Protein AF-A0A6A6VUH4-F1 (afdb_monomer_lite)

Sequence (450 aa):
MGTPIFALGPRGRYFYSKVCDETRPRVAEEEVRYFNLLPADIEEVLDSGTVTQVHWICFGPNHASFFFSYDSSVTGRCEFIFGDLPAFLRETLLPTFPDEEKKHLRLVLGPVHESWVMWNSANPLLLYGKDIPENLSSVLARWYDGICWTRGPPAFIALGTDNAYLAANDGEAVWNIPKSFSLLKDTWVSLWAELGDFSAETILAAYMSPCLKDKFVIISRTKGGTEVGKSFMGISQGIKEAEKLLASYDHQEADPGNSHPGEGLSGHYYYIKRRHMKREPRELDLHVGETIEVLQMSSNLWYLGRTLTGKTGYFPARCLGHSTSNATHAPPAVRAVAFSAWENNLKAILQEGGIKDFPYLPSHASICGLAACYAERRESDGLHVCRHDVEAFLRTSGCYDYAWLKTQRNLFHPDFFGRRCDADERIRAALRRKAEKLFVIFGQLMETCS

InterPro domains:
  IPR001452 SH3 domain [PF00018] (278-317)
  IPR001452 SH3 domain [PS50002] (265-325)
  IPR001452 SH3 domain [SM00326] (268-324)
  IPR036028 SH3-like domain superfamily [SSF50044] (265-328)

Structure (mmCIF, N/CA/C/O backbone):
data_AF-A0A6A6VUH4-F1
#
_entry.id   AF-A0A6A6VUH4-F1
#
loop_
_atom_site.group_PDB
_atom_site.id
_atom_site.type_symbol
_atom_site.label_atom_id
_atom_site.label_alt_id
_atom_site.label_comp_id
_atom_site.label_asym_id
_atom_site.label_entity_id
_atom_site.label_seq_id
_atom_site.pdbx_PDB_ins_code
_atom_site.Cartn_x
_atom_site.Cartn_y
_atom_site.Cartn_z
_atom_site.occupancy
_atom_site.B_iso_or_equiv
_atom_site.auth_seq_id
_atom_site.auth_comp_id
_atom_site.auth_asym_id
_atom_site.auth_atom_id
_atom_site.pdbx_PDB_model_num
ATOM 1 N N . MET A 1 1 ? 25.742 -24.995 0.350 1.00 30.86 1 MET A N 1
ATOM 2 C CA . MET A 1 1 ? 24.407 -25.036 0.987 1.00 30.86 1 MET A CA 1
ATOM 3 C C . MET A 1 1 ? 23.710 -23.727 0.660 1.00 30.86 1 MET A C 1
ATOM 5 O O . MET A 1 1 ? 24.221 -22.688 1.058 1.00 30.86 1 MET A O 1
ATOM 9 N N . GLY A 1 2 ? 22.650 -23.752 -0.148 1.00 38.62 2 GLY A N 1
ATOM 10 C CA . GLY A 1 2 ? 21.912 -22.536 -0.505 1.00 38.62 2 GLY A CA 1
ATOM 11 C C . GLY A 1 2 ? 21.112 -22.011 0.687 1.00 38.62 2 GLY A C 1
ATOM 12 O O . GLY A 1 2 ? 20.503 -22.801 1.406 1.00 38.62 2 GLY A O 1
ATOM 13 N N . THR A 1 3 ? 21.119 -20.695 0.910 1.00 40.78 3 THR A N 1
ATOM 14 C CA . THR A 1 3 ? 20.205 -20.051 1.862 1.00 40.78 3 THR A CA 1
ATOM 15 C C . THR A 1 3 ? 18.779 -20.290 1.374 1.00 40.78 3 THR A C 1
ATOM 17 O O . THR A 1 3 ? 18.497 -20.000 0.210 1.00 40.78 3 THR A O 1
ATOM 20 N N . PRO A 1 4 ? 17.879 -20.839 2.198 1.00 44.28 4 PRO A N 1
ATOM 21 C CA . PRO A 1 4 ? 16.528 -21.098 1.745 1.00 44.28 4 PRO A CA 1
ATOM 22 C C . PRO A 1 4 ? 15.790 -19.767 1.548 1.00 44.28 4 PRO A C 1
ATOM 24 O O . PRO A 1 4 ? 15.915 -18.845 2.357 1.00 44.28 4 PRO A O 1
ATOM 27 N N . ILE A 1 5 ? 15.054 -19.650 0.443 1.00 50.84 5 ILE A N 1
ATOM 28 C CA . ILE A 1 5 ? 14.456 -18.382 0.014 1.00 50.84 5 ILE A CA 1
ATOM 29 C C . ILE A 1 5 ? 12.969 -18.406 0.318 1.00 50.84 5 ILE A C 1
ATOM 31 O O . ILE A 1 5 ? 12.249 -19.314 -0.106 1.00 50.84 5 ILE A O 1
ATOM 35 N N . PHE A 1 6 ? 12.523 -17.377 1.034 1.00 58.56 6 PHE A N 1
ATOM 36 C CA . PHE A 1 6 ? 11.141 -17.218 1.446 1.00 58.56 6 PHE A CA 1
ATOM 37 C C . PHE A 1 6 ? 10.684 -15.779 1.279 1.00 58.56 6 PHE A C 1
ATOM 39 O O . PHE A 1 6 ? 11.405 -14.849 1.637 1.00 58.56 6 PHE A O 1
ATOM 46 N N . ALA A 1 7 ? 9.453 -15.597 0.812 1.00 51.81 7 ALA A N 1
ATOM 47 C CA . ALA A 1 7 ? 8.796 -14.299 0.858 1.00 51.81 7 ALA A CA 1
ATOM 48 C C . ALA A 1 7 ? 7.305 -14.464 1.152 1.00 51.81 7 ALA A C 1
ATOM 50 O O . ALA A 1 7 ? 6.684 -15.438 0.719 1.00 51.81 7 ALA A O 1
ATOM 51 N N . LEU A 1 8 ? 6.734 -13.515 1.899 1.00 43.28 8 LEU A N 1
ATOM 52 C CA . LEU A 1 8 ? 5.303 -13.483 2.187 1.00 43.28 8 LEU A CA 1
ATOM 53 C C . LEU A 1 8 ? 4.640 -12.352 1.400 1.00 43.28 8 LEU A C 1
ATOM 55 O O . LEU A 1 8 ? 4.938 -11.178 1.572 1.00 43.28 8 LEU A O 1
ATOM 59 N N . GLY A 1 9 ? 3.751 -12.722 0.490 1.00 39.25 9 GLY A N 1
ATOM 60 C CA . GLY A 1 9 ? 3.035 -11.790 -0.362 1.00 39.25 9 GLY A CA 1
ATOM 61 C C . GLY A 1 9 ? 1.922 -11.038 0.380 1.00 39.25 9 GLY A C 1
ATOM 62 O O . GLY A 1 9 ? 1.469 -11.453 1.460 1.00 39.25 9 GLY A O 1
ATOM 63 N N . PRO A 1 10 ? 1.412 -9.945 -0.210 1.00 34.91 10 PRO A N 1
ATOM 64 C CA . PRO A 1 10 ? 0.235 -9.253 0.299 1.00 34.91 10 PRO A CA 1
ATOM 65 C C . PRO A 1 10 ? -0.939 -10.227 0.462 1.00 34.91 10 PRO A C 1
ATOM 67 O O . PRO A 1 10 ? -1.140 -11.120 -0.359 1.00 34.91 10 PRO A O 1
ATOM 70 N N . ARG A 1 11 ? -1.725 -10.041 1.533 1.00 38.19 11 ARG A N 1
ATOM 71 C CA . ARG A 1 11 ? -2.812 -10.946 1.978 1.00 38.19 11 ARG A CA 1
ATOM 72 C C . ARG A 1 11 ? -2.359 -12.265 2.631 1.00 38.19 11 ARG A C 1
ATOM 74 O O . ARG A 1 11 ? -3.186 -13.151 2.800 1.00 38.19 11 ARG A O 1
ATOM 81 N N . GLY A 1 12 ? -1.097 -12.377 3.060 1.00 36.19 12 GLY A N 1
ATOM 82 C CA . GLY A 1 12 ? -0.618 -13.527 3.843 1.00 36.19 12 GLY A CA 1
ATOM 83 C C . GLY A 1 12 ? -0.333 -14.766 2.994 1.00 36.19 12 GLY A C 1
ATOM 84 O O . GLY A 1 12 ? -0.629 -15.875 3.416 1.00 36.19 12 GLY A O 1
ATOM 85 N N . ARG A 1 13 ? 0.191 -14.563 1.782 1.00 43.44 13 ARG A N 1
ATOM 86 C CA . ARG A 1 13 ? 0.562 -15.624 0.827 1.00 43.44 13 ARG A CA 1
ATOM 87 C C . ARG A 1 13 ? 2.033 -15.978 1.002 1.00 43.44 13 ARG A C 1
ATOM 89 O O . ARG A 1 13 ? 2.780 -15.110 1.430 1.00 43.44 13 ARG A O 1
ATOM 96 N N . TYR A 1 14 ? 2.472 -17.184 0.656 1.00 48.84 14 TYR A N 1
ATOM 97 C CA . TYR A 1 14 ? 3.844 -17.637 0.925 1.00 48.84 14 TYR A CA 1
ATOM 98 C C . TYR A 1 14 ? 4.518 -18.159 -0.344 1.00 48.84 14 TYR A C 1
ATOM 100 O O . TYR A 1 14 ? 3.872 -18.792 -1.172 1.00 48.84 14 TYR A O 1
ATOM 108 N N . PHE A 1 15 ? 5.821 -17.927 -0.467 1.00 47.03 15 PHE A N 1
ATOM 109 C CA . PHE A 1 15 ? 6.697 -18.612 -1.411 1.00 47.03 15 PHE A CA 1
ATOM 110 C C . PHE A 1 15 ? 7.841 -19.252 -0.627 1.00 47.03 15 PHE A C 1
ATOM 112 O O . PHE A 1 15 ? 8.442 -18.586 0.217 1.00 47.03 15 PHE A O 1
ATOM 119 N N . TYR A 1 16 ? 8.129 -20.523 -0.903 1.00 48.22 16 TYR A N 1
ATOM 120 C CA . TYR A 1 16 ? 9.285 -21.244 -0.379 1.00 48.22 16 TYR A CA 1
ATOM 121 C C . TYR A 1 16 ? 9.994 -21.944 -1.530 1.00 48.22 16 TYR A C 1
ATOM 123 O O . TYR A 1 16 ? 9.371 -22.725 -2.246 1.00 48.22 16 TYR A O 1
ATOM 131 N N . SER A 1 17 ? 11.298 -21.713 -1.666 1.00 41.78 17 SER A N 1
ATOM 132 C CA . SER A 1 17 ? 12.156 -22.551 -2.496 1.00 41.78 17 SER A CA 1
ATOM 133 C C . SER A 1 17 ? 13.227 -23.222 -1.639 1.00 41.78 17 SER A C 1
ATOM 135 O O . SER A 1 17 ? 14.002 -22.555 -0.943 1.00 41.78 17 SER A O 1
ATOM 137 N N . LYS A 1 18 ? 13.262 -24.559 -1.690 1.00 38.00 18 LYS A N 1
ATOM 138 C CA . LYS A 1 18 ? 14.343 -25.377 -1.137 1.00 38.00 18 LYS A CA 1
ATOM 139 C C . LYS A 1 18 ? 15.347 -25.657 -2.250 1.00 38.00 18 LYS A C 1
ATOM 141 O O . LYS A 1 18 ? 15.025 -26.353 -3.208 1.00 38.00 18 LYS A O 1
ATOM 146 N N . VAL A 1 19 ? 16.571 -25.160 -2.106 1.00 34.12 19 VAL A N 1
ATOM 147 C CA . VAL A 1 19 ? 17.690 -25.596 -2.949 1.00 34.12 19 VAL A CA 1
ATOM 148 C C . VAL A 1 19 ? 18.156 -26.952 -2.415 1.00 34.12 19 VAL A C 1
ATOM 150 O O . VAL A 1 19 ? 18.780 -27.013 -1.357 1.00 34.12 19 VAL A O 1
ATOM 153 N N . CYS A 1 20 ? 17.832 -28.042 -3.112 1.00 28.19 20 CYS A N 1
ATOM 154 C CA . CYS A 1 20 ? 18.455 -29.346 -2.884 1.00 28.19 20 CYS A CA 1
ATOM 155 C C . CYS A 1 20 ? 19.234 -29.767 -4.130 1.00 28.19 20 CYS A C 1
ATOM 157 O O . CYS A 1 20 ? 18.710 -29.704 -5.240 1.00 28.19 20 CYS A O 1
ATOM 159 N N . ASP A 1 21 ? 20.480 -30.175 -3.890 1.00 28.30 21 ASP A N 1
ATOM 160 C CA . ASP A 1 21 ? 21.421 -30.728 -4.860 1.00 28.30 21 ASP A CA 1
ATOM 161 C C . ASP A 1 21 ? 20.783 -31.786 -5.769 1.00 28.30 21 ASP A C 1
ATOM 163 O O . ASP A 1 21 ? 20.046 -32.664 -5.318 1.00 28.30 21 ASP A O 1
ATOM 167 N N . GLU A 1 22 ? 21.114 -31.653 -7.053 1.00 30.66 22 GLU A N 1
ATOM 168 C CA . GLU A 1 22 ? 21.155 -32.661 -8.112 1.00 30.66 22 GLU A CA 1
ATOM 169 C C . GLU A 1 22 ? 20.253 -33.895 -7.931 1.00 30.66 22 GLU A C 1
ATOM 171 O O . GLU A 1 22 ? 20.703 -34.963 -7.530 1.00 30.66 22 GLU A O 1
ATOM 176 N N . THR A 1 23 ? 18.965 -33.769 -8.271 1.00 28.06 23 THR A N 1
ATOM 177 C CA . THR A 1 23 ? 18.174 -34.738 -9.073 1.00 28.06 23 THR A CA 1
ATOM 178 C C . THR A 1 23 ? 16.694 -34.332 -9.073 1.00 28.06 23 THR A C 1
ATOM 180 O O . THR A 1 23 ? 15.874 -34.866 -8.334 1.00 28.06 23 THR A O 1
ATOM 183 N N . ARG A 1 24 ? 16.345 -33.413 -9.987 1.00 28.06 24 ARG A N 1
ATOM 184 C CA . ARG A 1 24 ? 15.000 -32.839 -10.222 1.00 28.06 24 ARG A CA 1
ATOM 185 C C . ARG A 1 24 ? 14.463 -31.954 -9.078 1.00 28.06 24 ARG A C 1
ATOM 187 O O . ARG A 1 24 ? 14.574 -32.318 -7.911 1.00 28.06 24 ARG A O 1
ATOM 194 N N . PRO A 1 25 ? 13.797 -30.827 -9.393 1.00 30.28 25 PRO A N 1
ATOM 195 C CA . PRO A 1 25 ? 13.057 -30.062 -8.398 1.00 30.28 25 PRO A CA 1
ATOM 196 C C . PRO A 1 25 ? 11.867 -30.900 -7.912 1.00 30.28 25 PRO A C 1
ATOM 198 O O . PRO A 1 25 ? 10.812 -30.936 -8.536 1.00 30.28 25 PRO A O 1
ATOM 201 N N . ARG A 1 26 ? 12.032 -31.618 -6.798 1.00 28.45 26 ARG A N 1
ATOM 202 C CA . ARG A 1 26 ? 10.900 -32.086 -5.996 1.00 28.45 26 ARG A CA 1
ATOM 203 C C . ARG A 1 26 ? 10.581 -30.994 -4.991 1.00 28.45 26 ARG A C 1
ATOM 205 O O . ARG A 1 26 ? 11.125 -30.965 -3.889 1.00 28.45 26 ARG A O 1
ATOM 212 N N . VAL A 1 27 ? 9.697 -30.086 -5.396 1.00 34.22 27 VAL A N 1
ATOM 213 C CA . VAL A 1 27 ? 8.861 -29.355 -4.442 1.00 34.22 27 VAL A CA 1
ATOM 214 C C . VAL A 1 27 ? 8.232 -30.426 -3.548 1.00 34.22 27 VAL A C 1
ATOM 216 O O . VAL A 1 27 ? 7.666 -31.386 -4.063 1.00 34.22 27 VAL A O 1
ATOM 219 N N . ALA A 1 28 ? 8.415 -30.349 -2.231 1.00 30.27 28 ALA A N 1
ATOM 220 C CA . ALA A 1 28 ? 7.747 -31.270 -1.319 1.00 30.27 28 ALA A CA 1
ATOM 221 C C . ALA A 1 28 ? 6.229 -31.042 -1.455 1.00 30.27 28 ALA A C 1
ATOM 223 O O . ALA A 1 28 ? 5.701 -30.055 -0.950 1.00 30.27 28 ALA A O 1
ATOM 224 N N . GLU A 1 29 ? 5.561 -31.915 -2.210 1.00 30.36 29 GLU A N 1
ATOM 225 C CA . GLU A 1 29 ? 4.170 -31.777 -2.668 1.00 30.36 29 GLU A CA 1
ATOM 226 C C . GLU A 1 29 ? 3.118 -31.790 -1.542 1.00 30.36 29 GLU A C 1
ATOM 228 O O . GLU A 1 29 ? 1.955 -31.477 -1.803 1.00 30.36 29 GLU A O 1
ATOM 233 N N . GLU A 1 30 ? 3.480 -32.122 -0.298 1.00 25.19 30 GLU A N 1
ATOM 234 C CA . GLU A 1 30 ? 2.480 -32.479 0.721 1.00 25.19 30 GLU A CA 1
ATOM 235 C C . GLU A 1 30 ? 2.212 -31.451 1.835 1.00 25.19 30 GLU A C 1
ATOM 237 O O . GLU A 1 30 ? 1.168 -31.561 2.467 1.00 25.19 30 GLU A O 1
ATOM 242 N N . GLU A 1 31 ? 3.017 -30.398 2.048 1.00 28.84 31 GLU A N 1
ATOM 243 C CA . GLU A 1 31 ? 2.782 -29.486 3.200 1.00 28.84 31 GLU A CA 1
ATOM 244 C C . GLU A 1 31 ? 2.654 -27.984 2.890 1.00 28.84 31 GLU A C 1
ATOM 246 O O . GLU A 1 31 ? 2.414 -27.188 3.798 1.00 28.84 31 GLU A O 1
ATOM 251 N N . VAL A 1 32 ? 2.709 -27.557 1.622 1.00 32.38 32 VAL A N 1
ATOM 252 C CA . VAL A 1 32 ? 2.510 -26.136 1.251 1.00 32.38 32 VAL A C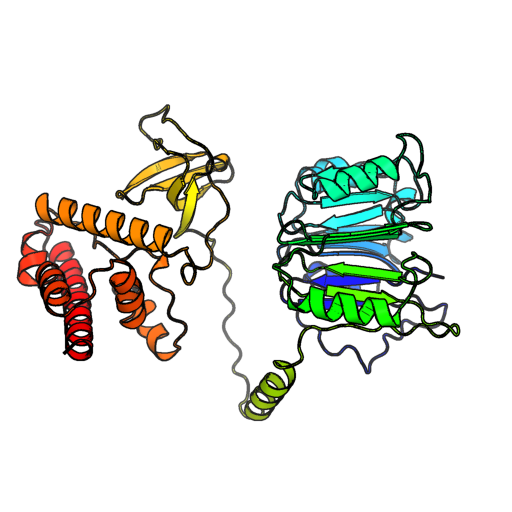A 1
ATOM 253 C C . VAL A 1 32 ? 1.399 -25.983 0.211 1.00 32.38 32 VAL A C 1
ATOM 255 O O . VAL A 1 32 ? 1.572 -25.393 -0.850 1.00 32.38 32 VAL A O 1
ATOM 258 N N . ARG A 1 33 ? 0.204 -26.498 0.519 1.00 26.42 33 ARG A N 1
ATOM 259 C CA . ARG A 1 33 ? -1.027 -26.143 -0.209 1.00 26.42 33 ARG A CA 1
ATOM 260 C C . ARG A 1 33 ? -1.715 -24.945 0.444 1.00 26.42 33 ARG A C 1
ATOM 262 O O . ARG A 1 33 ? -2.790 -25.076 1.005 1.00 26.42 33 ARG A O 1
ATOM 269 N N . TYR A 1 34 ? -1.091 -23.773 0.351 1.00 30.69 34 TYR A N 1
ATOM 270 C CA . TYR A 1 34 ? -1.770 -22.480 0.524 1.00 30.69 34 TYR A CA 1
ATOM 271 C C . TYR A 1 34 ? -1.166 -21.442 -0.434 1.00 30.69 34 TYR A C 1
ATOM 273 O O . TYR A 1 34 ? -0.718 -20.367 -0.034 1.00 30.69 34 TYR A O 1
ATOM 281 N N . PHE A 1 35 ? -1.141 -21.772 -1.727 1.00 37.62 35 PHE A N 1
ATOM 282 C CA . PHE A 1 35 ? -0.974 -20.776 -2.780 1.00 37.62 35 PHE A CA 1
ATOM 283 C C . PHE A 1 35 ? -2.343 -20.222 -3.134 1.00 37.62 35 PHE A C 1
ATOM 285 O O . PHE A 1 35 ? -3.282 -20.982 -3.331 1.00 37.62 35 PHE A O 1
ATOM 292 N N . ASN A 1 36 ? -2.448 -18.903 -3.236 1.00 39.09 36 ASN A N 1
ATOM 293 C CA . ASN A 1 36 ? -3.365 -18.321 -4.203 1.00 39.09 36 ASN A CA 1
ATOM 294 C C . ASN A 1 36 ? -2.839 -16.954 -4.621 1.00 39.09 36 ASN A C 1
ATOM 296 O O . ASN A 1 36 ? -3.001 -16.000 -3.872 1.00 39.09 36 ASN A O 1
ATOM 300 N N . LEU A 1 37 ? -2.267 -16.911 -5.831 1.00 53.19 37 LEU A N 1
ATOM 301 C CA . LEU A 1 37 ? -1.781 -15.796 -6.653 1.00 53.19 37 LEU A CA 1
ATOM 302 C C . LEU A 1 37 ? -0.448 -15.168 -6.203 1.00 53.19 37 LEU A C 1
ATOM 304 O O . LEU A 1 37 ? -0.425 -14.152 -5.488 1.00 53.19 37 LEU A O 1
ATOM 308 N N . LEU A 1 38 ? 0.659 -15.745 -6.676 1.00 64.06 38 LEU A N 1
ATOM 309 C CA . LEU A 1 38 ? 1.896 -14.993 -6.909 1.00 64.06 38 LEU A CA 1
ATOM 310 C C . LEU A 1 38 ? 1.607 -13.909 -7.977 1.00 64.06 38 LEU A C 1
ATOM 312 O O . LEU A 1 38 ? 0.552 -13.926 -8.617 1.00 64.06 38 LEU A O 1
ATOM 316 N N . PRO A 1 39 ? 2.453 -12.880 -8.132 1.00 76.62 39 PRO A N 1
ATOM 317 C CA . PRO A 1 39 ? 2.366 -12.014 -9.303 1.00 76.62 39 PRO A CA 1
ATOM 318 C C . PRO A 1 39 ? 2.449 -12.865 -10.575 1.00 76.62 39 PRO A C 1
ATOM 320 O O . PRO A 1 39 ? 3.302 -13.749 -10.645 1.00 76.62 39 PRO A O 1
ATOM 323 N N . ALA A 1 40 ? 1.577 -12.597 -11.553 1.00 78.62 40 ALA A N 1
ATOM 324 C CA . ALA A 1 40 ? 1.464 -13.401 -12.774 1.00 78.62 40 ALA A CA 1
ATOM 325 C C . ALA A 1 40 ? 2.812 -13.549 -13.497 1.00 78.62 40 ALA A C 1
ATOM 327 O O . ALA A 1 40 ? 3.135 -14.633 -13.960 1.00 78.62 40 ALA A O 1
ATOM 328 N N . ASP A 1 41 ? 3.637 -12.500 -13.485 1.00 84.00 41 ASP A N 1
ATOM 329 C CA . ASP A 1 41 ? 4.971 -12.520 -14.091 1.00 84.00 41 ASP A CA 1
ATOM 330 C C . ASP A 1 41 ? 5.910 -13.540 -13.416 1.00 84.00 41 ASP A C 1
ATOM 332 O O . ASP A 1 41 ? 6.736 -14.168 -14.074 1.00 84.00 41 ASP A O 1
ATOM 336 N N . ILE A 1 42 ? 5.794 -13.725 -12.093 1.00 83.06 42 ILE A N 1
ATOM 337 C CA . ILE A 1 42 ? 6.567 -14.743 -11.367 1.00 83.06 42 ILE A CA 1
ATOM 338 C C . ILE A 1 42 ? 6.016 -16.137 -11.675 1.00 83.06 42 ILE A C 1
ATOM 340 O O . ILE A 1 42 ? 6.805 -17.058 -11.867 1.00 83.06 42 ILE A O 1
ATOM 344 N N . GLU A 1 43 ? 4.689 -16.297 -11.723 1.00 78.00 43 GLU A N 1
ATOM 345 C CA . GLU A 1 43 ? 4.050 -17.574 -12.084 1.00 78.00 43 GLU A CA 1
ATOM 346 C C . GLU A 1 43 ? 4.481 -18.011 -13.483 1.00 78.00 43 GLU A C 1
ATOM 348 O O . GLU A 1 43 ? 4.995 -19.112 -13.636 1.00 78.00 43 GLU A O 1
ATOM 353 N N . GLU A 1 44 ? 4.405 -17.118 -14.469 1.00 81.06 44 GLU A N 1
ATOM 354 C CA . GLU A 1 44 ? 4.812 -17.387 -15.849 1.00 81.06 44 GLU A CA 1
ATOM 355 C C . GLU A 1 44 ? 6.282 -17.821 -15.944 1.00 81.06 44 GLU A C 1
ATOM 357 O O . GLU A 1 44 ? 6.608 -18.806 -16.611 1.00 81.06 44 GLU A O 1
ATOM 362 N N . VAL A 1 45 ? 7.184 -17.131 -15.237 1.00 81.31 45 VAL A N 1
ATOM 363 C CA . VAL A 1 45 ? 8.609 -17.483 -15.233 1.00 81.31 45 VAL A CA 1
ATOM 364 C C . VAL A 1 45 ? 8.858 -18.832 -14.561 1.00 81.31 45 VAL A C 1
ATOM 366 O O . VAL A 1 45 ? 9.635 -19.632 -15.085 1.00 81.31 45 VAL A O 1
ATOM 369 N N . LEU A 1 46 ? 8.198 -19.131 -13.443 1.00 77.19 46 LEU A N 1
ATOM 370 C CA . LEU A 1 46 ? 8.332 -20.431 -12.783 1.00 77.19 46 LEU A CA 1
ATOM 371 C C . LEU A 1 46 ? 7.745 -21.566 -13.638 1.00 77.19 46 LEU A C 1
ATOM 373 O O . LEU A 1 46 ? 8.396 -22.599 -13.807 1.00 77.19 46 LEU A O 1
ATOM 377 N N . ASP A 1 47 ? 6.573 -21.350 -14.236 1.00 75.88 47 ASP A N 1
ATOM 378 C CA . ASP A 1 47 ? 5.860 -22.325 -15.067 1.00 75.88 47 ASP A CA 1
ATOM 379 C C . ASP A 1 47 ? 6.570 -22.592 -16.399 1.00 75.88 47 ASP A C 1
ATOM 381 O O . ASP A 1 47 ? 6.454 -23.682 -16.962 1.00 75.88 47 ASP A O 1
ATOM 385 N N . SER A 1 48 ? 7.375 -21.639 -16.883 1.00 80.06 48 SER A N 1
ATOM 386 C CA . SER A 1 48 ? 8.207 -21.829 -18.077 1.00 80.06 48 SER A CA 1
ATOM 387 C C . SER A 1 48 ? 9.227 -22.970 -17.934 1.00 80.06 48 SER A C 1
ATOM 389 O O . SER A 1 48 ? 9.756 -23.455 -18.935 1.00 80.06 48 SER A O 1
ATOM 391 N N . GLY A 1 49 ? 9.553 -23.377 -16.699 1.00 77.88 49 GLY A N 1
ATOM 392 C CA . GLY A 1 49 ? 10.578 -24.381 -16.411 1.00 77.88 49 GLY A CA 1
ATOM 393 C C . GLY A 1 49 ? 12.005 -23.922 -16.730 1.00 77.88 49 GLY A C 1
ATOM 394 O O . GLY A 1 49 ? 12.926 -24.738 -16.730 1.00 77.88 49 GLY A O 1
ATOM 395 N N . THR A 1 50 ? 12.206 -22.631 -17.011 1.00 81.56 50 THR A N 1
ATOM 396 C CA . THR A 1 50 ? 13.518 -22.080 -17.380 1.00 81.56 50 THR A CA 1
ATOM 397 C C . THR A 1 50 ? 14.380 -21.725 -16.170 1.00 81.56 50 THR A C 1
ATOM 399 O O . THR A 1 50 ? 15.601 -21.644 -16.307 1.00 81.56 50 THR A O 1
ATOM 402 N N . VAL A 1 51 ? 13.779 -21.565 -14.988 1.00 82.00 51 VAL A N 1
ATOM 403 C CA . VAL A 1 51 ? 14.466 -21.213 -13.740 1.00 82.00 51 VAL A CA 1
ATOM 404 C C . VAL A 1 51 ? 15.299 -22.387 -13.226 1.00 82.00 51 VAL A C 1
ATOM 406 O O . VAL A 1 51 ? 14.755 -23.422 -12.846 1.00 82.00 51 VAL A O 1
ATOM 409 N N . THR A 1 52 ? 16.619 -22.220 -13.154 1.00 80.31 52 THR A N 1
ATOM 410 C CA . THR A 1 52 ? 17.526 -23.240 -12.595 1.00 80.31 52 THR A CA 1
ATOM 411 C C . THR A 1 52 ? 17.802 -23.019 -11.116 1.00 80.31 52 THR A C 1
ATOM 413 O O . THR A 1 52 ? 17.897 -23.980 -10.354 1.00 80.31 52 THR A O 1
ATOM 416 N N . GLN A 1 53 ? 17.906 -21.759 -10.692 1.00 79.44 53 GLN A N 1
ATOM 417 C CA . GLN A 1 53 ? 18.168 -21.392 -9.307 1.00 79.44 53 GLN A CA 1
ATOM 418 C C . GLN A 1 53 ? 17.499 -20.062 -8.976 1.00 79.44 53 GLN A C 1
ATOM 420 O O . GLN A 1 53 ? 17.640 -19.096 -9.710 1.00 79.44 53 GLN A O 1
ATOM 425 N N . VAL A 1 54 ? 16.808 -19.980 -7.841 1.00 81.56 54 VAL A N 1
ATOM 426 C CA . VAL A 1 54 ? 16.340 -18.697 -7.296 1.00 81.56 54 VAL A CA 1
ATOM 427 C C . VAL A 1 54 ? 17.427 -18.146 -6.376 1.00 81.56 54 VAL A C 1
ATOM 429 O O . VAL A 1 54 ? 17.979 -18.895 -5.570 1.00 81.56 54 VAL A O 1
ATOM 432 N N . HIS A 1 55 ? 17.726 -16.851 -6.479 1.00 80.88 55 HIS A N 1
ATOM 433 C CA . HIS A 1 55 ? 18.698 -16.159 -5.620 1.00 80.88 55 HIS A CA 1
ATOM 434 C C . HIS A 1 55 ? 18.036 -15.253 -4.594 1.00 80.88 55 HIS A C 1
ATOM 436 O O . HIS A 1 55 ? 18.504 -15.163 -3.458 1.00 80.88 55 HIS A O 1
ATOM 442 N N . TRP A 1 56 ? 16.948 -14.581 -4.979 1.00 85.69 56 TRP A N 1
ATOM 443 C CA . TRP A 1 56 ? 16.205 -13.723 -4.066 1.00 85.69 56 TRP A CA 1
ATOM 444 C C . TRP A 1 56 ? 14.772 -13.478 -4.528 1.00 85.69 56 TRP A C 1
ATOM 446 O O . TRP A 1 56 ? 14.504 -13.376 -5.723 1.00 85.69 56 TRP A O 1
ATOM 456 N N . ILE A 1 57 ? 13.862 -13.318 -3.571 1.00 85.56 57 ILE A N 1
ATOM 457 C CA . ILE A 1 57 ? 12.497 -12.859 -3.823 1.00 85.56 57 ILE A CA 1
ATOM 458 C C . ILE A 1 57 ? 12.048 -11.946 -2.690 1.00 85.56 57 ILE A C 1
ATOM 460 O O . ILE A 1 57 ? 12.302 -12.222 -1.518 1.00 85.56 57 ILE A O 1
ATOM 464 N N . CYS A 1 58 ? 11.371 -10.856 -3.025 1.00 86.12 58 CYS A N 1
ATOM 465 C CA . CYS A 1 58 ? 10.685 -10.039 -2.039 1.00 86.12 58 CYS A CA 1
ATOM 466 C C . CYS A 1 58 ? 9.397 -9.453 -2.609 1.00 86.12 58 CYS A C 1
ATOM 468 O O . CYS A 1 58 ? 9.267 -9.214 -3.810 1.00 86.12 58 CYS A O 1
ATOM 470 N N . PHE A 1 59 ? 8.450 -9.212 -1.709 1.00 82.88 59 PHE A N 1
ATOM 471 C CA . PHE A 1 59 ? 7.191 -8.548 -2.008 1.00 82.88 59 PHE A CA 1
ATOM 472 C C . PHE A 1 59 ? 7.118 -7.243 -1.230 1.00 82.88 59 PHE A C 1
ATOM 474 O O . PHE A 1 59 ? 7.545 -7.181 -0.074 1.00 82.88 59 PHE A O 1
ATOM 481 N N . GLY A 1 60 ? 6.594 -6.222 -1.889 1.00 81.81 60 GLY A N 1
ATOM 482 C CA . GLY A 1 60 ? 6.331 -4.906 -1.345 1.00 81.81 60 GLY A CA 1
ATOM 483 C C . GLY A 1 60 ? 4.884 -4.744 -0.885 1.00 81.81 60 GLY A C 1
ATOM 484 O O . GLY A 1 60 ? 4.153 -5.720 -0.692 1.00 81.81 60 GLY A O 1
ATOM 485 N N . PRO A 1 61 ? 4.444 -3.494 -0.686 1.00 73.44 61 PRO A N 1
ATOM 486 C CA . PRO A 1 61 ? 3.186 -3.193 -0.012 1.00 73.44 61 PRO A CA 1
ATOM 487 C C . PRO A 1 61 ? 1.940 -3.433 -0.877 1.00 73.44 61 PRO A C 1
ATOM 489 O O . PRO A 1 61 ? 0.814 -3.333 -0.386 1.00 73.44 61 PRO A O 1
ATOM 492 N N . ASN A 1 62 ? 2.112 -3.731 -2.163 1.00 75.19 62 ASN A N 1
ATOM 493 C CA . ASN A 1 62 ? 1.036 -4.059 -3.086 1.00 75.19 62 ASN A CA 1
ATOM 494 C C . ASN A 1 62 ? 1.412 -5.315 -3.893 1.00 75.19 62 ASN A C 1
ATOM 496 O O . ASN A 1 62 ? 2.580 -5.682 -3.962 1.00 75.19 62 ASN A O 1
ATOM 500 N N . HIS A 1 63 ? 0.422 -6.005 -4.468 1.00 68.50 63 HIS A N 1
ATOM 501 C CA . HIS A 1 63 ? 0.651 -7.286 -5.163 1.00 68.50 63 HIS A CA 1
ATOM 502 C C . HIS A 1 63 ? 1.491 -7.142 -6.434 1.00 68.50 63 HIS A C 1
ATOM 504 O O . HIS A 1 63 ? 2.205 -8.070 -6.789 1.00 68.50 63 HIS A O 1
ATOM 510 N N . ALA A 1 64 ? 1.471 -5.964 -7.057 1.00 80.31 64 ALA A N 1
ATOM 511 C CA . ALA A 1 64 ? 2.331 -5.656 -8.188 1.00 80.31 64 ALA A CA 1
ATOM 512 C C . ALA A 1 64 ? 3.771 -5.331 -7.762 1.00 80.31 64 ALA A C 1
ATOM 514 O O . ALA A 1 64 ? 4.656 -5.352 -8.600 1.00 80.31 64 ALA A O 1
ATOM 515 N N . SER A 1 65 ? 4.043 -5.030 -6.494 1.00 85.75 65 SER A N 1
ATOM 516 C CA . SER A 1 65 ? 5.359 -4.616 -6.018 1.00 85.75 65 SER A CA 1
ATOM 517 C C . SER A 1 65 ? 6.142 -5.843 -5.589 1.00 85.75 65 SER A C 1
ATOM 519 O O . SER A 1 65 ? 5.880 -6.441 -4.545 1.00 85.75 65 SER A O 1
ATOM 521 N N . PHE A 1 66 ? 7.090 -6.253 -6.419 1.00 88.50 66 PHE A N 1
ATOM 522 C CA . PHE A 1 66 ? 7.929 -7.409 -6.152 1.00 88.50 66 PHE A CA 1
ATOM 523 C C . PHE A 1 66 ? 9.268 -7.280 -6.862 1.00 88.50 66 PHE A C 1
ATOM 525 O O . PHE A 1 66 ? 9.408 -6.536 -7.834 1.00 88.50 66 PHE A O 1
ATOM 532 N N . PHE A 1 67 ? 10.230 -8.057 -6.387 1.00 92.06 67 PHE A N 1
ATOM 533 C CA . PHE A 1 67 ? 11.502 -8.289 -7.051 1.00 92.06 67 PHE A CA 1
ATOM 534 C C . PHE A 1 67 ? 11.840 -9.771 -6.954 1.00 92.06 67 PHE A C 1
ATOM 536 O O . PHE A 1 67 ? 11.717 -10.370 -5.884 1.00 92.06 67 PHE A O 1
ATOM 543 N N . PHE A 1 68 ? 12.263 -10.349 -8.070 1.00 90.06 68 PHE A N 1
ATOM 544 C CA . PHE A 1 68 ? 12.620 -11.752 -8.195 1.00 90.06 68 PHE A CA 1
ATOM 545 C C . PHE A 1 68 ? 13.912 -11.870 -8.998 1.00 90.06 68 PHE A C 1
ATOM 547 O O . PHE A 1 68 ? 14.017 -11.346 -10.105 1.00 90.06 68 PHE A O 1
ATOM 554 N N . SER A 1 69 ? 14.897 -12.545 -8.412 1.00 89.69 69 SER A N 1
ATOM 555 C CA . SER A 1 69 ? 16.221 -12.779 -8.981 1.00 89.69 69 SER A CA 1
ATOM 556 C C . SER A 1 69 ? 16.482 -14.273 -9.072 1.00 89.69 69 SER A C 1
ATOM 558 O O . SER A 1 69 ? 16.306 -14.996 -8.083 1.00 89.69 69 SER A O 1
ATOM 560 N N . TYR A 1 70 ? 16.891 -14.731 -10.251 1.00 87.38 70 TYR A N 1
ATOM 561 C CA . TYR A 1 70 ? 17.041 -16.148 -10.559 1.00 87.38 70 TYR A CA 1
ATOM 562 C C . TYR A 1 70 ? 18.034 -16.385 -11.702 1.00 87.38 70 TYR A C 1
ATOM 564 O O . TYR A 1 70 ? 18.267 -15.491 -12.506 1.00 87.38 70 TYR A O 1
ATOM 572 N N . ASP A 1 71 ? 18.605 -17.582 -11.792 1.00 85.81 71 ASP A N 1
ATOM 573 C CA . ASP A 1 71 ? 19.356 -18.044 -12.957 1.00 85.81 71 ASP A CA 1
ATOM 574 C C . ASP A 1 71 ? 18.412 -18.681 -13.980 1.00 85.81 71 ASP A C 1
ATOM 576 O O . ASP A 1 71 ? 17.570 -19.521 -13.643 1.00 85.81 71 ASP A O 1
ATOM 580 N N . SER A 1 72 ? 18.583 -18.292 -15.240 1.00 88.94 72 SER A N 1
ATOM 581 C CA . SER A 1 72 ? 17.825 -18.808 -16.377 1.00 88.94 72 SER A CA 1
ATOM 582 C C . SER A 1 72 ? 18.658 -19.825 -17.156 1.00 88.94 72 SER A C 1
ATOM 584 O O . SER A 1 72 ? 19.777 -19.542 -17.584 1.00 88.94 72 SER A O 1
ATOM 586 N N . SER A 1 73 ? 18.102 -21.013 -17.391 1.00 85.94 73 SER A N 1
ATOM 587 C CA . SER A 1 73 ? 18.691 -22.030 -18.279 1.00 85.94 73 SER A CA 1
ATOM 588 C C . SER A 1 73 ? 18.769 -21.571 -19.735 1.00 85.94 73 SER A C 1
ATOM 590 O O . SER A 1 73 ? 19.602 -22.075 -20.484 1.00 85.94 73 SER A O 1
ATOM 592 N N . VAL A 1 74 ? 17.923 -20.618 -20.138 1.00 91.44 74 VAL A N 1
ATOM 593 C CA . VAL A 1 74 ? 17.864 -20.112 -21.514 1.00 91.44 74 VAL A CA 1
ATOM 594 C C . VAL A 1 74 ? 19.019 -19.157 -21.787 1.00 91.44 74 VAL A C 1
ATOM 596 O O . VAL A 1 74 ? 19.682 -19.270 -22.816 1.00 91.44 74 VAL A O 1
ATOM 599 N N . THR A 1 75 ? 19.278 -18.221 -20.874 1.00 90.25 75 THR A N 1
ATOM 600 C CA . THR A 1 75 ? 20.346 -17.223 -21.049 1.00 90.25 75 THR A CA 1
ATOM 601 C C . THR A 1 75 ? 21.667 -17.644 -20.414 1.00 90.25 75 THR A C 1
ATOM 603 O O . THR A 1 75 ? 22.713 -17.089 -20.754 1.00 90.25 75 THR A O 1
ATOM 606 N N . GLY A 1 76 ? 21.640 -18.622 -19.504 1.00 89.12 76 GLY A N 1
ATOM 607 C CA . GLY A 1 76 ? 22.798 -19.061 -18.728 1.00 89.12 76 GLY A CA 1
ATOM 608 C C . GLY A 1 76 ? 23.299 -18.004 -17.741 1.00 89.12 76 GLY A C 1
ATOM 609 O O . GLY A 1 76 ? 24.462 -18.052 -17.341 1.00 89.12 76 GLY A O 1
ATOM 610 N N . ARG A 1 77 ? 22.468 -17.012 -17.395 1.00 90.44 77 ARG A N 1
ATOM 611 C CA . ARG A 1 77 ? 22.824 -15.880 -16.528 1.00 90.44 77 ARG A CA 1
ATOM 612 C C . ARG A 1 77 ? 21.744 -15.621 -15.481 1.00 90.44 77 ARG A C 1
ATOM 614 O O . ARG A 1 77 ? 20.620 -16.106 -15.600 1.00 90.44 77 ARG A O 1
ATOM 621 N N . CYS A 1 78 ? 22.103 -14.813 -14.484 1.00 90.06 78 CYS A N 1
ATOM 622 C CA . CYS A 1 78 ? 21.163 -14.290 -13.504 1.00 90.06 78 CYS A CA 1
ATOM 623 C C . CYS A 1 78 ? 20.312 -13.173 -14.125 1.00 90.06 78 CYS A C 1
ATOM 625 O O . CYS A 1 78 ? 20.835 -12.182 -14.642 1.00 90.06 78 CYS A O 1
ATOM 627 N N . GLU A 1 79 ? 19.000 -13.323 -14.024 1.00 90.81 79 GLU A N 1
ATOM 628 C CA . GLU A 1 79 ? 17.983 -12.401 -14.505 1.00 90.81 79 GLU A CA 1
ATOM 629 C C . GLU A 1 79 ? 17.162 -11.823 -13.356 1.00 90.81 79 GLU A C 1
ATOM 631 O O . GLU A 1 79 ? 17.087 -12.388 -12.261 1.00 90.81 79 GLU A O 1
ATOM 636 N N . PHE A 1 80 ? 16.532 -10.681 -13.637 1.00 91.81 80 PHE A N 1
ATOM 637 C CA . PHE A 1 80 ? 15.572 -10.046 -12.750 1.00 91.81 80 PHE A CA 1
ATOM 638 C C . PHE A 1 80 ? 14.233 -9.910 -13.450 1.00 91.81 80 PHE A C 1
ATOM 640 O O . PHE A 1 80 ? 14.168 -9.420 -14.577 1.00 91.81 80 PHE A O 1
ATOM 647 N N . ILE A 1 81 ? 13.172 -10.224 -12.723 1.00 92.38 81 ILE A N 1
ATOM 648 C CA . ILE A 1 81 ? 11.848 -9.680 -13.002 1.00 92.38 81 ILE A CA 1
ATOM 649 C C . ILE A 1 81 ? 11.390 -8.914 -11.774 1.00 92.38 81 ILE A C 1
ATOM 651 O O . ILE A 1 81 ? 11.721 -9.231 -10.627 1.00 92.38 81 ILE A O 1
ATOM 655 N N . PHE A 1 82 ? 10.639 -7.864 -12.019 1.00 93.94 82 PHE A N 1
ATOM 656 C CA . PHE A 1 82 ? 10.106 -7.022 -10.976 1.00 93.94 82 PHE A CA 1
ATOM 657 C C . PHE A 1 82 ? 8.863 -6.335 -11.506 1.00 93.94 82 PHE A C 1
ATOM 659 O O . PHE A 1 82 ? 8.762 -6.057 -12.701 1.00 93.94 82 PHE A O 1
ATOM 666 N N . GLY A 1 83 ? 7.936 -6.040 -10.608 1.00 90.75 83 GLY A N 1
ATOM 667 C CA . GLY A 1 83 ? 6.772 -5.241 -10.948 1.00 90.75 83 GLY A CA 1
ATOM 668 C C . GLY A 1 83 ? 6.969 -3.786 -10.535 1.00 90.75 83 GLY A C 1
ATOM 669 O O . GLY A 1 83 ? 7.940 -3.127 -10.911 1.00 90.75 83 GLY A O 1
ATOM 670 N N . ASP A 1 84 ? 6.038 -3.276 -9.740 1.00 90.50 84 ASP A N 1
ATOM 671 C CA . ASP A 1 84 ? 6.005 -1.908 -9.239 1.00 90.50 84 ASP A CA 1
ATOM 672 C C . ASP A 1 84 ? 7.090 -1.657 -8.174 1.00 90.50 84 ASP A C 1
ATOM 674 O O . ASP A 1 84 ? 6.858 -1.760 -6.965 1.00 90.50 84 ASP A O 1
ATOM 678 N N . LEU A 1 85 ? 8.301 -1.346 -8.640 1.00 91.38 85 LEU A N 1
ATOM 679 C CA . LEU A 1 85 ? 9.411 -0.868 -7.817 1.00 91.38 85 LEU A CA 1
ATOM 680 C C . LEU A 1 85 ? 9.514 0.665 -7.842 1.00 91.38 85 LEU A C 1
ATOM 682 O O . LEU A 1 85 ? 9.216 1.290 -8.864 1.00 91.38 85 LEU A O 1
ATOM 686 N N . PRO A 1 86 ? 10.044 1.282 -6.770 1.00 90.56 86 PRO A N 1
ATOM 687 C CA . PRO A 1 86 ? 10.521 2.662 -6.781 1.00 90.56 86 PRO A CA 1
ATOM 688 C C . PRO A 1 86 ? 11.311 3.012 -8.041 1.00 90.56 86 PRO A C 1
ATOM 690 O O . PRO A 1 86 ? 12.230 2.286 -8.429 1.00 90.56 86 PRO A O 1
ATOM 693 N N . ALA A 1 87 ? 11.000 4.165 -8.644 1.00 88.06 87 ALA A N 1
ATOM 694 C CA . ALA A 1 87 ? 11.619 4.599 -9.899 1.00 88.06 87 ALA A CA 1
ATOM 695 C C . ALA A 1 87 ? 13.152 4.623 -9.808 1.00 88.06 87 ALA A C 1
ATOM 697 O O . ALA A 1 87 ? 13.830 4.169 -10.723 1.00 88.06 87 ALA A O 1
ATOM 698 N N . PHE A 1 88 ? 13.702 5.045 -8.665 1.00 87.00 88 PHE A N 1
ATOM 699 C CA . PHE A 1 88 ? 15.146 5.019 -8.426 1.00 87.00 88 PHE A CA 1
ATOM 700 C C . PHE A 1 88 ? 15.738 3.601 -8.494 1.00 87.00 88 PHE A C 1
ATOM 702 O O . PHE A 1 88 ? 16.774 3.404 -9.123 1.00 87.00 88 PHE A O 1
ATOM 709 N N . LEU A 1 89 ? 15.077 2.598 -7.901 1.00 89.62 89 LEU A N 1
ATOM 710 C CA . LEU A 1 89 ? 15.528 1.207 -7.989 1.00 89.62 89 LEU A CA 1
ATOM 711 C C . LEU A 1 89 ? 15.508 0.717 -9.437 1.00 89.62 89 LEU A C 1
ATOM 713 O O . LEU A 1 89 ? 16.501 0.185 -9.922 1.00 89.62 89 LEU A O 1
ATOM 717 N N . ARG A 1 90 ? 14.388 0.935 -10.127 1.00 90.56 90 ARG A N 1
ATOM 718 C CA . ARG A 1 90 ? 14.138 0.422 -11.476 1.00 90.56 90 ARG A CA 1
ATOM 719 C C . ARG A 1 90 ? 14.994 1.083 -12.553 1.00 90.56 90 ARG A C 1
ATOM 721 O O . ARG A 1 90 ? 15.523 0.400 -13.420 1.00 90.56 90 ARG A O 1
ATOM 728 N N . GLU A 1 91 ? 15.074 2.408 -12.537 1.00 88.75 91 GLU A N 1
ATOM 729 C CA . GLU A 1 91 ? 15.642 3.198 -13.634 1.00 88.75 91 GLU A CA 1
ATOM 730 C C . GLU A 1 91 ? 17.101 3.568 -13.392 1.00 88.75 91 GLU A C 1
ATOM 732 O O . GLU A 1 91 ? 17.843 3.787 -14.343 1.00 88.75 91 GLU A O 1
ATOM 737 N N . THR A 1 92 ? 17.514 3.667 -12.127 1.00 83.25 92 THR A N 1
ATOM 738 C CA . THR A 1 92 ? 18.866 4.112 -11.772 1.00 83.25 92 THR A CA 1
ATOM 739 C C . THR A 1 92 ? 19.702 2.968 -11.237 1.00 83.25 92 THR A C 1
ATOM 741 O O . THR A 1 92 ? 20.809 2.751 -11.710 1.00 83.25 92 THR A O 1
ATOM 744 N N . LEU A 1 93 ? 19.195 2.237 -10.248 1.00 84.94 93 LEU A N 1
ATOM 745 C CA . LEU A 1 93 ? 20.033 1.338 -9.473 1.00 84.94 93 LEU A CA 1
ATOM 746 C C . LEU A 1 93 ? 20.209 -0.013 -10.179 1.00 84.94 93 LEU A C 1
ATOM 748 O O . LEU A 1 93 ? 21.312 -0.325 -10.612 1.00 84.94 93 LEU A O 1
ATOM 752 N N . LEU A 1 94 ? 19.136 -0.779 -10.387 1.00 87.56 94 LEU A N 1
ATOM 753 C CA . LEU A 1 94 ? 19.191 -2.119 -10.991 1.00 87.56 94 LEU A CA 1
ATOM 754 C C . LEU A 1 94 ? 19.909 -2.190 -12.359 1.00 87.56 94 LEU A C 1
ATOM 756 O O . LEU A 1 94 ? 20.674 -3.138 -12.550 1.00 87.56 94 LEU A O 1
ATOM 760 N N . PRO A 1 95 ? 19.755 -1.223 -13.289 1.00 87.31 95 PRO A N 1
ATOM 761 C CA . PRO A 1 95 ? 20.450 -1.259 -14.580 1.00 87.31 95 PRO A CA 1
ATOM 762 C C . PRO A 1 95 ? 21.974 -1.107 -14.489 1.00 87.31 95 PRO A C 1
ATOM 764 O O . PRO A 1 95 ? 22.672 -1.438 -15.443 1.00 87.31 95 PRO A O 1
ATOM 767 N N . THR A 1 96 ? 22.498 -0.589 -13.372 1.00 85.00 96 THR A N 1
ATOM 768 C CA . THR A 1 96 ? 23.940 -0.325 -13.204 1.00 85.00 96 THR A CA 1
ATOM 769 C C . THR A 1 96 ? 24.734 -1.537 -12.722 1.00 85.00 96 THR A C 1
ATOM 771 O O . THR A 1 96 ? 25.963 -1.499 -12.753 1.00 85.00 96 THR A O 1
ATOM 774 N N . PHE A 1 97 ? 24.068 -2.621 -12.311 1.00 83.00 97 PHE A N 1
ATOM 775 C CA . PHE A 1 97 ? 24.751 -3.787 -11.752 1.00 83.00 97 PHE A CA 1
ATOM 776 C C . PHE A 1 97 ? 25.327 -4.713 -12.824 1.00 83.00 97 PHE A C 1
ATOM 778 O O . PHE A 1 97 ? 24.581 -5.162 -13.702 1.00 83.00 97 PHE A O 1
ATOM 785 N N . PRO A 1 98 ? 26.617 -5.084 -12.713 1.00 85.56 98 PRO A N 1
ATOM 786 C CA . PRO A 1 98 ? 27.209 -6.126 -13.542 1.00 85.56 98 PRO A CA 1
ATOM 787 C C . PRO A 1 98 ? 26.486 -7.464 -13.360 1.00 85.56 98 PRO A C 1
ATOM 789 O O . PRO A 1 98 ? 26.090 -7.807 -12.246 1.00 85.56 98 PRO A O 1
ATOM 792 N N . ASP A 1 99 ? 26.381 -8.254 -14.434 1.00 83.50 99 ASP A N 1
ATOM 793 C CA . ASP A 1 99 ? 25.720 -9.572 -14.423 1.00 83.50 99 ASP A CA 1
ATOM 794 C C . ASP A 1 99 ? 26.249 -10.498 -13.310 1.00 83.50 99 ASP A C 1
ATOM 796 O O . ASP A 1 99 ? 25.480 -11.221 -12.682 1.00 83.50 99 ASP A O 1
ATOM 800 N N . GLU A 1 100 ? 27.549 -10.438 -13.018 1.00 83.88 100 GLU A N 1
ATOM 801 C CA . GLU A 1 100 ? 28.202 -11.262 -11.992 1.00 83.88 100 GLU A CA 1
ATOM 802 C C . GLU A 1 100 ? 27.747 -10.926 -10.563 1.00 83.88 100 GLU A C 1
ATOM 804 O O . GLU A 1 100 ? 27.721 -11.803 -9.696 1.00 83.88 100 GLU A O 1
ATOM 809 N N . GLU A 1 101 ? 27.344 -9.675 -10.319 1.00 85.00 101 GLU A N 1
ATOM 810 C CA . GLU A 1 101 ? 26.875 -9.211 -9.012 1.00 85.00 101 GLU A CA 1
ATOM 811 C C . GLU A 1 101 ? 25.379 -9.456 -8.798 1.00 85.00 101 GLU A C 1
ATOM 813 O O . GLU A 1 101 ? 24.924 -9.516 -7.653 1.00 85.00 101 GLU A O 1
ATOM 818 N N . LYS A 1 102 ? 24.608 -9.645 -9.876 1.00 86.25 102 LYS A N 1
ATOM 819 C CA . LYS A 1 102 ? 23.142 -9.732 -9.827 1.00 86.25 102 LYS A CA 1
ATOM 820 C C . LYS A 1 102 ? 22.620 -10.823 -8.889 1.00 86.25 102 LYS A C 1
ATOM 822 O O . LYS A 1 102 ? 21.690 -10.582 -8.118 1.00 86.25 102 LYS A O 1
ATOM 827 N N . LYS A 1 103 ? 23.271 -11.989 -8.876 1.00 86.31 103 LYS A N 1
ATOM 828 C CA . LYS A 1 103 ? 22.930 -13.126 -7.997 1.00 86.31 103 LYS A CA 1
ATOM 829 C C . LYS A 1 103 ? 23.154 -12.847 -6.505 1.00 86.31 103 LYS A C 1
ATOM 831 O O . LYS A 1 103 ? 22.578 -13.503 -5.633 1.00 86.31 103 LYS A O 1
ATOM 836 N N . HIS A 1 104 ? 23.985 -11.859 -6.190 1.00 86.69 104 HIS A N 1
ATOM 837 C CA . HIS A 1 104 ? 24.309 -11.464 -4.822 1.00 86.69 104 HIS A CA 1
ATOM 838 C C . HIS A 1 104 ? 23.476 -10.278 -4.330 1.00 86.69 104 HIS A C 1
ATOM 840 O O . HIS A 1 104 ? 23.541 -9.941 -3.149 1.00 86.69 104 HIS A O 1
ATOM 846 N N . LEU A 1 105 ? 22.655 -9.669 -5.191 1.00 88.81 105 LEU A N 1
ATOM 847 C CA . LEU A 1 105 ? 21.760 -8.600 -4.768 1.00 88.81 105 LEU A CA 1
ATOM 848 C C . LEU A 1 105 ? 20.637 -9.134 -3.889 1.00 88.81 105 LEU A C 1
ATOM 850 O O . LEU A 1 105 ? 20.044 -10.189 -4.129 1.00 88.81 105 LEU A O 1
ATOM 854 N N . ARG A 1 106 ? 20.358 -8.371 -2.842 1.00 89.00 106 ARG A N 1
ATOM 855 C CA . ARG A 1 106 ? 19.301 -8.599 -1.871 1.00 89.00 106 ARG A CA 1
ATOM 856 C C . ARG A 1 106 ? 18.511 -7.311 -1.764 1.00 89.00 106 ARG A C 1
ATOM 858 O O . ARG A 1 106 ? 19.093 -6.243 -1.608 1.00 89.00 106 ARG A O 1
ATOM 865 N N . LEU A 1 107 ? 17.193 -7.411 -1.874 1.00 91.75 107 LEU A N 1
ATOM 866 C CA . LEU A 1 107 ? 16.285 -6.270 -1.821 1.00 91.75 107 LEU A CA 1
ATOM 867 C C . LEU A 1 107 ? 15.128 -6.589 -0.888 1.00 91.75 107 LEU A C 1
ATOM 869 O O . LEU A 1 107 ? 14.512 -7.644 -0.991 1.00 91.75 107 LEU A O 1
ATOM 873 N N . VAL A 1 108 ? 14.786 -5.663 -0.010 1.00 91.94 108 VAL A N 1
ATOM 874 C CA . VAL A 1 108 ? 13.608 -5.759 0.845 1.00 91.94 108 VAL A CA 1
ATOM 875 C C . VAL A 1 108 ? 12.767 -4.525 0.605 1.00 91.94 108 VAL A C 1
ATOM 877 O O . VAL A 1 108 ? 13.259 -3.402 0.703 1.00 91.94 108 VAL A O 1
ATOM 880 N N . LEU A 1 109 ? 11.500 -4.755 0.283 1.00 89.31 109 LEU A N 1
ATOM 881 C CA . LEU A 1 109 ? 10.504 -3.714 0.092 1.00 89.31 109 LEU A CA 1
ATOM 882 C C . LEU A 1 109 ? 9.720 -3.550 1.393 1.00 89.31 109 LEU A C 1
ATOM 884 O O . LEU A 1 109 ? 9.289 -4.524 2.009 1.00 89.31 109 LEU A O 1
ATOM 888 N N . GLY A 1 110 ? 9.601 -2.309 1.836 1.00 85.38 110 GLY A N 1
ATOM 889 C CA . GLY A 1 110 ? 8.955 -1.931 3.078 1.00 85.38 110 GLY A CA 1
ATOM 890 C C . GLY A 1 110 ? 7.446 -1.708 2.936 1.00 85.38 110 GLY A C 1
ATOM 891 O O . GLY A 1 110 ? 6.857 -1.921 1.878 1.00 85.38 110 GLY A O 1
ATOM 892 N N . PRO A 1 111 ? 6.791 -1.249 4.015 1.00 77.38 111 PRO A N 1
ATOM 893 C CA . PRO A 1 111 ? 5.341 -1.027 4.062 1.00 77.38 111 PRO A CA 1
ATOM 894 C C . PRO A 1 111 ? 4.846 0.157 3.216 1.00 77.38 111 PRO A C 1
ATOM 896 O O . PRO A 1 111 ? 3.646 0.320 3.002 1.00 77.38 111 PRO A O 1
ATOM 899 N N . VAL A 1 112 ? 5.758 1.003 2.744 1.00 80.94 112 VAL A N 1
ATOM 900 C CA . VAL A 1 112 ? 5.487 2.141 1.861 1.00 80.94 112 VAL A CA 1
ATOM 901 C C . VAL A 1 112 ? 6.279 1.912 0.583 1.00 80.94 112 VAL A C 1
ATOM 903 O O . VAL A 1 112 ? 7.388 1.401 0.659 1.00 80.94 112 VAL A O 1
ATOM 906 N N . HIS A 1 113 ? 5.735 2.295 -0.576 1.00 76.88 113 HIS A N 1
ATOM 907 C CA . HIS A 1 113 ? 6.377 2.043 -1.875 1.00 76.88 113 HIS A CA 1
ATOM 908 C C . HIS A 1 113 ? 7.832 2.532 -1.914 1.00 76.88 113 HIS A C 1
ATOM 910 O O . HIS A 1 113 ? 8.718 1.771 -2.268 1.00 76.88 113 HIS A O 1
ATOM 916 N N . GLU A 1 114 ? 8.098 3.741 -1.414 1.00 86.25 114 GLU A N 1
ATOM 917 C CA . GLU A 1 114 ? 9.444 4.334 -1.346 1.00 86.25 114 GLU A CA 1
ATOM 918 C C . GLU A 1 114 ? 10.336 3.794 -0.210 1.00 86.25 114 GLU A C 1
ATOM 920 O O . GLU A 1 114 ? 11.496 4.192 -0.117 1.00 86.25 114 GLU A O 1
ATOM 925 N N . SER A 1 115 ? 9.819 2.901 0.642 1.00 88.56 115 SER A N 1
ATOM 926 C CA . SER A 1 115 ? 10.570 2.271 1.730 1.00 88.56 115 SER A CA 1
ATOM 927 C C . SER A 1 115 ? 11.231 0.998 1.231 1.00 88.56 115 SER A C 1
ATOM 929 O O . SER A 1 115 ? 10.549 0.061 0.821 1.00 88.56 115 SER A O 1
ATOM 931 N N . TRP A 1 116 ? 12.557 0.948 1.254 1.00 92.50 116 TRP A N 1
ATOM 932 C CA . TRP A 1 116 ? 13.301 -0.226 0.807 1.00 92.50 116 TRP A CA 1
ATOM 933 C C . TRP A 1 116 ? 14.730 -0.229 1.347 1.00 92.50 116 TRP A C 1
ATOM 935 O O . TRP A 1 116 ? 15.296 0.817 1.667 1.00 92.50 116 TRP A O 1
ATOM 945 N N . VAL A 1 117 ? 15.318 -1.422 1.423 1.00 92.06 117 VAL A N 1
ATOM 946 C CA . VAL A 1 117 ? 16.747 -1.641 1.695 1.00 92.06 117 VAL A CA 1
ATOM 947 C C . VAL A 1 117 ? 17.285 -2.597 0.650 1.00 92.06 117 VAL A C 1
ATOM 949 O O . VAL A 1 117 ? 16.701 -3.655 0.428 1.00 92.06 117 VAL A O 1
ATOM 952 N N . MET A 1 118 ? 18.411 -2.253 0.043 1.00 90.31 118 MET A N 1
ATOM 953 C CA . MET A 1 118 ? 19.121 -3.106 -0.893 1.00 90.31 118 MET A CA 1
ATOM 954 C C . MET A 1 118 ? 20.577 -3.249 -0.473 1.00 90.31 118 MET A C 1
ATOM 956 O O . MET A 1 118 ? 21.227 -2.259 -0.138 1.00 90.31 118 MET A O 1
ATOM 960 N N . TRP A 1 119 ? 21.094 -4.470 -0.511 1.00 88.00 119 TRP A N 1
ATOM 961 C CA . TRP A 1 119 ? 22.495 -4.748 -0.229 1.00 88.00 119 TRP A CA 1
ATOM 962 C C . TRP A 1 119 ? 23.034 -5.843 -1.143 1.00 88.00 119 TRP A C 1
ATOM 964 O O . TRP A 1 119 ? 22.270 -6.595 -1.752 1.00 88.00 119 TRP A O 1
ATOM 974 N N . ASN A 1 120 ? 24.356 -5.929 -1.250 1.00 86.50 120 ASN A N 1
ATOM 975 C CA . ASN A 1 120 ? 25.023 -7.032 -1.931 1.00 86.50 120 ASN A CA 1
ATOM 976 C C . ASN A 1 120 ? 25.604 -7.994 -0.882 1.00 86.50 120 ASN A C 1
ATOM 978 O O . ASN A 1 120 ? 26.328 -7.588 0.025 1.00 86.50 120 ASN A O 1
ATOM 982 N N . SER A 1 121 ? 25.267 -9.280 -0.985 1.00 82.12 121 SER A N 1
ATOM 983 C CA . SER A 1 121 ? 25.718 -10.307 -0.041 1.00 82.12 121 SER A CA 1
ATOM 984 C C . SER A 1 121 ? 27.180 -10.728 -0.238 1.00 82.12 121 SER A C 1
ATOM 986 O O . SER A 1 121 ? 27.705 -11.471 0.582 1.00 82.12 121 SER A O 1
ATOM 988 N N . ALA A 1 122 ? 27.819 -10.326 -1.337 1.00 80.00 122 ALA A N 1
ATOM 989 C CA . ALA A 1 122 ? 29.209 -10.650 -1.663 1.00 80.00 122 ALA A CA 1
ATOM 990 C C . ALA A 1 122 ? 30.097 -9.402 -1.792 1.00 80.00 122 ALA A C 1
ATOM 992 O O . ALA A 1 122 ? 31.291 -9.474 -1.511 1.00 80.00 122 ALA A O 1
ATOM 993 N N . ASN A 1 123 ? 29.526 -8.260 -2.190 1.00 74.88 123 ASN A N 1
ATOM 994 C CA . ASN A 1 123 ? 30.239 -6.992 -2.292 1.00 74.88 123 ASN A CA 1
ATOM 995 C C . ASN A 1 123 ? 29.973 -6.129 -1.045 1.00 74.88 123 ASN A C 1
ATOM 997 O O . ASN A 1 123 ? 28.840 -5.685 -0.836 1.00 74.88 123 ASN A O 1
ATOM 1001 N N . PRO A 1 124 ? 30.996 -5.860 -0.218 1.00 64.56 124 PRO A N 1
ATOM 1002 C CA . PRO A 1 124 ? 30.811 -5.125 1.018 1.00 64.56 124 PRO A CA 1
ATOM 1003 C C . PRO A 1 124 ? 30.413 -3.660 0.826 1.00 64.56 124 PRO A C 1
ATOM 1005 O O . PRO A 1 124 ? 29.818 -3.092 1.729 1.00 64.56 124 PRO A O 1
ATOM 1008 N N . LEU A 1 125 ? 30.700 -3.057 -0.330 1.00 60.66 125 LEU A N 1
ATOM 1009 C CA . LEU A 1 125 ? 30.553 -1.615 -0.550 1.00 60.66 125 LEU A CA 1
ATOM 1010 C C . LEU A 1 125 ? 29.124 -1.168 -0.878 1.00 60.66 125 LEU A C 1
ATOM 1012 O O . LEU A 1 125 ? 28.890 0.012 -1.147 1.00 60.66 125 LEU A O 1
ATOM 1016 N N . LEU A 1 126 ? 28.168 -2.099 -0.900 1.00 62.97 126 LEU A N 1
ATOM 1017 C CA . LEU A 1 126 ? 26.844 -1.841 -1.436 1.00 62.97 126 LEU A CA 1
ATOM 1018 C C . LEU A 1 126 ? 25.750 -1.975 -0.381 1.00 62.97 126 LEU A C 1
ATOM 1020 O O . LEU A 1 126 ? 25.243 -3.068 -0.122 1.00 62.97 126 LEU A O 1
ATOM 1024 N N . LEU A 1 127 ? 25.354 -0.830 0.169 1.00 73.31 127 LEU A N 1
ATOM 1025 C CA . LEU A 1 127 ? 24.156 -0.671 0.980 1.00 73.31 127 LEU A CA 1
ATOM 1026 C C . LEU A 1 127 ? 23.422 0.602 0.553 1.00 73.31 127 LEU A C 1
ATOM 1028 O O . LEU A 1 127 ? 23.939 1.710 0.679 1.00 73.31 127 LEU A O 1
ATOM 1032 N N . TYR A 1 128 ? 22.185 0.434 0.105 1.00 76.00 128 TYR A N 1
ATOM 1033 C CA . TYR A 1 128 ? 21.275 1.526 -0.200 1.00 76.00 128 TYR A CA 1
ATOM 1034 C C . TYR A 1 128 ? 19.989 1.342 0.596 1.00 76.00 128 TYR A C 1
ATOM 1036 O O . TYR A 1 128 ? 19.489 0.229 0.742 1.00 76.00 128 TYR A O 1
ATOM 1044 N N . GLY A 1 129 ? 19.427 2.432 1.099 1.00 81.69 129 GLY A N 1
ATOM 1045 C CA . GLY A 1 129 ? 18.144 2.386 1.780 1.00 81.69 129 GLY A CA 1
ATOM 1046 C C . GLY A 1 129 ? 17.443 3.729 1.733 1.00 81.69 129 GLY A C 1
ATOM 1047 O O . GLY A 1 129 ? 18.086 4.780 1.750 1.00 81.69 129 GLY A O 1
ATOM 1048 N N . LYS A 1 130 ? 16.117 3.689 1.671 1.00 85.56 130 LYS A N 1
ATOM 1049 C CA . LYS A 1 130 ? 15.262 4.873 1.702 1.00 85.56 130 LYS A CA 1
ATOM 1050 C C . LYS A 1 130 ? 14.062 4.604 2.591 1.00 85.56 130 LYS A C 1
ATOM 1052 O O . LYS A 1 130 ? 13.518 3.506 2.565 1.00 85.56 130 LYS A O 1
ATOM 1057 N N . ASP A 1 131 ? 13.683 5.605 3.384 1.00 86.06 131 ASP A N 1
ATOM 1058 C CA . ASP A 1 131 ? 12.520 5.563 4.276 1.00 86.06 131 ASP A CA 1
ATOM 1059 C C . ASP A 1 131 ? 12.476 4.291 5.148 1.00 86.06 131 ASP A C 1
ATOM 1061 O O . ASP A 1 131 ? 11.451 3.616 5.263 1.00 86.06 131 ASP A O 1
ATOM 1065 N N . ILE A 1 132 ? 13.620 3.950 5.751 1.00 90.00 132 ILE A N 1
ATOM 1066 C CA . ILE A 1 132 ? 13.788 2.802 6.655 1.00 90.00 132 ILE A CA 1
ATOM 1067 C C . ILE A 1 132 ? 13.678 3.253 8.119 1.00 90.00 132 ILE A C 1
ATOM 1069 O O . ILE A 1 132 ? 13.956 4.419 8.410 1.00 90.00 132 ILE A O 1
ATOM 1073 N N . PRO A 1 133 ? 13.310 2.365 9.064 1.00 89.44 133 PRO A N 1
ATOM 1074 C CA . PRO A 1 133 ? 13.247 2.722 10.481 1.00 89.44 133 PRO A CA 1
ATOM 1075 C C . PRO A 1 133 ? 14.566 3.328 10.989 1.00 89.44 133 PRO A C 1
ATOM 1077 O O . PRO A 1 133 ? 15.638 2.780 10.742 1.00 89.44 133 PRO A O 1
ATOM 1080 N N . GLU A 1 134 ? 14.499 4.432 11.739 1.00 80.88 134 GLU A N 1
ATOM 1081 C CA . GLU A 1 134 ? 15.680 5.191 12.200 1.00 80.88 134 GLU A CA 1
ATOM 1082 C C . GLU A 1 134 ? 16.675 4.325 12.997 1.00 80.88 134 GLU A C 1
ATOM 1084 O O . GLU A 1 134 ? 17.888 4.363 12.768 1.00 80.88 134 GLU A O 1
ATOM 1089 N N . ASN A 1 135 ? 16.153 3.455 13.865 1.00 87.50 135 ASN A N 1
ATOM 1090 C CA . ASN A 1 135 ? 16.972 2.514 14.628 1.00 87.50 135 ASN A CA 1
ATOM 1091 C C . ASN A 1 135 ? 17.636 1.461 13.728 1.00 87.50 135 ASN A C 1
ATOM 1093 O O . ASN A 1 135 ? 18.773 1.077 13.987 1.00 87.50 135 ASN A O 1
ATOM 1097 N N . LEU A 1 136 ? 16.971 1.025 12.651 1.00 89.62 136 LEU A N 1
ATOM 1098 C CA . LEU A 1 136 ? 17.576 0.114 11.678 1.00 89.62 136 LEU A CA 1
ATOM 1099 C C . LEU A 1 136 ? 18.692 0.813 10.895 1.00 89.62 136 LEU A C 1
ATOM 1101 O O . LEU A 1 136 ? 19.748 0.223 10.711 1.00 89.62 136 LEU A O 1
ATOM 1105 N N . SER A 1 137 ? 18.503 2.073 10.497 1.00 87.00 137 SER A N 1
ATOM 1106 C CA . SER A 1 137 ? 19.560 2.866 9.851 1.00 87.00 137 SER A CA 1
ATOM 1107 C C . SER A 1 137 ? 20.817 2.940 10.724 1.00 87.00 137 SER A C 1
ATOM 1109 O O . SER A 1 137 ? 21.922 2.665 10.263 1.00 87.00 137 SER A O 1
ATOM 1111 N N . SER A 1 138 ? 20.633 3.198 12.022 1.00 85.94 138 SER A N 1
ATOM 1112 C CA . SER A 1 138 ? 21.729 3.252 12.999 1.00 85.94 138 SER A CA 1
ATOM 1113 C C . SER A 1 138 ? 22.424 1.898 13.180 1.00 85.94 138 SER A C 1
ATOM 1115 O O . SER A 1 138 ? 23.645 1.834 13.310 1.00 85.94 138 SER A O 1
ATOM 1117 N N . VAL A 1 139 ? 21.662 0.800 13.164 1.00 89.00 139 VAL A N 1
ATOM 1118 C CA . VAL A 1 139 ? 22.217 -0.562 13.192 1.00 89.00 139 VAL A CA 1
ATOM 1119 C C . VAL A 1 139 ? 23.050 -0.824 11.944 1.00 89.00 139 VAL A C 1
ATOM 1121 O O . VAL A 1 139 ? 24.189 -1.262 12.067 1.00 89.00 139 VAL A O 1
ATOM 1124 N N . LEU A 1 140 ? 22.508 -0.552 10.757 1.00 86.62 140 LEU A N 1
ATOM 1125 C CA . LEU A 1 140 ? 23.199 -0.817 9.499 1.00 86.62 140 LEU A CA 1
ATOM 1126 C C . LEU A 1 140 ? 24.474 0.027 9.373 1.00 86.62 140 LEU A C 1
ATOM 1128 O O . LEU A 1 140 ? 25.501 -0.500 8.965 1.00 86.62 140 LEU A O 1
ATOM 1132 N N . ALA A 1 141 ? 24.444 1.285 9.820 1.00 83.75 141 ALA A N 1
ATOM 1133 C CA . ALA A 1 141 ? 25.621 2.153 9.895 1.00 83.75 141 ALA A CA 1
ATOM 1134 C C . ALA A 1 141 ? 26.677 1.676 10.909 1.00 83.75 141 ALA A C 1
ATOM 1136 O O . ALA A 1 141 ? 27.842 2.035 10.805 1.00 83.75 141 ALA A O 1
ATOM 1137 N N . ARG A 1 142 ? 26.296 0.871 11.907 1.00 85.94 142 ARG A N 1
ATOM 1138 C CA . ARG A 1 142 ? 27.248 0.215 12.818 1.00 85.94 142 ARG A CA 1
ATOM 1139 C C . ARG A 1 142 ? 27.797 -1.084 12.226 1.00 85.94 142 ARG A C 1
ATOM 1141 O O . ARG A 1 142 ? 28.935 -1.457 12.505 1.00 85.94 142 ARG A O 1
ATOM 1148 N N . TRP A 1 143 ? 26.992 -1.794 11.441 1.00 86.06 143 TRP A N 1
ATOM 1149 C CA . TRP A 1 143 ? 27.426 -3.001 10.737 1.00 86.06 143 TRP A CA 1
ATOM 1150 C C . TRP A 1 143 ? 28.334 -2.688 9.553 1.00 86.06 143 TRP A C 1
ATOM 1152 O O . TRP A 1 143 ? 29.176 -3.517 9.225 1.00 86.06 143 TRP A O 1
ATOM 1162 N N . TYR A 1 144 ? 28.194 -1.507 8.956 1.00 82.50 144 TYR A N 1
ATOM 1163 C CA . TYR A 1 144 ? 28.976 -1.050 7.818 1.00 82.50 144 TYR A CA 1
ATOM 1164 C C . TYR A 1 144 ? 29.813 0.177 8.183 1.00 82.50 144 TYR A C 1
ATOM 1166 O O . TYR A 1 144 ? 29.263 1.244 8.438 1.00 82.50 144 TYR A O 1
ATOM 1174 N N . ASP A 1 145 ? 31.139 0.051 8.172 1.00 71.38 145 ASP A N 1
ATOM 1175 C CA . ASP A 1 145 ? 32.053 1.140 8.555 1.00 71.38 145 ASP A CA 1
ATOM 1176 C C . ASP A 1 145 ? 32.352 2.142 7.419 1.00 71.38 145 ASP A C 1
ATOM 1178 O O . ASP A 1 145 ? 33.164 3.055 7.581 1.00 71.38 145 ASP A O 1
ATOM 1182 N N . GLY A 1 146 ? 31.688 1.988 6.268 1.00 68.94 146 GLY A N 1
ATOM 1183 C CA . GLY A 1 146 ? 31.938 2.773 5.058 1.00 68.94 146 GLY A CA 1
ATOM 1184 C C . GLY A 1 146 ? 32.862 2.090 4.047 1.00 68.94 146 GLY A C 1
ATOM 1185 O O . GLY A 1 146 ? 32.947 2.562 2.914 1.00 68.94 146 GLY A O 1
ATOM 1186 N N . ILE A 1 147 ? 33.524 0.994 4.432 1.00 69.44 147 ILE A N 1
ATOM 1187 C CA . ILE A 1 147 ? 34.458 0.230 3.594 1.00 69.44 147 ILE A CA 1
ATOM 1188 C C . ILE A 1 147 ? 34.081 -1.253 3.587 1.00 69.44 147 ILE A C 1
ATOM 1190 O O . ILE A 1 147 ? 34.095 -1.896 2.535 1.00 69.44 147 ILE A O 1
ATOM 1194 N N . CYS A 1 148 ? 33.746 -1.819 4.746 1.00 74.44 148 CYS A N 1
ATOM 1195 C CA . CYS A 1 148 ? 33.350 -3.208 4.857 1.00 74.44 148 CYS A CA 1
ATOM 1196 C C . CYS A 1 148 ? 32.318 -3.483 5.949 1.00 74.44 148 CYS A C 1
ATOM 1198 O O . CYS A 1 148 ? 31.977 -2.647 6.789 1.00 74.44 148 CYS A O 1
ATOM 1200 N N . TRP A 1 149 ? 31.782 -4.700 5.900 1.00 82.19 149 TRP A N 1
ATOM 1201 C CA . TRP A 1 149 ? 30.909 -5.207 6.942 1.00 82.19 149 TRP A CA 1
ATOM 1202 C C . TRP A 1 149 ? 31.735 -5.697 8.129 1.00 82.19 149 TRP A C 1
ATOM 1204 O O . TRP A 1 149 ? 32.547 -6.610 7.989 1.00 82.19 149 TRP A O 1
ATOM 1214 N N . THR A 1 150 ? 31.482 -5.150 9.315 1.00 79.06 150 THR A N 1
ATOM 1215 C CA . THR A 1 150 ? 32.221 -5.488 10.542 1.00 79.06 150 THR A CA 1
ATOM 1216 C C . THR A 1 150 ? 31.998 -6.932 10.995 1.00 79.06 150 THR A C 1
ATOM 1218 O O . THR A 1 150 ? 32.882 -7.533 11.604 1.00 79.06 150 THR A O 1
ATOM 1221 N N . ARG A 1 151 ? 30.818 -7.499 10.704 1.00 77.44 151 ARG A N 1
ATOM 1222 C CA . ARG A 1 151 ? 30.415 -8.880 11.040 1.00 77.44 151 ARG A CA 1
ATOM 1223 C C . ARG A 1 151 ? 29.679 -9.567 9.883 1.00 77.44 151 ARG A C 1
ATOM 1225 O O . ARG A 1 151 ? 28.710 -10.287 10.100 1.00 77.44 151 ARG A O 1
ATOM 1232 N N . GLY A 1 152 ? 30.129 -9.299 8.658 1.00 79.06 152 GLY A N 1
ATOM 1233 C CA . GLY A 1 152 ? 29.483 -9.787 7.438 1.00 79.06 152 GLY A CA 1
ATOM 1234 C C . GLY A 1 152 ? 28.225 -8.992 7.050 1.00 79.06 152 GLY A C 1
ATOM 1235 O O . GLY A 1 152 ? 27.669 -8.253 7.875 1.00 79.06 152 GLY A O 1
ATOM 1236 N N . PRO A 1 153 ? 27.803 -9.079 5.775 1.00 85.38 153 PRO A N 1
ATOM 1237 C CA . PRO A 1 153 ? 26.586 -8.428 5.307 1.00 85.38 153 PRO A CA 1
ATOM 1238 C C . PRO A 1 153 ? 25.363 -8.940 6.071 1.00 85.38 153 PRO A C 1
ATOM 1240 O O . PRO A 1 153 ? 25.396 -10.038 6.631 1.00 85.38 153 PRO A O 1
ATOM 1243 N N . PRO A 1 154 ? 24.249 -8.189 6.060 1.00 87.75 154 PRO A N 1
ATOM 1244 C CA . PRO A 1 154 ? 22.990 -8.703 6.566 1.00 87.75 154 PRO A CA 1
ATOM 1245 C C . PRO A 1 154 ? 22.658 -10.048 5.902 1.00 87.75 154 PRO A C 1
ATOM 1247 O O . PRO A 1 154 ? 22.570 -10.146 4.675 1.00 87.75 154 PRO A O 1
ATOM 1250 N N . ALA A 1 155 ? 22.465 -11.083 6.715 1.00 81.31 155 ALA A N 1
ATOM 1251 C CA . ALA A 1 155 ? 21.964 -12.376 6.267 1.00 81.31 155 ALA A CA 1
ATOM 1252 C C . ALA A 1 155 ? 20.501 -12.237 5.824 1.00 81.31 155 ALA A C 1
ATOM 1254 O O . ALA A 1 155 ? 20.095 -12.751 4.782 1.00 81.31 155 ALA A O 1
ATOM 1255 N N . PHE A 1 156 ? 19.723 -11.468 6.589 1.00 83.62 156 PHE A N 1
ATOM 1256 C CA . PHE A 1 156 ? 18.378 -11.052 6.221 1.00 83.62 156 PHE A CA 1
ATOM 1257 C C . PHE A 1 156 ? 18.014 -9.714 6.869 1.00 83.62 156 PHE A C 1
ATOM 1259 O O . PHE A 1 156 ? 18.520 -9.334 7.929 1.00 83.62 156 PHE A O 1
ATOM 1266 N N . ILE A 1 157 ? 17.072 -9.027 6.228 1.00 89.50 157 ILE A N 1
ATOM 1267 C CA . ILE A 1 157 ? 16.364 -7.866 6.759 1.00 89.50 157 ILE A CA 1
ATOM 1268 C C . ILE A 1 157 ? 14.882 -8.097 6.468 1.00 89.50 157 ILE A C 1
ATOM 1270 O O . ILE A 1 157 ? 14.514 -8.508 5.372 1.00 89.50 157 ILE A O 1
ATOM 1274 N N . ALA A 1 158 ? 14.026 -7.825 7.442 1.00 88.44 158 ALA A N 1
ATOM 1275 C CA . ALA A 1 158 ? 12.584 -7.833 7.289 1.00 88.44 158 ALA A CA 1
ATOM 1276 C C . ALA A 1 158 ? 12.030 -6.490 7.759 1.00 88.44 158 ALA A C 1
ATOM 1278 O O . ALA A 1 158 ? 12.333 -6.039 8.865 1.00 88.44 158 ALA A O 1
ATOM 1279 N N . LEU A 1 159 ? 11.216 -5.859 6.914 1.00 89.12 159 LEU A N 1
ATOM 1280 C CA . LEU A 1 159 ? 10.562 -4.586 7.198 1.00 89.12 159 LEU A CA 1
ATOM 1281 C C . LEU A 1 159 ? 9.064 -4.821 7.385 1.00 89.12 159 LEU A C 1
ATOM 1283 O O . LEU A 1 159 ? 8.417 -5.434 6.542 1.00 89.12 159 LEU A O 1
ATOM 1287 N N . GLY A 1 160 ? 8.512 -4.322 8.487 1.00 83.56 160 GLY A N 1
ATOM 1288 C CA . GLY A 1 160 ? 7.084 -4.357 8.780 1.00 83.56 160 GLY A CA 1
ATOM 1289 C C . GLY A 1 160 ? 6.499 -2.957 8.959 1.00 83.56 160 GLY A C 1
ATOM 1290 O O . GLY A 1 160 ? 7.201 -1.945 8.967 1.00 83.56 160 GLY A O 1
ATOM 1291 N N . THR A 1 161 ? 5.180 -2.888 9.124 1.00 80.44 161 THR A N 1
ATOM 1292 C CA . THR A 1 161 ? 4.469 -1.635 9.433 1.00 80.44 161 THR A CA 1
ATOM 1293 C C . THR A 1 161 ? 4.857 -1.064 10.806 1.00 80.44 161 THR A C 1
ATOM 1295 O O . THR A 1 161 ? 5.437 -1.761 11.631 1.00 80.44 161 THR A O 1
ATOM 1298 N N . ASP A 1 162 ? 4.480 0.185 11.099 1.00 84.75 162 ASP A N 1
ATOM 1299 C CA . ASP A 1 162 ? 4.713 0.859 12.394 1.00 84.75 162 ASP A CA 1
ATOM 1300 C C . ASP A 1 162 ? 6.192 0.896 12.848 1.00 84.75 162 ASP A C 1
ATOM 1302 O O . ASP A 1 162 ? 6.480 0.824 14.041 1.00 84.75 162 ASP A O 1
ATOM 1306 N N . ASN A 1 163 ? 7.141 1.015 11.912 1.00 85.19 163 ASN A N 1
ATOM 1307 C CA . ASN A 1 163 ? 8.589 0.940 12.171 1.00 85.19 163 ASN A CA 1
ATOM 1308 C C . ASN A 1 163 ? 9.063 -0.413 12.723 1.00 85.19 163 ASN A C 1
ATOM 1310 O O . ASN A 1 163 ? 10.128 -0.484 13.348 1.00 85.19 163 ASN A O 1
ATOM 1314 N N . ALA A 1 164 ? 8.290 -1.480 12.515 1.00 87.88 164 ALA A N 1
ATOM 1315 C CA . ALA A 1 164 ? 8.723 -2.813 12.880 1.00 87.88 164 ALA A CA 1
ATOM 1316 C C . ALA A 1 164 ? 9.838 -3.293 11.947 1.00 87.88 164 ALA A C 1
ATOM 1318 O O . ALA A 1 164 ? 9.767 -3.098 10.733 1.00 87.88 164 ALA A O 1
ATOM 1319 N N . TYR A 1 165 ? 10.860 -3.930 12.506 1.00 90.69 165 TYR A N 1
ATOM 1320 C CA . TYR A 1 165 ? 11.890 -4.578 11.706 1.00 90.69 165 TYR A CA 1
ATOM 1321 C C . TYR A 1 165 ? 12.553 -5.725 12.453 1.00 90.69 165 TYR A C 1
ATOM 1323 O O . TYR A 1 165 ? 12.563 -5.779 13.686 1.00 90.69 165 TYR A O 1
ATOM 1331 N N . LEU A 1 166 ? 13.174 -6.594 11.668 1.00 88.06 166 LEU A N 1
ATOM 1332 C CA . LEU A 1 166 ? 14.101 -7.618 12.112 1.00 88.06 166 LEU A CA 1
ATOM 1333 C C . LEU A 1 166 ? 15.306 -7.602 11.174 1.00 88.06 166 LEU A C 1
ATOM 1335 O O . LEU A 1 166 ? 15.134 -7.530 9.961 1.00 88.06 166 LEU A O 1
ATOM 1339 N N . ALA A 1 167 ? 16.514 -7.675 11.708 1.00 88.69 167 ALA A N 1
ATOM 1340 C CA . ALA A 1 167 ? 17.717 -7.797 10.898 1.00 88.69 167 ALA A CA 1
ATOM 1341 C C . ALA A 1 167 ? 18.732 -8.687 11.607 1.00 88.69 167 ALA A C 1
ATOM 1343 O O . ALA A 1 167 ? 18.835 -8.649 12.832 1.00 88.69 167 ALA A O 1
ATOM 1344 N N . ALA A 1 168 ? 19.505 -9.449 10.842 1.00 85.25 168 ALA A N 1
ATOM 1345 C CA . ALA A 1 168 ? 20.585 -10.273 11.369 1.00 85.25 168 ALA A CA 1
ATOM 1346 C C . ALA A 1 168 ? 21.785 -10.286 10.429 1.00 85.25 168 ALA A C 1
ATOM 1348 O O . ALA A 1 168 ? 21.618 -10.234 9.211 1.00 85.25 168 ALA A O 1
ATOM 1349 N N . ASN A 1 169 ? 22.973 -10.428 11.003 1.00 84.19 169 ASN A N 1
ATOM 1350 C CA . ASN A 1 169 ? 24.199 -10.850 10.335 1.00 84.19 169 ASN A CA 1
ATOM 1351 C C . ASN A 1 169 ? 24.877 -11.963 11.155 1.00 84.19 169 ASN A C 1
ATOM 1353 O O . ASN A 1 169 ? 24.317 -12.449 12.143 1.00 84.19 169 ASN A O 1
ATOM 1357 N N . ASP A 1 170 ? 26.088 -12.353 10.762 1.00 76.88 170 ASP A N 1
ATOM 1358 C CA . ASP A 1 170 ? 26.792 -13.505 11.334 1.00 76.88 170 ASP A CA 1
ATOM 1359 C C . ASP A 1 170 ? 27.126 -13.368 12.825 1.00 76.88 170 ASP A C 1
ATOM 1361 O O . ASP A 1 170 ? 27.393 -14.368 13.485 1.00 76.88 170 ASP A O 1
ATOM 1365 N N . GLY A 1 171 ? 27.090 -12.162 13.399 1.00 75.81 171 GLY A N 1
ATOM 1366 C CA . GLY A 1 171 ? 27.469 -11.968 14.800 1.00 75.81 171 GLY A CA 1
ATOM 1367 C C . GLY A 1 171 ? 26.527 -11.116 15.633 1.00 75.81 171 GLY A C 1
ATOM 1368 O O . GLY A 1 171 ? 26.814 -10.896 16.809 1.00 75.81 171 GLY A O 1
ATOM 1369 N N . GLU A 1 172 ? 25.453 -10.594 15.060 1.00 81.62 172 GLU A N 1
ATOM 1370 C CA . GLU A 1 172 ? 24.443 -9.840 15.780 1.00 81.62 172 GLU A CA 1
ATOM 1371 C C . GLU A 1 172 ? 23.117 -9.939 15.054 1.00 81.62 172 GLU A C 1
ATOM 1373 O O . GLU A 1 172 ? 23.038 -9.911 13.826 1.00 81.62 172 GLU A O 1
ATOM 1378 N N . ALA A 1 173 ? 22.049 -9.966 15.833 1.00 82.62 173 ALA A N 1
ATOM 1379 C CA . ALA A 1 173 ? 20.746 -9.788 15.268 1.00 82.62 173 ALA A CA 1
ATOM 1380 C C . ALA A 1 173 ? 19.910 -8.862 16.168 1.00 82.62 173 ALA A C 1
ATOM 1382 O O . ALA A 1 173 ? 20.004 -8.871 17.396 1.00 82.62 173 ALA A O 1
ATOM 1383 N N . VAL A 1 174 ? 19.145 -7.980 15.527 1.00 85.81 174 VAL A N 1
ATOM 1384 C CA . VAL A 1 174 ? 18.429 -6.863 16.145 1.00 85.81 174 VAL A CA 1
ATOM 1385 C C . VAL A 1 174 ? 16.986 -6.807 15.666 1.00 85.81 174 VAL A C 1
ATOM 1387 O O . VAL A 1 174 ? 16.650 -7.240 14.562 1.00 85.81 174 VAL A O 1
ATOM 1390 N N . TRP A 1 175 ? 16.120 -6.219 16.482 1.00 87.75 175 TRP A N 1
ATOM 1391 C CA . TRP A 1 175 ? 14.717 -6.063 16.133 1.00 87.75 175 TRP A CA 1
ATOM 1392 C C . TRP A 1 175 ? 14.082 -4.868 16.815 1.00 87.75 175 TRP A C 1
ATOM 1394 O O . TRP A 1 175 ? 14.505 -4.421 17.880 1.00 87.75 175 TRP A O 1
ATOM 1404 N N . ASN A 1 176 ? 12.993 -4.410 16.216 1.00 88.62 176 ASN A N 1
ATOM 1405 C CA . ASN A 1 176 ? 12.019 -3.553 16.858 1.00 88.62 176 ASN A CA 1
ATOM 1406 C C . ASN A 1 176 ? 10.638 -4.118 16.548 1.00 88.62 176 ASN A C 1
ATOM 1408 O O . ASN A 1 176 ? 10.202 -4.062 15.403 1.00 88.62 176 ASN A O 1
ATOM 1412 N N . ILE A 1 177 ? 9.955 -4.656 17.558 1.00 85.31 177 ILE A N 1
ATOM 1413 C CA . ILE A 1 177 ? 8.569 -5.119 17.439 1.00 85.31 177 ILE A CA 1
ATOM 1414 C C . ILE A 1 177 ? 7.687 -4.159 18.255 1.00 85.31 177 ILE A C 1
ATOM 1416 O O . ILE A 1 177 ? 7.690 -4.222 19.489 1.00 85.31 177 ILE A O 1
ATOM 1420 N N . PRO A 1 178 ? 6.963 -3.230 17.600 1.00 81.44 178 PRO A N 1
ATOM 1421 C CA . PRO A 1 178 ? 6.123 -2.248 18.275 1.00 81.44 178 PRO A CA 1
ATOM 1422 C C . PRO A 1 178 ? 5.013 -2.899 19.104 1.00 81.44 178 PRO A C 1
ATOM 1424 O O . PRO A 1 178 ? 4.549 -3.996 18.810 1.00 81.44 178 PRO A O 1
ATOM 1427 N N . LYS A 1 179 ? 4.495 -2.182 20.111 1.00 77.19 179 LYS A N 1
ATOM 1428 C CA . LYS A 1 179 ? 3.374 -2.670 20.944 1.00 77.19 179 LYS A CA 1
ATOM 1429 C C . LYS A 1 179 ? 2.101 -2.980 20.145 1.00 77.19 179 LYS A C 1
ATOM 1431 O O . LYS A 1 179 ? 1.274 -3.742 20.628 1.00 77.19 179 LYS A O 1
ATOM 1436 N N . SER A 1 180 ? 1.940 -2.383 18.965 1.00 74.19 180 SER A N 1
ATOM 1437 C CA . SER A 1 180 ? 0.824 -2.650 18.053 1.00 74.19 180 SER A CA 1
ATOM 1438 C C . SER A 1 180 ? 0.858 -4.050 17.436 1.00 74.19 180 SER A C 1
ATOM 1440 O O . SER A 1 180 ? -0.153 -4.473 16.891 1.00 74.19 180 SER A O 1
ATOM 1442 N N . PHE A 1 181 ? 1.984 -4.759 17.541 1.00 73.25 181 PHE A N 1
ATOM 1443 C CA . PHE A 1 181 ? 2.155 -6.145 17.124 1.00 73.25 181 PHE A CA 1
ATOM 1444 C C . PHE A 1 181 ? 1.926 -7.081 18.318 1.00 73.25 181 PHE A C 1
ATOM 1446 O O . PHE A 1 181 ? 2.851 -7.750 18.777 1.00 73.25 181 PHE A O 1
ATOM 1453 N N . SER A 1 182 ? 0.734 -7.052 18.924 1.00 70.81 182 SER A N 1
ATOM 1454 C CA . SER A 1 182 ? 0.486 -7.768 20.185 1.00 70.81 182 SER A CA 1
ATOM 1455 C C . SER A 1 182 ? 0.625 -9.281 20.025 1.00 70.81 182 SER A C 1
ATOM 1457 O O . SER A 1 182 ? 1.238 -9.931 20.866 1.00 70.81 182 SER A O 1
ATOM 1459 N N . LEU A 1 183 ? 0.126 -9.831 18.913 1.00 65.56 183 LEU A N 1
ATOM 1460 C CA . LEU A 1 183 ? 0.180 -11.269 18.654 1.00 65.56 183 LEU A CA 1
ATOM 1461 C C . LEU A 1 183 ? 1.604 -11.728 18.355 1.00 65.56 183 LEU A C 1
ATOM 1463 O O . LEU A 1 183 ? 2.058 -12.738 18.901 1.00 65.56 183 LEU A O 1
ATOM 1467 N N . LEU A 1 184 ? 2.317 -10.980 17.508 1.00 66.44 184 LEU A N 1
ATOM 1468 C CA . LEU A 1 184 ? 3.722 -11.248 17.263 1.00 66.44 184 LEU A CA 1
ATOM 1469 C C . LEU A 1 184 ? 4.489 -11.108 18.570 1.00 66.44 184 LEU A C 1
ATOM 1471 O O . LEU A 1 184 ? 5.203 -12.033 18.878 1.00 66.44 184 LEU A O 1
ATOM 1475 N N . LYS A 1 185 ? 4.300 -10.069 19.388 1.00 68.88 185 LYS A N 1
ATOM 1476 C CA . LYS A 1 185 ? 5.029 -9.880 20.653 1.00 68.88 185 LYS A CA 1
ATOM 1477 C C . LYS A 1 185 ? 4.872 -11.048 21.637 1.00 68.88 185 LYS A C 1
ATOM 1479 O O . LYS A 1 185 ? 5.871 -11.476 22.212 1.00 68.88 185 LYS A O 1
ATOM 1484 N N . ASP A 1 186 ? 3.665 -11.577 21.810 1.00 66.44 186 ASP A N 1
ATOM 1485 C CA . ASP A 1 186 ? 3.426 -12.712 22.714 1.00 66.44 186 ASP A CA 1
ATOM 1486 C C . ASP A 1 186 ? 4.040 -14.011 22.159 1.00 66.44 186 ASP A C 1
ATOM 1488 O O . ASP A 1 186 ? 4.677 -14.787 22.882 1.00 66.44 186 ASP A O 1
ATOM 1492 N N . THR A 1 187 ? 3.935 -14.202 20.840 1.00 65.19 187 THR A N 1
ATOM 1493 C CA . THR A 1 187 ? 4.590 -15.309 20.124 1.00 65.19 187 THR A CA 1
ATOM 1494 C C . THR A 1 187 ? 6.113 -15.157 20.136 1.00 65.19 187 THR A C 1
ATOM 1496 O O . THR A 1 187 ? 6.827 -16.141 20.262 1.00 65.19 187 THR A O 1
ATOM 1499 N N . TRP A 1 188 ? 6.609 -13.922 20.059 1.00 69.12 188 TRP A N 1
ATOM 1500 C CA . TRP A 1 188 ? 8.014 -13.526 20.026 1.00 69.12 188 TRP A CA 1
ATOM 1501 C C . TRP A 1 188 ? 8.667 -13.985 21.316 1.00 69.12 188 TRP A C 1
ATOM 1503 O O . TRP A 1 188 ? 9.563 -14.813 21.279 1.00 69.12 188 TRP A O 1
ATOM 1513 N N . VAL A 1 189 ? 8.158 -13.538 22.468 1.00 64.25 189 VAL A N 1
ATOM 1514 C CA . VAL A 1 189 ? 8.685 -13.919 23.791 1.00 64.25 189 VAL A CA 1
ATOM 1515 C C . VAL A 1 189 ? 8.762 -15.440 23.957 1.00 64.25 189 VAL A C 1
ATOM 1517 O O . VAL A 1 189 ? 9.770 -15.950 24.444 1.00 64.25 189 VAL A O 1
ATOM 1520 N N . SER A 1 190 ? 7.736 -16.161 23.503 1.00 63.12 190 SER A N 1
ATOM 1521 C CA . SER A 1 190 ? 7.689 -17.627 23.574 1.00 63.12 190 SER A CA 1
ATOM 1522 C C . SER A 1 190 ? 8.700 -18.288 22.626 1.00 63.12 190 SER A C 1
ATOM 1524 O O . SER A 1 190 ? 9.411 -19.207 23.024 1.00 63.12 190 SER A O 1
ATOM 1526 N N . LEU A 1 191 ? 8.828 -17.774 21.400 1.00 63.31 191 LEU A N 1
ATOM 1527 C CA . LEU A 1 191 ? 9.813 -18.214 20.412 1.00 63.31 191 LEU A CA 1
ATOM 1528 C C . LEU A 1 191 ? 11.248 -18.063 20.938 1.00 63.31 191 LEU A C 1
ATOM 1530 O O . LEU A 1 191 ? 12.075 -18.948 20.733 1.00 63.31 191 LEU A O 1
ATOM 1534 N N . TRP A 1 192 ? 11.539 -16.974 21.653 1.00 63.31 192 TRP A N 1
ATOM 1535 C CA . TRP A 1 192 ? 12.867 -16.720 22.227 1.00 63.31 192 TRP A CA 1
ATOM 1536 C C . TRP A 1 192 ? 13.203 -17.630 23.390 1.00 63.31 192 TRP A C 1
ATOM 1538 O O . TRP A 1 192 ? 14.348 -18.061 23.511 1.00 63.31 192 TRP A O 1
ATOM 1548 N N . ALA A 1 193 ? 12.209 -17.951 24.219 1.00 60.66 193 ALA A N 1
ATOM 1549 C CA . ALA A 1 193 ? 12.389 -18.933 25.278 1.00 60.66 193 ALA A CA 1
ATOM 1550 C C . ALA A 1 193 ? 12.784 -20.309 24.708 1.00 60.66 193 ALA A C 1
ATOM 1552 O O . ALA A 1 193 ? 13.543 -21.034 25.347 1.00 60.66 193 ALA A O 1
ATOM 1553 N N . GLU A 1 194 ? 12.314 -20.652 23.501 1.00 59.47 194 GLU A N 1
ATOM 1554 C CA . GLU A 1 194 ? 12.648 -21.911 22.824 1.00 59.47 194 GLU A CA 1
ATOM 1555 C C . GLU A 1 194 ? 13.967 -21.874 22.034 1.00 59.47 194 GLU A C 1
ATOM 1557 O O . GLU A 1 194 ? 14.734 -22.836 22.094 1.00 59.47 194 GLU A O 1
ATOM 1562 N N . LEU A 1 195 ? 14.227 -20.812 21.261 1.00 56.72 195 LEU A N 1
ATOM 1563 C CA . LEU A 1 195 ? 15.371 -20.753 20.337 1.00 56.72 195 LEU A CA 1
ATOM 1564 C C . LEU A 1 195 ? 16.708 -20.413 21.020 1.00 56.72 195 LEU A C 1
ATOM 1566 O O . LEU A 1 195 ? 17.759 -20.773 20.488 1.00 56.72 195 LEU A O 1
ATOM 1570 N N . GLY A 1 196 ? 16.697 -19.780 22.196 1.00 63.09 196 GLY A N 1
ATOM 1571 C CA . GLY A 1 196 ? 17.923 -19.365 22.887 1.00 63.09 196 GLY A CA 1
ATOM 1572 C C . GLY A 1 196 ? 18.612 -18.174 22.208 1.00 63.09 196 GLY A C 1
ATOM 1573 O O . GLY A 1 196 ? 17.953 -17.183 21.894 1.00 63.09 196 GLY A O 1
ATOM 1574 N N . ASP A 1 197 ? 19.937 -18.248 22.011 1.00 59.41 197 ASP A N 1
ATOM 1575 C CA . ASP A 1 197 ? 20.734 -17.137 21.470 1.00 59.41 197 ASP A CA 1
ATOM 1576 C C . ASP A 1 197 ? 20.397 -16.822 20.001 1.00 59.41 197 ASP A C 1
ATOM 1578 O O . ASP A 1 197 ? 20.401 -17.681 19.110 1.00 59.41 197 ASP A O 1
ATOM 1582 N N . PHE A 1 198 ? 20.127 -15.538 19.760 1.00 64.69 198 PHE A N 1
ATOM 1583 C CA . PHE A 1 198 ? 19.771 -14.970 18.465 1.00 64.69 198 PHE A CA 1
ATOM 1584 C C . PHE A 1 198 ? 21.039 -14.677 17.650 1.00 64.69 198 PHE A C 1
ATOM 1586 O O . PHE A 1 198 ? 21.636 -13.607 17.765 1.00 64.69 198 PHE A O 1
ATOM 1593 N N . SER A 1 199 ? 21.454 -15.637 16.825 1.00 60.75 199 SER A N 1
ATOM 1594 C CA . SER A 1 199 ? 22.509 -15.463 15.820 1.00 60.75 199 SER A CA 1
ATOM 1595 C C . SER A 1 199 ? 22.008 -15.894 14.438 1.00 60.75 199 SER A C 1
ATOM 1597 O O . SER A 1 199 ? 21.037 -16.653 14.329 1.00 60.75 199 SER A O 1
ATOM 1599 N N . ALA A 1 200 ? 22.673 -15.451 13.367 1.00 58.31 200 ALA A N 1
ATOM 1600 C CA . ALA A 1 200 ? 22.416 -15.985 12.024 1.00 58.31 200 ALA A CA 1
ATOM 1601 C C . ALA A 1 200 ? 22.703 -17.497 11.917 1.00 58.31 200 ALA A C 1
ATOM 1603 O O . ALA A 1 200 ? 22.231 -18.153 10.991 1.00 58.31 200 ALA A O 1
ATOM 1604 N N . GLU A 1 201 ? 23.414 -18.089 12.883 1.00 62.28 201 GLU A N 1
ATOM 1605 C CA . GLU A 1 201 ? 23.554 -19.545 12.964 1.00 62.28 201 GLU A CA 1
ATOM 1606 C C . GLU A 1 201 ? 22.236 -20.222 13.366 1.00 62.28 201 GLU A C 1
ATOM 1608 O O . GLU A 1 201 ? 21.952 -21.338 12.923 1.00 62.28 201 GLU A O 1
ATOM 1613 N N . THR A 1 202 ? 21.414 -19.542 14.172 1.00 63.62 202 THR A N 1
ATOM 1614 C CA . THR A 1 202 ? 20.114 -20.038 14.634 1.00 63.62 202 THR A CA 1
ATOM 1615 C C . THR A 1 202 ? 18.996 -19.698 13.650 1.00 63.62 202 THR A C 1
ATOM 1617 O O . THR A 1 202 ? 18.083 -20.504 13.498 1.00 63.62 202 THR A O 1
ATOM 1620 N N . ILE A 1 203 ? 19.034 -18.551 12.958 1.00 65.88 203 ILE A N 1
ATOM 1621 C CA . ILE A 1 203 ? 17.960 -18.115 12.043 1.00 65.88 203 ILE A CA 1
ATOM 1622 C C . ILE A 1 203 ? 18.464 -17.974 10.613 1.00 65.88 203 ILE A C 1
ATOM 1624 O O . ILE A 1 203 ? 19.307 -17.142 10.304 1.00 65.88 203 ILE A O 1
ATOM 1628 N N . LEU A 1 204 ? 17.864 -18.776 9.739 1.00 62.56 204 LEU A N 1
ATOM 1629 C CA . LEU A 1 204 ? 18.158 -18.875 8.315 1.00 62.56 204 LEU A CA 1
ATOM 1630 C C . LEU A 1 204 ? 17.516 -17.753 7.505 1.00 62.56 204 LEU A C 1
ATOM 1632 O O . LEU A 1 204 ? 18.112 -17.251 6.558 1.00 62.56 204 LEU A O 1
ATOM 1636 N N . ALA A 1 205 ? 16.278 -17.401 7.846 1.00 66.94 205 ALA A N 1
ATOM 1637 C CA . ALA A 1 205 ? 15.516 -16.384 7.144 1.00 66.94 205 ALA A CA 1
ATOM 1638 C C . ALA A 1 205 ? 14.390 -15.862 8.030 1.00 66.94 205 ALA A C 1
ATOM 1640 O O . ALA A 1 205 ? 13.837 -16.579 8.869 1.00 66.94 205 ALA A O 1
ATOM 1641 N N . ALA A 1 206 ? 14.012 -14.615 7.792 1.00 71.00 206 ALA A N 1
ATOM 1642 C CA . ALA A 1 206 ? 12.830 -14.040 8.389 1.00 71.00 206 ALA A CA 1
ATOM 1643 C C . ALA A 1 206 ? 12.193 -13.028 7.450 1.00 71.00 206 ALA A C 1
ATOM 1645 O O . ALA A 1 206 ? 12.874 -12.332 6.699 1.00 71.00 206 ALA A O 1
ATOM 1646 N N . TYR A 1 207 ? 10.874 -12.937 7.524 1.00 74.25 207 TYR A N 1
ATOM 1647 C CA . TYR A 1 207 ? 10.090 -12.018 6.726 1.00 74.25 207 TYR A CA 1
ATOM 1648 C C . TYR A 1 207 ? 8.926 -11.473 7.552 1.00 74.25 207 TYR A C 1
ATOM 1650 O O . TYR A 1 207 ? 8.286 -12.200 8.311 1.00 74.25 207 TYR A O 1
ATOM 1658 N N . MET A 1 208 ? 8.623 -10.191 7.375 1.00 74.50 208 MET A N 1
ATOM 1659 C CA . MET A 1 208 ? 7.475 -9.511 7.969 1.00 74.50 208 MET A CA 1
ATOM 1660 C C . MET A 1 208 ? 6.598 -8.986 6.846 1.00 74.50 208 MET A C 1
ATOM 1662 O O . MET A 1 208 ? 7.112 -8.470 5.860 1.00 74.50 208 MET A O 1
ATOM 1666 N N . SER A 1 209 ? 5.280 -9.107 6.984 1.00 69.12 209 SER A N 1
ATOM 1667 C CA . SER A 1 209 ? 4.382 -8.557 5.977 1.00 69.12 209 SER A CA 1
ATOM 1668 C C . SER A 1 209 ? 4.503 -7.028 5.935 1.00 69.12 209 SER A C 1
ATOM 1670 O O . SER A 1 209 ? 4.276 -6.378 6.961 1.00 69.12 209 SER A O 1
ATOM 1672 N N . PRO A 1 210 ? 4.768 -6.431 4.759 1.00 65.31 210 PRO A N 1
ATOM 1673 C CA . PRO A 1 210 ? 4.776 -4.980 4.603 1.00 65.31 210 PRO A CA 1
ATOM 1674 C C . PRO A 1 210 ? 3.361 -4.391 4.721 1.00 65.31 210 PRO A C 1
ATOM 1676 O O . PRO A 1 210 ? 3.201 -3.203 4.973 1.00 65.31 210 PRO A O 1
ATOM 1679 N N . CYS A 1 211 ? 2.312 -5.207 4.574 1.00 60.72 211 CYS A N 1
ATOM 1680 C CA . CYS A 1 211 ? 0.922 -4.741 4.569 1.00 60.72 211 CYS A CA 1
ATOM 1681 C C . CYS A 1 211 ? 0.142 -5.140 5.824 1.00 60.72 211 CYS A C 1
ATOM 1683 O O . CYS A 1 211 ? -0.827 -4.472 6.183 1.00 60.72 211 CYS A O 1
ATOM 1685 N N . LEU A 1 212 ? 0.487 -6.276 6.437 1.00 59.75 212 LEU A N 1
ATOM 1686 C CA . LEU A 1 212 ? -0.321 -6.901 7.480 1.00 59.75 212 LEU A CA 1
ATOM 1687 C C . LEU A 1 212 ? 0.421 -6.908 8.814 1.00 59.75 212 LEU A C 1
ATOM 1689 O O . LEU A 1 212 ? 1.444 -7.572 8.978 1.00 59.75 212 LEU A O 1
ATOM 1693 N N . LYS A 1 213 ? -0.157 -6.225 9.802 1.00 66.62 213 LYS A N 1
ATOM 1694 C CA . LYS A 1 213 ? 0.293 -6.333 11.193 1.00 66.62 213 LYS A CA 1
ATOM 1695 C C . LYS A 1 213 ? 0.199 -7.786 11.656 1.00 66.62 213 LYS A C 1
ATOM 1697 O O . LYS A 1 213 ? -0.696 -8.519 11.236 1.00 66.62 213 LYS A O 1
ATOM 1702 N N . ASP A 1 214 ? 1.147 -8.195 12.494 1.00 65.12 214 ASP A N 1
ATOM 1703 C CA . ASP A 1 214 ? 1.210 -9.535 13.094 1.00 65.12 214 ASP A CA 1
ATOM 1704 C C . ASP A 1 214 ? 1.311 -10.719 12.110 1.00 65.12 214 ASP A C 1
ATOM 1706 O O . ASP A 1 214 ? 1.080 -11.870 12.487 1.00 65.12 214 ASP A O 1
ATOM 1710 N N . LYS A 1 215 ? 1.690 -10.476 10.848 1.00 68.62 215 LYS A N 1
ATOM 1711 C CA . LYS A 1 215 ? 2.000 -11.538 9.880 1.00 68.62 215 LYS A CA 1
ATOM 1712 C C . LYS A 1 215 ? 3.492 -11.568 9.592 1.00 68.62 215 LYS A C 1
ATOM 1714 O O . LYS A 1 215 ? 4.053 -10.604 9.076 1.00 68.62 215 LYS A O 1
ATOM 1719 N N . PHE A 1 216 ? 4.123 -12.684 9.928 1.00 66.56 216 PHE A N 1
ATOM 1720 C CA . PHE A 1 216 ? 5.558 -12.888 9.796 1.00 66.56 216 PHE A CA 1
ATOM 1721 C C . PHE A 1 216 ? 5.869 -14.372 9.588 1.00 66.56 216 PHE A C 1
ATOM 1723 O O . PHE A 1 216 ? 5.023 -15.234 9.821 1.00 66.56 216 PHE A O 1
ATOM 1730 N N . VAL A 1 217 ? 7.086 -14.648 9.133 1.00 67.25 217 VAL A N 1
ATOM 1731 C CA . VAL A 1 217 ? 7.659 -15.988 9.006 1.00 67.25 217 VAL A CA 1
ATOM 1732 C C . VAL A 1 217 ? 9.085 -15.918 9.528 1.00 67.25 217 VAL A C 1
ATOM 1734 O O . VAL A 1 217 ? 9.816 -14.993 9.184 1.00 67.25 217 VAL A O 1
ATOM 1737 N N . ILE A 1 218 ? 9.477 -16.881 10.358 1.00 65.75 218 ILE A N 1
ATOM 1738 C CA . ILE A 1 218 ? 10.855 -17.065 10.824 1.00 65.75 218 ILE A CA 1
ATOM 1739 C C . ILE A 1 218 ? 11.243 -18.503 10.573 1.00 65.75 218 ILE A C 1
ATOM 1741 O O . ILE A 1 218 ? 10.423 -19.405 10.700 1.00 65.75 218 ILE A O 1
ATOM 1745 N N . ILE A 1 219 ? 12.498 -18.702 10.202 1.00 64.12 219 ILE A N 1
ATOM 1746 C CA . ILE A 1 219 ? 13.009 -19.993 9.781 1.00 64.12 219 ILE A CA 1
ATOM 1747 C C . ILE A 1 219 ? 14.333 -20.177 10.467 1.00 64.12 219 ILE A C 1
ATOM 1749 O O . ILE A 1 219 ? 15.243 -19.371 10.295 1.00 64.12 219 ILE A O 1
ATOM 1753 N N . SER A 1 220 ? 14.416 -21.220 11.276 1.00 60.38 220 SER A N 1
ATOM 1754 C CA . SER A 1 220 ? 15.520 -21.438 12.196 1.00 60.38 220 SER A CA 1
ATOM 1755 C C . SER A 1 220 ? 16.122 -22.826 12.039 1.00 60.38 220 SER A C 1
ATOM 1757 O O . SER A 1 220 ? 15.415 -23.780 11.715 1.00 60.38 220 SER A O 1
ATOM 1759 N N . ARG A 1 221 ? 17.416 -22.961 12.335 1.00 58.59 221 ARG A N 1
ATOM 1760 C CA . ARG A 1 221 ? 18.069 -24.259 12.524 1.00 58.59 221 ARG A CA 1
ATOM 1761 C C . ARG A 1 221 ? 17.738 -24.791 13.918 1.00 58.59 221 ARG A C 1
ATOM 1763 O O . ARG A 1 221 ? 17.849 -24.061 14.899 1.00 58.59 221 ARG A O 1
ATOM 1770 N N . THR A 1 222 ? 17.363 -26.064 14.037 1.00 52.00 222 THR A N 1
ATOM 1771 C CA . THR A 1 222 ? 17.236 -26.720 15.351 1.00 52.00 222 THR A CA 1
ATOM 1772 C C . THR A 1 222 ? 18.561 -27.346 15.799 1.00 52.00 222 THR A C 1
ATOM 1774 O O . THR A 1 222 ? 19.322 -27.873 14.982 1.00 52.00 222 THR A O 1
ATOM 1777 N N . LYS A 1 223 ? 18.836 -27.325 17.115 1.00 45.50 223 LYS A N 1
ATOM 1778 C CA . LYS A 1 223 ? 19.955 -28.065 17.731 1.00 45.50 223 LYS A CA 1
ATOM 1779 C C . LYS A 1 223 ? 19.807 -29.559 17.410 1.00 45.50 223 LYS A C 1
ATOM 1781 O O . LYS A 1 223 ? 18.852 -30.182 17.855 1.00 45.50 223 LYS A O 1
ATOM 1786 N N . GLY A 1 224 ? 20.741 -30.116 16.635 1.00 48.06 224 GLY A N 1
ATOM 1787 C CA . GLY A 1 224 ? 20.711 -31.517 16.182 1.00 48.06 224 GLY A CA 1
ATOM 1788 C C . GLY A 1 224 ? 20.862 -31.719 14.669 1.00 48.06 224 GLY A C 1
ATOM 1789 O O . GLY A 1 224 ? 20.852 -32.855 14.212 1.00 48.06 224 GLY A O 1
ATOM 1790 N N . GLY A 1 225 ? 21.015 -30.646 13.882 1.00 40.31 225 GLY A N 1
ATOM 1791 C CA . GLY A 1 225 ? 21.390 -30.731 12.460 1.00 40.31 225 GLY A CA 1
ATOM 1792 C C . GLY A 1 225 ? 20.249 -31.067 11.495 1.00 40.31 225 GLY A C 1
ATOM 1793 O O . GLY A 1 225 ? 20.466 -31.095 10.289 1.00 40.31 225 GLY A O 1
ATOM 1794 N N . THR A 1 226 ? 19.029 -31.279 11.993 1.00 39.84 226 THR A N 1
ATOM 1795 C CA . THR A 1 226 ? 17.829 -31.343 11.146 1.00 39.84 226 THR A CA 1
ATOM 1796 C C . THR A 1 226 ? 17.262 -29.929 11.025 1.00 39.84 226 THR A C 1
ATOM 1798 O O . THR A 1 226 ? 17.014 -29.289 12.043 1.00 39.84 226 THR A O 1
ATOM 1801 N N . GLU A 1 227 ? 17.115 -29.398 9.812 1.00 43.81 227 GLU A N 1
ATOM 1802 C CA . GLU A 1 227 ? 16.437 -28.118 9.581 1.00 43.81 227 GLU A CA 1
ATOM 1803 C C . GLU A 1 227 ? 14.923 -28.329 9.677 1.00 43.81 227 GLU A C 1
ATOM 1805 O O . GLU A 1 227 ? 14.353 -29.101 8.907 1.00 43.81 227 GLU A O 1
ATOM 1810 N N . VAL A 1 228 ? 14.264 -27.644 10.613 1.00 40.47 228 VAL A N 1
ATOM 1811 C CA . VAL A 1 228 ? 12.800 -27.602 10.698 1.00 40.47 228 VAL A CA 1
ATOM 1812 C C . VAL A 1 228 ? 12.372 -26.158 10.480 1.00 40.47 228 VAL A C 1
ATOM 1814 O O . VAL A 1 228 ? 12.566 -25.304 11.345 1.00 40.47 228 VAL A O 1
ATOM 1817 N N . GLY A 1 229 ? 11.786 -25.866 9.318 1.00 39.69 229 GLY A N 1
ATOM 1818 C CA . GLY A 1 229 ? 11.142 -24.580 9.070 1.00 39.69 229 GLY A CA 1
ATOM 1819 C C . GLY A 1 229 ? 9.884 -24.457 9.925 1.00 39.69 229 GLY A C 1
ATOM 1820 O O . GLY A 1 229 ? 8.810 -24.874 9.507 1.00 39.69 229 GLY A O 1
ATOM 1821 N N . LYS A 1 230 ? 9.997 -23.910 11.140 1.00 40.72 230 LYS A N 1
ATOM 1822 C CA . LYS A 1 230 ? 8.825 -23.620 11.975 1.00 40.72 230 LYS A CA 1
ATOM 1823 C C . LYS A 1 230 ? 8.135 -22.345 11.471 1.00 40.72 230 LYS A C 1
ATOM 1825 O O . LYS A 1 230 ? 8.544 -21.242 11.808 1.00 40.72 230 LYS A O 1
ATOM 1830 N N . SER A 1 231 ? 7.065 -22.483 10.689 1.00 40.12 231 SER A N 1
ATOM 1831 C CA . SER A 1 231 ? 6.195 -21.352 10.337 1.00 40.12 231 SER A CA 1
ATOM 1832 C C . SER A 1 231 ? 5.312 -20.978 11.531 1.00 40.12 231 SER A C 1
ATOM 1834 O O . SER A 1 231 ? 4.390 -21.712 11.888 1.00 40.12 231 SER A O 1
ATOM 1836 N N . PHE A 1 232 ? 5.576 -19.835 12.163 1.00 42.16 232 PHE A N 1
ATOM 1837 C CA . PHE A 1 232 ? 4.696 -19.289 13.197 1.00 42.16 232 PHE A CA 1
ATOM 1838 C C . PHE A 1 232 ? 3.620 -18.432 12.542 1.00 42.16 232 PHE A C 1
ATOM 1840 O O . PHE A 1 232 ? 3.759 -17.225 12.360 1.00 42.16 232 PHE A O 1
ATOM 1847 N N . MET A 1 233 ? 2.522 -19.078 12.166 1.00 38.78 233 MET A N 1
ATOM 1848 C CA . MET A 1 233 ? 1.341 -18.378 11.700 1.00 38.78 233 MET A CA 1
ATOM 1849 C C . MET A 1 233 ? 0.537 -17.908 12.916 1.00 38.78 233 MET A C 1
ATOM 1851 O O . MET A 1 233 ? -0.040 -18.712 13.643 1.00 38.78 233 MET A O 1
ATOM 1855 N N . GLY A 1 234 ? 0.451 -16.594 13.127 1.00 34.12 234 GLY A N 1
ATOM 1856 C CA . GLY A 1 234 ? -0.515 -15.987 14.043 1.00 34.12 234 GLY A CA 1
ATOM 1857 C C . GLY A 1 234 ? -1.958 -16.146 13.535 1.00 34.12 234 GLY A C 1
ATOM 1858 O O . GLY A 1 234 ? -2.589 -15.166 13.131 1.00 34.12 234 GLY A O 1
ATOM 1859 N N . ILE A 1 235 ? -2.452 -17.385 13.456 1.00 36.19 235 ILE A N 1
ATOM 1860 C CA . ILE A 1 235 ? -3.845 -17.762 13.186 1.00 36.19 235 ILE A CA 1
ATOM 1861 C C . ILE A 1 235 ? -4.179 -18.972 14.067 1.00 36.19 235 ILE A C 1
ATOM 1863 O O . ILE A 1 235 ? -4.175 -20.107 13.608 1.00 36.19 235 ILE A O 1
ATOM 1867 N N . SER A 1 236 ? -4.496 -18.752 15.341 1.00 28.78 236 SER A N 1
ATOM 1868 C CA . SER A 1 236 ? -5.047 -19.822 16.185 1.00 28.78 236 SER A CA 1
ATOM 1869 C C . SER A 1 236 ? -6.577 -19.940 16.100 1.00 28.78 236 SER A C 1
ATOM 1871 O O . SER A 1 236 ? -7.137 -20.857 16.693 1.00 28.78 236 SER A O 1
ATOM 1873 N N . GLN A 1 237 ? -7.276 -19.081 15.338 1.00 30.27 237 GLN A N 1
ATOM 1874 C CA . GLN A 1 237 ? -8.753 -19.078 15.332 1.00 30.27 237 GLN A CA 1
ATOM 1875 C C . GLN A 1 237 ? -9.427 -19.060 13.947 1.00 30.27 237 GLN A C 1
ATOM 1877 O O . GLN A 1 237 ? -10.536 -19.564 13.817 1.00 30.27 237 GLN A O 1
ATOM 1882 N N . GLY A 1 238 ? -8.759 -18.580 12.891 1.00 27.95 238 GLY A N 1
ATOM 1883 C CA . GLY A 1 238 ? -9.374 -18.432 11.559 1.00 27.95 238 GLY A CA 1
ATOM 1884 C C . GLY A 1 238 ? -9.440 -19.703 10.700 1.00 27.95 238 GLY A C 1
ATOM 1885 O O . GLY A 1 238 ? -10.322 -19.814 9.856 1.00 27.95 238 GLY A O 1
ATOM 1886 N N . ILE A 1 239 ? -8.548 -20.679 10.909 1.00 31.25 239 ILE A N 1
ATOM 1887 C CA . ILE A 1 239 ? -8.478 -21.876 10.046 1.00 31.25 239 ILE A CA 1
ATOM 1888 C C . ILE A 1 239 ? -9.670 -22.812 10.295 1.00 31.25 239 ILE A C 1
ATOM 1890 O O . ILE A 1 239 ? -10.291 -23.266 9.342 1.00 31.25 239 ILE A O 1
ATOM 1894 N N . LYS A 1 240 ? -10.095 -22.993 11.554 1.00 30.58 240 LYS A N 1
ATOM 1895 C CA . LYS A 1 240 ? -11.263 -23.834 11.881 1.00 30.58 240 LYS A CA 1
ATOM 1896 C C . LYS A 1 240 ? -12.589 -23.270 11.361 1.00 30.58 240 LYS A C 1
ATOM 1898 O O . LYS A 1 240 ? -13.507 -24.039 11.097 1.00 30.58 240 LYS A O 1
ATOM 1903 N N . GLU A 1 241 ? -12.714 -21.948 11.229 1.00 31.34 241 GLU A N 1
ATOM 1904 C CA . GLU A 1 241 ? -13.901 -21.316 10.633 1.00 31.34 241 GLU A CA 1
ATOM 1905 C C . GLU A 1 241 ? -13.857 -21.340 9.102 1.00 31.34 241 GLU A C 1
ATOM 1907 O O . GLU A 1 241 ? -14.887 -21.580 8.473 1.00 31.34 241 GLU A O 1
ATOM 1912 N N . ALA A 1 242 ? -12.672 -21.182 8.502 1.00 30.64 242 ALA A N 1
ATOM 1913 C CA . ALA A 1 242 ? -12.475 -21.311 7.060 1.00 30.64 242 ALA A CA 1
ATOM 1914 C C . ALA A 1 242 ? -12.724 -22.749 6.566 1.00 30.64 242 ALA A C 1
ATOM 1916 O O . ALA A 1 242 ? -13.401 -22.930 5.559 1.00 30.64 242 ALA A O 1
ATOM 1917 N N . GLU A 1 243 ? -12.280 -23.771 7.304 1.00 32.75 243 GLU A N 1
ATOM 1918 C CA . GLU A 1 243 ? -12.577 -25.186 7.016 1.00 32.75 243 GLU A CA 1
ATOM 1919 C C . GLU A 1 243 ? -14.083 -25.490 7.115 1.00 32.75 243 GLU A C 1
ATOM 1921 O O . GLU A 1 243 ? -14.628 -26.235 6.301 1.00 32.75 243 GLU A O 1
ATOM 1926 N N . LYS A 1 244 ? -14.789 -24.850 8.060 1.00 32.25 244 LYS A N 1
ATOM 1927 C CA . LYS A 1 244 ? -16.250 -24.962 8.217 1.00 32.25 244 LYS A CA 1
ATOM 1928 C C . LYS A 1 244 ? -17.024 -24.299 7.074 1.00 32.25 244 LYS A C 1
ATOM 1930 O O . LYS A 1 244 ? -18.055 -24.817 6.658 1.00 32.25 244 LYS A O 1
ATOM 1935 N N . LEU A 1 245 ? -16.530 -23.161 6.581 1.00 31.55 245 LEU A N 1
ATOM 1936 C CA . LEU A 1 245 ? -17.094 -22.438 5.438 1.00 31.55 245 LEU A CA 1
ATOM 1937 C C . LEU A 1 245 ? -16.842 -23.182 4.120 1.00 31.55 245 LEU A C 1
ATOM 1939 O O . LEU A 1 245 ? -17.746 -23.272 3.293 1.00 31.55 245 LEU A O 1
ATOM 1943 N N . LEU A 1 246 ? -15.664 -23.783 3.948 1.00 31.00 246 LEU A N 1
ATOM 1944 C CA . LEU A 1 246 ? -15.313 -24.552 2.750 1.00 31.00 246 LEU A CA 1
ATOM 1945 C C . LEU A 1 246 ? -16.071 -25.885 2.655 1.00 31.00 246 LEU A C 1
ATOM 1947 O O . LEU A 1 246 ? -16.503 -26.249 1.567 1.00 31.00 246 LEU A O 1
ATOM 1951 N N . ALA A 1 247 ? -16.348 -26.551 3.782 1.00 33.28 247 ALA A N 1
ATOM 1952 C CA . ALA A 1 247 ? -17.191 -27.753 3.808 1.00 33.28 247 ALA A CA 1
ATOM 1953 C C . ALA A 1 247 ? -18.656 -27.492 3.392 1.00 33.28 247 ALA A C 1
ATOM 1955 O O . ALA A 1 247 ? -19.374 -28.429 3.056 1.00 33.28 247 ALA A O 1
ATOM 1956 N N . SER A 1 248 ? -19.109 -26.231 3.410 1.00 31.47 248 SER A N 1
ATOM 1957 C CA . SER A 1 248 ? -20.462 -25.843 2.979 1.00 31.47 248 SER A CA 1
ATOM 1958 C C . SER A 1 248 ? -20.578 -25.437 1.504 1.00 31.47 248 SER A C 1
ATOM 1960 O O . SER A 1 248 ? -21.688 -25.182 1.046 1.00 31.47 248 SER A O 1
ATOM 1962 N N . TYR A 1 249 ? -19.462 -25.376 0.766 1.00 28.25 249 TYR A N 1
ATOM 1963 C CA . TYR A 1 249 ? -19.415 -24.869 -0.615 1.00 28.25 249 TYR A CA 1
ATOM 1964 C C . TYR A 1 249 ? -19.315 -25.955 -1.693 1.00 28.25 249 TYR A C 1
ATOM 1966 O O . TYR A 1 249 ? -19.392 -25.647 -2.881 1.00 28.25 249 TYR A O 1
ATOM 1974 N N . ASP A 1 250 ? -19.178 -27.220 -1.302 1.00 27.56 250 ASP A N 1
ATOM 1975 C CA . ASP A 1 250 ? -19.005 -28.337 -2.229 1.00 27.56 250 ASP A CA 1
ATOM 1976 C C . ASP A 1 250 ? -20.365 -28.855 -2.722 1.00 27.56 250 ASP A C 1
ATOM 1978 O O . ASP A 1 250 ? -20.744 -29.973 -2.415 1.00 27.56 250 ASP A O 1
ATOM 1982 N N . HIS A 1 251 ? -21.152 -27.996 -3.384 1.00 31.25 251 HIS A N 1
ATOM 1983 C CA . HIS A 1 251 ? -22.231 -28.346 -4.321 1.00 31.25 251 HIS A CA 1
ATOM 1984 C C . HIS A 1 251 ? -22.818 -27.068 -4.943 1.00 31.25 251 HIS A C 1
ATOM 1986 O O . HIS A 1 251 ? -23.824 -26.552 -4.461 1.00 31.25 251 HIS A O 1
ATOM 1992 N N . GLN A 1 252 ? -22.216 -26.577 -6.030 1.00 25.84 252 GLN A N 1
ATOM 1993 C CA . GLN A 1 252 ? -22.936 -26.081 -7.214 1.00 25.84 252 GLN A CA 1
ATOM 1994 C C . GLN A 1 252 ? -21.944 -25.732 -8.332 1.00 25.84 252 GLN A C 1
ATOM 1996 O O . GLN A 1 252 ? -20.940 -25.061 -8.111 1.00 25.84 252 GLN A O 1
ATOM 2001 N N . GLU A 1 253 ? -22.223 -26.270 -9.517 1.00 25.42 253 GLU A N 1
ATOM 2002 C CA . GLU A 1 253 ? -21.406 -26.192 -10.727 1.00 25.42 253 GLU A CA 1
ATOM 2003 C C . GLU A 1 253 ? -21.225 -24.758 -11.252 1.00 25.42 253 GLU A C 1
ATOM 2005 O O . GLU A 1 253 ? -22.040 -23.865 -11.020 1.00 25.42 253 GLU A O 1
ATOM 2010 N N . ALA A 1 254 ? -20.120 -24.574 -11.975 1.00 24.72 254 ALA A N 1
ATOM 2011 C CA . ALA A 1 254 ? -19.666 -23.329 -12.574 1.00 24.72 254 ALA A CA 1
ATOM 2012 C C . ALA A 1 254 ? -20.573 -22.820 -13.710 1.00 24.72 254 ALA A C 1
ATOM 2014 O O . ALA A 1 254 ? -21.001 -23.595 -14.562 1.00 24.72 254 ALA A O 1
ATOM 2015 N N . ASP A 1 255 ? -20.731 -21.496 -13.785 1.00 24.17 255 ASP A N 1
ATOM 2016 C CA . ASP A 1 255 ? -21.141 -20.776 -14.996 1.00 24.17 255 ASP A CA 1
ATOM 2017 C C . ASP A 1 255 ? -19.984 -19.848 -15.433 1.00 24.17 255 ASP A C 1
ATOM 2019 O O . ASP A 1 255 ? -19.543 -19.010 -14.633 1.00 24.17 255 ASP A O 1
ATOM 2023 N N . PRO A 1 256 ? -19.407 -20.003 -16.641 1.00 27.78 256 PRO A N 1
ATOM 2024 C CA . PRO A 1 256 ? -18.280 -19.203 -17.093 1.00 27.78 256 PRO A CA 1
ATOM 2025 C C . PRO A 1 256 ? -18.768 -18.012 -17.924 1.00 27.78 256 PRO A C 1
ATOM 2027 O O . PRO A 1 256 ? -19.181 -18.165 -19.071 1.00 27.78 256 PRO A O 1
ATOM 2030 N N . GLY A 1 257 ? -18.631 -16.793 -17.400 1.00 23.25 257 GLY A N 1
ATOM 2031 C CA . GLY A 1 257 ? -18.751 -15.609 -18.251 1.00 23.25 257 GLY A CA 1
ATOM 2032 C C . GLY A 1 257 ? -18.965 -14.291 -17.526 1.00 23.25 257 GLY A C 1
ATOM 2033 O O . GLY A 1 257 ? -20.099 -13.860 -17.372 1.00 23.25 257 GLY A O 1
ATOM 2034 N N . ASN A 1 258 ? -17.879 -13.610 -17.153 1.00 25.33 258 ASN A N 1
ATOM 2035 C CA . ASN A 1 258 ? -17.625 -12.234 -17.605 1.00 25.33 258 ASN A CA 1
ATOM 2036 C C . ASN A 1 258 ? -16.309 -11.708 -17.024 1.00 25.33 258 ASN A C 1
ATOM 2038 O O . ASN A 1 258 ? -16.206 -11.406 -15.835 1.00 25.33 258 ASN A O 1
ATOM 2042 N N . SER A 1 259 ? -15.314 -11.543 -17.886 1.00 27.25 259 SER A N 1
ATOM 2043 C CA . SER A 1 259 ? -14.141 -10.716 -17.639 1.00 27.25 259 SER A CA 1
ATOM 2044 C C . SER A 1 259 ? -14.357 -9.348 -18.291 1.00 27.25 259 SER A C 1
ATOM 2046 O O . SER A 1 259 ? -14.550 -9.252 -19.500 1.00 27.25 259 SER A O 1
ATOM 2048 N N . HIS A 1 260 ? -14.277 -8.277 -17.498 1.00 26.94 260 HIS A N 1
ATOM 2049 C CA . HIS A 1 260 ? -13.997 -6.933 -18.003 1.00 26.94 260 HIS A CA 1
ATOM 2050 C C . HIS A 1 260 ? -12.996 -6.190 -17.097 1.00 26.94 260 HIS A C 1
ATOM 2052 O O . HIS A 1 260 ? -12.908 -6.499 -15.906 1.00 26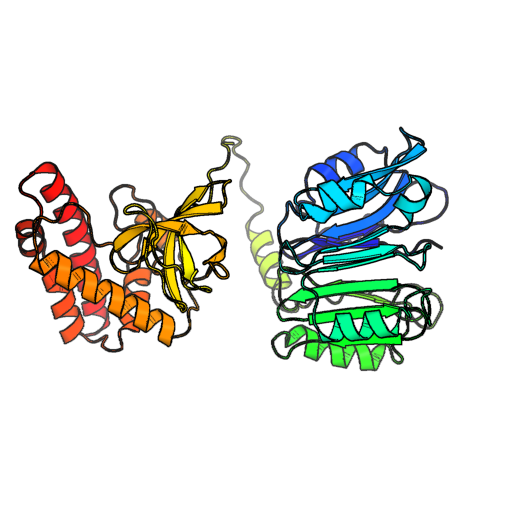.94 260 HIS A O 1
ATOM 2058 N N . PRO A 1 261 ? -12.196 -5.270 -17.678 1.00 29.30 261 PRO A N 1
ATOM 2059 C CA . PRO A 1 261 ? -10.938 -4.770 -17.135 1.00 29.30 261 PRO A CA 1
ATOM 2060 C C . PRO A 1 261 ? -11.117 -3.491 -16.301 1.00 29.30 261 PRO A C 1
ATOM 2062 O O . PRO A 1 261 ? -12.166 -2.857 -16.322 1.00 29.30 261 PRO A O 1
ATOM 2065 N N . GLY A 1 262 ? -10.076 -3.162 -15.531 1.00 37.47 262 GLY A N 1
ATOM 2066 C CA . GLY A 1 262 ? -10.118 -2.245 -14.392 1.00 37.47 262 GLY A CA 1
ATOM 2067 C C . GLY A 1 262 ? -10.422 -0.766 -14.655 1.00 37.47 262 GLY A C 1
ATOM 2068 O O . GLY A 1 262 ? -10.151 -0.217 -15.718 1.00 37.47 262 GLY A O 1
ATOM 2069 N N . GLU A 1 263 ? -10.895 -0.114 -13.591 1.00 28.86 263 GLU A N 1
ATOM 2070 C CA . GLU A 1 263 ? -11.042 1.338 -13.470 1.00 28.86 263 GLU A CA 1
ATOM 2071 C C . GLU A 1 263 ? -10.417 1.830 -12.150 1.00 28.86 263 GLU A C 1
ATOM 2073 O O . GLU A 1 263 ? -10.471 1.156 -11.118 1.00 28.86 263 GLU A O 1
ATOM 2078 N N . GLY A 1 264 ? -9.748 2.985 -12.226 1.00 29.95 264 GLY A N 1
ATOM 2079 C CA . GLY A 1 264 ? -8.858 3.545 -11.207 1.00 29.95 264 GLY A CA 1
ATOM 2080 C C . GLY A 1 264 ? -9.535 4.241 -10.018 1.00 29.95 264 GLY A C 1
ATOM 2081 O O . GLY A 1 264 ? -10.710 4.589 -10.031 1.00 29.95 264 GLY A O 1
ATOM 2082 N N . LEU A 1 265 ? -8.724 4.469 -8.980 1.00 43.78 265 LEU A N 1
ATOM 2083 C CA . LEU A 1 265 ? -9.060 4.990 -7.646 1.00 43.78 265 LEU A CA 1
ATOM 2084 C C . LEU A 1 265 ? -9.416 6.501 -7.626 1.00 43.78 265 LEU A C 1
ATOM 2086 O O . LEU A 1 265 ? -8.780 7.284 -6.920 1.00 43.78 265 LEU A O 1
ATOM 2090 N N . SER A 1 266 ? -10.422 6.942 -8.386 1.00 38.12 266 SER A N 1
ATOM 2091 C CA . SER A 1 266 ? -11.050 8.269 -8.227 1.00 38.12 266 SER A CA 1
ATOM 2092 C C . SER A 1 266 ? -12.111 8.238 -7.115 1.00 38.12 266 SER A C 1
ATOM 2094 O O . SER A 1 266 ? -12.952 7.343 -7.121 1.00 38.12 266 SER A O 1
ATOM 2096 N N . GLY A 1 267 ? -12.107 9.205 -6.184 1.00 45.72 267 GLY A N 1
ATOM 2097 C CA . GLY A 1 267 ? -13.131 9.330 -5.124 1.00 45.72 267 GLY A CA 1
ATOM 2098 C C . GLY A 1 267 ? -12.681 8.992 -3.692 1.00 45.72 267 GLY A C 1
ATOM 2099 O O . GLY A 1 267 ? -13.519 8.813 -2.807 1.00 45.72 267 GLY A O 1
ATOM 2100 N N . HIS A 1 268 ? -11.371 8.899 -3.433 1.00 61.69 268 HIS A N 1
ATOM 2101 C CA . HIS A 1 268 ? -10.824 8.647 -2.090 1.00 61.69 268 HIS A CA 1
ATOM 2102 C C . HIS A 1 268 ? -10.512 9.939 -1.322 1.00 61.69 268 HIS A C 1
ATOM 2104 O O . HIS A 1 268 ? -10.048 10.922 -1.901 1.00 61.69 268 HIS A O 1
ATOM 2110 N N . TYR A 1 269 ? -10.710 9.920 0.003 1.00 64.81 269 TYR A N 1
ATOM 2111 C CA . TYR A 1 269 ? -10.332 11.020 0.895 1.00 64.81 269 TYR A CA 1
ATOM 2112 C C . TYR A 1 269 ? -8.915 10.864 1.447 1.00 64.81 269 TYR A C 1
ATOM 2114 O O . TYR A 1 269 ? -8.474 9.773 1.821 1.00 64.81 269 TYR A O 1
ATOM 2122 N N . TYR A 1 270 ? -8.229 11.994 1.552 1.00 76.12 270 TYR A N 1
ATOM 2123 C CA . TYR A 1 270 ? -6.869 12.112 2.051 1.00 76.12 270 TYR A CA 1
ATOM 2124 C C . TYR A 1 270 ? -6.784 13.294 3.008 1.00 76.12 270 TYR A C 1
ATOM 2126 O O . TYR A 1 270 ? -7.478 14.292 2.825 1.00 76.12 270 TYR A O 1
ATOM 2134 N N . TYR A 1 271 ? -5.899 13.221 4.000 1.00 72.75 271 TYR A N 1
ATOM 2135 C CA . TYR A 1 271 ? -5.563 14.397 4.795 1.00 72.75 271 TYR A CA 1
ATOM 2136 C C . TYR A 1 271 ? -4.419 15.176 4.145 1.00 72.75 271 TYR A C 1
ATOM 2138 O O . TYR A 1 271 ? -3.521 14.611 3.515 1.00 72.75 271 TYR A O 1
ATOM 2146 N N . ILE A 1 272 ? -4.416 16.485 4.336 1.00 78.81 272 ILE A N 1
ATOM 2147 C CA . ILE A 1 272 ? -3.364 17.375 3.887 1.00 78.81 272 ILE A CA 1
ATOM 2148 C C . ILE A 1 272 ? -2.222 17.296 4.903 1.00 78.81 272 ILE A C 1
ATOM 2150 O O . ILE A 1 272 ? -2.329 17.790 6.018 1.00 78.81 272 ILE A O 1
ATOM 2154 N N . LYS A 1 273 ? -1.100 16.662 4.556 1.00 71.94 273 LYS A N 1
ATOM 2155 C CA . LYS A 1 273 ? 0.112 16.633 5.397 1.00 71.94 273 LYS A CA 1
ATOM 2156 C C . LYS A 1 273 ? 0.972 17.888 5.256 1.00 71.94 273 LYS A C 1
ATOM 2158 O O . LYS A 1 273 ? 1.844 18.133 6.083 1.00 71.94 273 LYS A O 1
ATOM 2163 N N . ARG A 1 274 ? 0.783 18.655 4.178 1.00 68.31 274 ARG A N 1
ATOM 2164 C CA . ARG A 1 274 ? 1.558 19.867 3.880 1.00 68.31 274 ARG A CA 1
ATOM 2165 C C . ARG A 1 274 ? 0.665 20.965 3.333 1.00 68.31 274 ARG A C 1
ATOM 2167 O O . ARG A 1 274 ? -0.081 20.731 2.388 1.00 68.31 274 ARG A O 1
ATOM 2174 N N . ARG A 1 275 ? 0.814 22.166 3.895 1.00 81.62 275 ARG A N 1
ATOM 2175 C CA . ARG A 1 275 ? 0.096 23.366 3.461 1.00 81.62 275 ARG A CA 1
ATOM 2176 C C . ARG A 1 275 ? 0.375 23.652 1.982 1.00 81.62 275 ARG A C 1
ATOM 2178 O O . ARG A 1 275 ? 1.521 23.546 1.544 1.00 81.62 275 ARG A O 1
ATOM 2185 N N . HIS A 1 276 ? -0.652 24.061 1.248 1.00 83.56 276 HIS A N 1
ATOM 2186 C CA . HIS A 1 276 ? -0.546 24.622 -0.097 1.00 83.56 276 HIS A CA 1
ATOM 2187 C C . HIS A 1 276 ? -1.270 25.962 -0.134 1.00 83.56 276 HIS A C 1
ATOM 2189 O O . HIS A 1 276 ? -2.359 26.083 0.419 1.00 83.56 276 HIS A O 1
ATOM 2195 N N . MET A 1 277 ? -0.655 26.963 -0.753 1.00 87.62 277 MET A N 1
ATOM 2196 C CA . MET A 1 277 ? -1.304 28.247 -1.014 1.00 87.62 277 MET A CA 1
ATOM 2197 C C . MET A 1 277 ? -1.440 28.394 -2.518 1.00 87.62 277 MET A C 1
ATOM 2199 O O . MET A 1 277 ? -0.447 28.221 -3.235 1.00 87.62 277 MET A O 1
ATOM 2203 N N . LYS A 1 278 ? -2.660 28.673 -2.975 1.00 85.94 278 LYS A N 1
ATOM 2204 C CA . LYS A 1 278 ? -2.981 28.738 -4.398 1.00 85.94 278 LYS A CA 1
ATOM 2205 C C . LYS A 1 278 ? -2.150 29.824 -5.077 1.00 85.94 278 LYS A C 1
ATOM 2207 O O . LYS A 1 278 ? -2.059 30.951 -4.587 1.00 85.94 278 LYS A O 1
ATOM 2212 N N . ARG A 1 279 ? -1.533 29.483 -6.206 1.00 77.62 279 ARG A N 1
ATOM 2213 C CA . ARG A 1 279 ? -0.773 30.433 -7.041 1.00 77.62 279 ARG A CA 1
ATOM 2214 C C . ARG A 1 279 ? -1.569 30.890 -8.252 1.00 77.62 279 ARG A C 1
ATOM 2216 O O . ARG A 1 279 ? -1.407 32.018 -8.705 1.00 77.62 279 ARG A O 1
ATOM 2223 N N . GLU A 1 280 ? -2.469 30.035 -8.719 1.00 76.31 280 GLU A N 1
ATOM 2224 C CA . GLU A 1 280 ? -3.368 30.301 -9.831 1.00 76.31 280 GLU A CA 1
ATOM 2225 C C . GLU A 1 280 ? -4.836 30.180 -9.398 1.00 76.31 280 GLU A C 1
ATOM 2227 O O . GLU A 1 280 ? -5.149 29.448 -8.455 1.00 76.31 280 GLU A O 1
ATOM 2232 N N . PRO A 1 281 ? -5.781 30.833 -10.103 1.00 81.75 281 PRO A N 1
ATOM 2233 C CA . PRO A 1 281 ? -7.207 30.767 -9.770 1.00 81.75 281 PRO A CA 1
ATOM 2234 C C . PRO A 1 281 ? -7.802 29.352 -9.767 1.00 81.75 281 PRO A C 1
ATOM 2236 O O . PRO A 1 281 ? -8.856 29.135 -9.175 1.00 81.75 281 PRO A O 1
ATOM 2239 N N . ARG A 1 282 ? -7.149 28.400 -10.445 1.00 82.19 282 ARG A N 1
ATOM 2240 C CA . ARG A 1 282 ? -7.581 27.001 -10.561 1.00 82.19 282 ARG A CA 1
ATOM 2241 C C . ARG A 1 282 ? -7.076 26.115 -9.418 1.00 82.19 282 ARG A C 1
ATOM 2243 O O . ARG A 1 282 ? -7.455 24.947 -9.368 1.00 82.19 282 ARG A O 1
ATOM 2250 N N . GLU A 1 283 ? -6.228 26.634 -8.532 1.00 89.25 283 GLU A N 1
ATOM 2251 C CA . GLU A 1 283 ? -5.651 25.884 -7.416 1.00 89.25 283 GLU A CA 1
ATOM 2252 C C . GLU A 1 283 ? -6.445 26.045 -6.107 1.00 89.25 283 GLU A C 1
ATOM 2254 O O . GLU A 1 283 ? -7.134 27.045 -5.889 1.00 89.25 283 GLU A O 1
ATOM 2259 N N . LEU A 1 284 ? -6.314 25.068 -5.204 1.00 89.00 284 LEU A N 1
ATOM 2260 C CA . LEU A 1 284 ? -6.887 25.117 -3.856 1.00 89.00 284 LEU A CA 1
ATOM 2261 C C . LEU A 1 284 ? -5.910 25.697 -2.830 1.00 89.00 284 LEU A C 1
ATOM 2263 O O . LEU A 1 284 ? -4.729 25.370 -2.829 1.00 89.00 284 LEU A O 1
ATOM 2267 N N . ASP A 1 285 ? -6.427 26.487 -1.891 1.00 85.38 285 ASP A N 1
ATOM 2268 C CA . ASP A 1 285 ? -5.737 26.730 -0.621 1.00 85.38 285 ASP A CA 1
ATOM 2269 C C . ASP A 1 285 ? -6.002 25.546 0.313 1.00 85.38 285 ASP A C 1
ATOM 2271 O O . ASP A 1 285 ? -7.159 25.178 0.512 1.00 85.38 285 ASP A O 1
ATOM 2275 N N . LEU A 1 286 ? -4.940 24.956 0.868 1.00 85.31 286 LEU A N 1
ATOM 2276 C CA . LEU A 1 286 ? -5.005 23.758 1.706 1.00 85.31 286 LEU A CA 1
ATOM 2277 C C . LEU A 1 286 ? -4.153 23.923 2.964 1.00 85.31 286 LEU A C 1
ATOM 2279 O O . LEU A 1 286 ? -2.978 24.292 2.884 1.00 85.31 286 LEU A O 1
ATOM 2283 N N . HIS A 1 287 ? -4.703 23.591 4.127 1.00 73.06 287 HIS A N 1
ATOM 2284 C CA . HIS A 1 287 ? -4.005 23.627 5.416 1.00 73.06 287 HIS A CA 1
ATOM 2285 C C . HIS A 1 287 ? -3.702 22.225 5.933 1.00 73.06 287 HIS A C 1
ATOM 2287 O O . HIS A 1 287 ? -4.442 21.279 5.690 1.00 73.06 287 HIS A O 1
ATOM 2293 N N . VAL A 1 288 ? -2.594 22.084 6.666 1.00 65.31 288 VAL A N 1
ATOM 2294 C CA . VAL A 1 288 ? -2.213 20.798 7.263 1.00 65.31 288 VAL A CA 1
ATOM 2295 C C . VAL A 1 288 ? -3.325 20.306 8.193 1.00 65.31 288 VAL A C 1
ATOM 2297 O O . VAL A 1 288 ? -3.808 21.065 9.027 1.00 65.31 288 VAL A O 1
ATOM 2300 N N . GLY A 1 289 ? -3.712 19.040 8.052 1.00 54.00 289 GLY A N 1
ATOM 2301 C CA . GLY A 1 289 ? -4.796 18.400 8.792 1.00 54.00 289 GLY A CA 1
ATOM 2302 C C . GLY A 1 289 ? -6.167 18.486 8.116 1.00 54.00 289 GLY A C 1
ATOM 2303 O O . GLY A 1 289 ? -7.061 17.736 8.501 1.00 54.00 289 GLY A O 1
ATOM 2304 N N . GLU A 1 290 ? -6.349 19.331 7.093 1.00 69.44 290 GLU A N 1
ATOM 2305 C CA . GLU A 1 290 ? -7.594 19.354 6.313 1.00 69.44 290 GLU A CA 1
ATOM 2306 C C . GLU A 1 290 ? -7.796 18.029 5.572 1.00 69.44 290 GLU A C 1
ATOM 2308 O O . GLU A 1 290 ? -6.835 17.346 5.236 1.00 69.44 290 GLU A O 1
ATOM 2313 N N . THR A 1 291 ? -9.045 17.653 5.304 1.00 70.94 291 THR A N 1
ATOM 2314 C CA . THR A 1 291 ? -9.365 16.476 4.486 1.00 70.94 291 THR A CA 1
ATOM 2315 C C . THR A 1 291 ? -9.842 16.921 3.107 1.00 70.94 291 THR A C 1
ATOM 2317 O O . THR A 1 291 ? -10.605 17.881 2.981 1.00 70.94 291 THR A O 1
ATOM 2320 N N . ILE A 1 292 ? -9.386 16.221 2.074 1.00 78.12 292 ILE A N 1
ATOM 2321 C CA . ILE A 1 292 ? -9.707 16.483 0.676 1.00 78.12 292 ILE A CA 1
ATOM 2322 C C . ILE A 1 292 ? -10.114 15.186 -0.017 1.00 78.12 292 ILE A C 1
ATOM 2324 O O . ILE A 1 292 ? -9.486 14.146 0.171 1.00 78.12 292 ILE A O 1
ATOM 2328 N N . GLU A 1 293 ? -11.171 15.242 -0.814 1.00 83.25 293 GLU A N 1
ATOM 2329 C CA . GLU A 1 293 ? -11.524 14.194 -1.765 1.00 83.25 293 GLU A CA 1
ATOM 2330 C C . GLU A 1 293 ? -10.660 14.351 -3.012 1.00 83.25 293 GLU A C 1
ATOM 2332 O O . GLU A 1 293 ? -10.609 15.438 -3.585 1.00 83.25 293 GLU A O 1
ATOM 2337 N N . VAL A 1 294 ? -9.989 13.297 -3.460 1.00 80.69 294 VAL A N 1
ATOM 2338 C CA . VAL A 1 294 ? -9.268 13.313 -4.735 1.00 80.69 294 VAL A CA 1
ATOM 2339 C C . VAL A 1 294 ? -10.205 12.817 -5.823 1.00 80.69 294 VAL A C 1
ATOM 2341 O O . VAL A 1 294 ? -10.542 11.636 -5.883 1.00 80.69 294 VAL A O 1
ATOM 2344 N N . LEU A 1 295 ? -10.617 13.741 -6.688 1.00 73.94 295 LEU A N 1
ATOM 2345 C CA . LEU A 1 295 ? -11.506 13.467 -7.814 1.00 73.94 295 LEU A CA 1
ATOM 2346 C C . LEU A 1 295 ? -10.736 12.881 -8.997 1.00 73.94 295 LEU A C 1
ATOM 2348 O O . LEU A 1 295 ? -11.246 12.015 -9.697 1.00 73.94 295 LEU A O 1
ATOM 2352 N N . GLN A 1 296 ? -9.505 13.347 -9.218 1.00 73.75 296 GLN A N 1
ATOM 2353 C CA . GLN A 1 296 ? -8.668 12.882 -10.319 1.00 73.75 296 GLN A CA 1
ATOM 2354 C C . GLN A 1 296 ? -7.188 12.955 -9.943 1.00 73.75 296 GLN A C 1
ATOM 2356 O O . GLN A 1 296 ? -6.692 13.997 -9.506 1.00 73.75 296 GLN A O 1
ATOM 2361 N N . MET A 1 297 ? -6.477 11.849 -10.156 1.00 70.12 297 MET A N 1
ATOM 2362 C CA . MET A 1 297 ? -5.026 11.770 -10.002 1.00 70.12 297 MET A CA 1
ATOM 2363 C C . MET A 1 297 ? -4.372 11.882 -11.376 1.00 70.12 297 MET A C 1
ATOM 2365 O O . MET A 1 297 ? -4.610 11.053 -12.250 1.00 70.12 297 MET A O 1
ATOM 2369 N N . SER A 1 298 ? -3.547 12.907 -11.567 1.00 63.94 298 SER A N 1
ATOM 2370 C CA . SER A 1 298 ? -2.787 13.107 -12.804 1.00 63.94 298 SER A CA 1
ATOM 2371 C C . SER A 1 298 ? -1.335 12.663 -12.618 1.00 63.94 298 SER A C 1
ATOM 2373 O O . SER A 1 298 ? -0.741 12.867 -11.556 1.00 63.94 298 SER A O 1
ATOM 2375 N N . SER A 1 299 ? -0.730 12.109 -13.669 1.00 46.28 299 SER A N 1
ATOM 2376 C CA . SER A 1 299 ? 0.668 11.642 -13.683 1.00 46.28 299 SER A CA 1
ATOM 2377 C C . SER A 1 299 ? 1.704 12.751 -13.453 1.00 46.28 299 SER A C 1
ATOM 2379 O O . SER A 1 299 ? 2.823 12.476 -13.036 1.00 46.28 299 SER A O 1
ATOM 2381 N N . ASN A 1 300 ? 1.330 14.016 -13.658 1.00 55.72 300 ASN A N 1
ATOM 2382 C CA . ASN A 1 300 ? 2.179 15.188 -13.421 1.00 55.72 300 ASN A CA 1
ATOM 2383 C C . ASN A 1 300 ? 2.225 15.645 -11.946 1.00 55.72 300 ASN A C 1
ATOM 2385 O O . ASN A 1 300 ? 2.725 16.733 -11.662 1.00 55.72 300 ASN A O 1
ATOM 2389 N N . LEU A 1 301 ? 1.689 14.845 -11.014 1.00 61.75 301 LEU A N 1
ATOM 2390 C CA . LEU A 1 301 ? 1.638 15.130 -9.574 1.00 61.75 301 LEU A CA 1
ATOM 2391 C C . LEU A 1 301 ? 0.781 16.352 -9.190 1.00 61.75 301 LEU A C 1
ATOM 2393 O O . LEU A 1 301 ? 0.920 16.868 -8.078 1.00 61.75 301 LEU A O 1
ATOM 2397 N N . TRP A 1 302 ? -0.131 16.785 -10.065 1.00 79.75 302 TRP A N 1
ATOM 2398 C CA . TRP A 1 302 ? -1.189 17.747 -9.753 1.00 79.75 302 TRP A CA 1
ATOM 2399 C C . TRP A 1 302 ? -2.545 17.058 -9.776 1.00 79.75 302 TRP A C 1
ATOM 2401 O O . TRP A 1 302 ? -3.013 16.574 -10.807 1.00 79.75 302 TRP A O 1
ATOM 2411 N N . TYR A 1 303 ? -3.175 16.990 -8.613 1.00 87.00 303 TYR A N 1
ATOM 2412 C CA . TYR A 1 303 ? -4.441 16.297 -8.439 1.00 87.00 303 TYR A CA 1
ATOM 2413 C C . TYR A 1 303 ? -5.581 17.295 -8.442 1.00 87.00 303 TYR A C 1
ATOM 2415 O O . TYR A 1 303 ? -5.441 18.411 -7.945 1.00 87.00 303 TYR A O 1
ATOM 2423 N N . LEU A 1 304 ? -6.711 16.878 -9.000 1.00 82.69 304 LEU A N 1
ATOM 2424 C CA . LEU A 1 304 ? -7.965 17.590 -8.841 1.00 82.69 304 LEU A CA 1
ATOM 2425 C C . LEU A 1 304 ? -8.627 17.058 -7.577 1.00 82.69 304 LEU A C 1
ATOM 2427 O O . LEU A 1 304 ? -8.868 15.854 -7.462 1.00 82.69 304 LEU A O 1
ATOM 2431 N N . GLY A 1 305 ? -8.922 17.940 -6.631 1.00 86.56 305 GLY A N 1
ATOM 2432 C CA . GLY A 1 305 ? -9.614 17.547 -5.414 1.00 86.56 305 GLY A CA 1
ATOM 2433 C C . GLY A 1 305 ? -10.732 18.483 -5.035 1.00 86.56 305 GLY A C 1
ATOM 2434 O O . GLY A 1 305 ? -10.868 19.572 -5.589 1.00 86.56 305 GLY A O 1
ATOM 2435 N N . ARG A 1 306 ? -11.533 18.022 -4.082 1.00 85.12 306 ARG A N 1
ATOM 2436 C CA . ARG A 1 306 ? -12.649 18.742 -3.491 1.00 85.12 306 ARG A CA 1
ATOM 2437 C C . ARG A 1 306 ? -12.468 18.787 -1.986 1.00 85.12 306 ARG A C 1
ATOM 2439 O O . ARG A 1 306 ? -12.389 17.748 -1.333 1.00 85.12 306 ARG A O 1
ATOM 2446 N N . THR A 1 307 ? -12.358 19.983 -1.423 1.00 80.19 307 THR A N 1
ATOM 2447 C CA . THR A 1 307 ? -12.308 20.147 0.034 1.00 80.19 307 THR A CA 1
ATOM 2448 C C . THR A 1 307 ? -13.625 19.675 0.654 1.00 80.19 307 THR A C 1
ATOM 2450 O O . THR A 1 307 ? -14.661 19.664 -0.011 1.00 80.19 307 THR A O 1
ATOM 2453 N N . LEU A 1 308 ? -13.636 19.357 1.953 1.00 66.38 308 LEU A N 1
ATOM 2454 C CA . LEU A 1 308 ? -14.895 19.056 2.660 1.00 66.38 308 LEU A CA 1
ATOM 2455 C C . LEU A 1 308 ? -15.909 20.216 2.625 1.00 66.38 308 LEU A C 1
ATOM 2457 O O . LEU A 1 308 ? -17.102 20.002 2.804 1.00 66.38 308 LEU A O 1
ATOM 2461 N N . THR A 1 309 ? -15.441 21.440 2.368 1.00 65.25 309 THR A N 1
ATOM 2462 C CA . THR A 1 309 ? -16.274 22.633 2.152 1.00 65.25 309 THR A CA 1
ATOM 2463 C C . THR A 1 309 ? -16.807 22.758 0.718 1.00 65.25 309 THR A C 1
ATOM 2465 O O . THR A 1 309 ? -17.372 23.787 0.366 1.00 65.25 309 THR A O 1
ATOM 2468 N N . GLY A 1 310 ? -16.596 21.749 -0.133 1.00 66.88 310 GLY A N 1
ATOM 2469 C CA . GLY A 1 310 ? -17.127 21.672 -1.496 1.00 66.88 310 GLY A CA 1
ATOM 2470 C C . GLY A 1 310 ? -16.299 22.385 -2.570 1.00 66.88 310 GLY A C 1
ATOM 2471 O O . GLY A 1 310 ? -16.603 22.255 -3.757 1.00 66.88 310 GLY A O 1
ATOM 2472 N N . LYS A 1 311 ? -15.225 23.102 -2.210 1.00 78.25 311 LYS A N 1
ATOM 2473 C CA . LYS A 1 311 ? -14.385 23.806 -3.192 1.00 78.25 311 LYS A CA 1
ATOM 2474 C C . LYS A 1 311 ? -13.555 22.813 -3.988 1.00 78.25 311 LYS A C 1
ATOM 2476 O O . LYS A 1 311 ? -12.823 22.016 -3.408 1.00 78.25 311 LYS A O 1
ATOM 2481 N N . THR A 1 312 ? -13.641 22.904 -5.311 1.00 86.94 312 THR A N 1
ATOM 2482 C CA . THR A 1 312 ? -12.895 22.046 -6.235 1.00 86.94 312 THR A CA 1
ATOM 2483 C C . THR A 1 312 ? -11.753 22.818 -6.882 1.00 86.94 312 THR A C 1
ATOM 2485 O O . THR A 1 312 ? -11.936 23.961 -7.298 1.00 86.94 312 THR A O 1
ATOM 2488 N N . GLY A 1 313 ? -10.581 22.199 -6.982 1.00 86.19 313 GLY A N 1
ATOM 2489 C CA . GLY A 1 313 ? -9.434 22.789 -7.662 1.00 86.19 313 GLY A CA 1
ATOM 2490 C C . GLY A 1 313 ? -8.197 21.904 -7.606 1.00 86.19 313 GLY A C 1
ATOM 2491 O O . GLY A 1 313 ? -8.197 20.827 -7.002 1.00 86.19 313 GLY A O 1
ATOM 2492 N N . TYR A 1 314 ? -7.146 22.357 -8.277 1.00 88.06 314 TYR A N 1
ATOM 2493 C CA . TYR A 1 314 ? -5.897 21.622 -8.389 1.00 88.06 314 TYR A CA 1
ATOM 2494 C C . TYR A 1 314 ? -5.007 21.833 -7.176 1.00 88.06 314 TYR A C 1
ATOM 2496 O O . TYR A 1 314 ? -4.938 22.919 -6.600 1.00 88.06 314 TYR A O 1
ATOM 2504 N N . PHE A 1 315 ? -4.279 20.792 -6.804 1.00 88.81 315 PHE A N 1
ATOM 2505 C CA . PHE A 1 315 ? -3.284 20.894 -5.758 1.00 88.81 315 PHE A CA 1
ATOM 2506 C C . PHE A 1 315 ? -2.173 19.848 -5.937 1.00 88.81 315 PHE A C 1
ATOM 2508 O O . PHE A 1 315 ? -2.383 18.809 -6.567 1.00 88.81 315 PHE A O 1
ATOM 2515 N N . PRO A 1 316 ? -0.972 20.091 -5.391 1.00 76.38 316 PRO A N 1
ATOM 2516 C CA . PRO A 1 316 ? 0.137 19.156 -5.527 1.00 76.38 316 PRO A CA 1
ATOM 2517 C C . PRO A 1 316 ? -0.096 17.846 -4.758 1.00 76.38 316 PRO A C 1
ATOM 2519 O O . PRO A 1 316 ? -0.399 17.865 -3.567 1.00 76.38 316 PRO A O 1
ATOM 2522 N N . ALA A 1 317 ? 0.194 16.701 -5.378 1.00 71.19 317 ALA A N 1
ATOM 2523 C CA . ALA A 1 317 ? 0.115 15.366 -4.772 1.00 71.19 317 ALA A CA 1
ATOM 2524 C C . ALA A 1 317 ? 0.876 15.259 -3.439 1.00 71.19 317 ALA A C 1
ATOM 2526 O O . ALA A 1 317 ? 0.442 14.614 -2.487 1.00 71.19 317 ALA A O 1
ATOM 2527 N N . ARG A 1 318 ? 2.007 15.970 -3.338 1.00 72.94 318 ARG A N 1
ATOM 2528 C CA . ARG A 1 318 ? 2.852 16.043 -2.134 1.00 72.94 318 ARG A CA 1
ATOM 2529 C C . ARG A 1 318 ? 2.138 16.608 -0.901 1.00 72.94 318 ARG A C 1
ATOM 2531 O O . ARG A 1 318 ? 2.655 16.459 0.207 1.00 72.94 318 ARG A O 1
ATOM 2538 N N . CYS A 1 319 ? 1.016 17.301 -1.091 1.00 77.06 319 CYS A N 1
ATOM 2539 C CA . CYS A 1 319 ? 0.197 17.826 -0.009 1.00 77.06 319 CYS A CA 1
ATOM 2540 C C . CYS A 1 319 ? -0.565 16.714 0.707 1.00 77.06 319 CYS A C 1
ATOM 2542 O O . CYS A 1 319 ? -0.918 16.916 1.860 1.00 77.06 319 CYS A O 1
ATOM 2544 N N . LEU A 1 320 ? -0.743 15.539 0.093 1.00 69.50 320 LEU A N 1
ATOM 2545 C CA . LEU A 1 320 ? -1.464 14.414 0.683 1.00 69.50 320 LEU A CA 1
ATOM 2546 C C . LEU A 1 320 ? -0.609 13.584 1.638 1.00 69.50 320 LEU A C 1
ATOM 2548 O O . LEU A 1 320 ? 0.547 13.250 1.359 1.00 69.50 320 LEU A O 1
ATOM 2552 N N . GLY A 1 321 ? -1.201 13.218 2.767 1.00 51.91 321 GLY A N 1
ATOM 2553 C CA . GLY A 1 321 ? -0.782 12.102 3.603 1.00 51.91 321 GLY A CA 1
ATOM 2554 C C . GLY A 1 321 ? -1.449 10.788 3.204 1.00 51.91 321 GLY A C 1
ATOM 2555 O O . GLY A 1 321 ? -2.101 10.714 2.167 1.00 51.91 321 GLY A O 1
ATOM 2556 N N . HIS A 1 322 ? -1.242 9.733 3.993 1.00 50.28 322 HIS A N 1
ATOM 2557 C CA . HIS A 1 322 ? -1.784 8.407 3.685 1.00 50.28 322 HIS A CA 1
ATOM 2558 C C . HIS A 1 322 ? -3.316 8.436 3.542 1.00 50.28 322 HIS A C 1
ATOM 2560 O O . HIS A 1 322 ? -4.010 9.132 4.284 1.00 50.28 322 HIS A O 1
ATOM 2566 N N . SER A 1 323 ? -3.824 7.663 2.580 1.00 43.25 323 SER A N 1
ATOM 2567 C CA . SER A 1 323 ? -5.256 7.420 2.393 1.00 43.25 323 SER A CA 1
ATOM 2568 C C . SER A 1 323 ? -5.839 6.822 3.670 1.00 43.25 323 SER A C 1
ATOM 2570 O O . SER A 1 323 ? -5.327 5.830 4.193 1.00 43.25 323 SER A O 1
ATOM 2572 N N . THR A 1 324 ? -6.933 7.387 4.167 1.00 38.44 324 THR A N 1
ATOM 2573 C CA . THR A 1 324 ? -7.777 6.689 5.136 1.00 38.44 324 THR A CA 1
ATOM 2574 C C . THR A 1 324 ? -8.645 5.705 4.361 1.00 38.44 324 THR A C 1
ATOM 2576 O O . THR A 1 324 ? -9.793 6.000 4.042 1.00 38.44 324 THR A O 1
ATOM 2579 N N . SER A 1 325 ? -8.090 4.543 4.017 1.00 33.56 325 SER A N 1
ATOM 2580 C CA . SER A 1 325 ? -8.807 3.497 3.276 1.00 33.56 325 SER A CA 1
ATOM 2581 C C . SER A 1 325 ? -9.847 2.744 4.115 1.00 33.56 325 SER A C 1
ATOM 2583 O O . SER A 1 325 ? -10.561 1.914 3.573 1.00 33.56 325 SER A O 1
ATOM 2585 N N . ASN A 1 326 ? -10.003 3.067 5.403 1.00 34.44 326 ASN A N 1
ATOM 2586 C CA . ASN A 1 326 ? -11.063 2.533 6.255 1.00 34.44 326 ASN A CA 1
ATOM 2587 C C . ASN A 1 326 ? -11.695 3.647 7.081 1.00 34.44 326 ASN A C 1
ATOM 2589 O O . ASN A 1 326 ? -11.243 4.009 8.168 1.00 34.44 326 ASN A O 1
ATOM 2593 N N . ALA A 1 327 ? -12.799 4.168 6.577 1.00 37.62 327 ALA A N 1
ATOM 2594 C CA . ALA A 1 327 ? -13.611 5.131 7.292 1.00 37.62 327 ALA A CA 1
ATOM 2595 C C . ALA A 1 327 ? -14.374 4.545 8.500 1.00 37.62 327 ALA A C 1
ATOM 2597 O O . ALA A 1 327 ? -14.958 5.276 9.300 1.00 37.62 327 ALA A O 1
ATOM 2598 N N . THR A 1 328 ? -14.292 3.228 8.699 1.00 37.28 328 THR A N 1
ATOM 2599 C CA . THR A 1 328 ? -14.791 2.512 9.880 1.00 37.28 328 THR A CA 1
ATOM 2600 C C . THR A 1 328 ? -14.052 2.868 11.175 1.00 37.28 328 THR A C 1
ATOM 2602 O O . THR A 1 328 ? -14.632 2.730 12.253 1.00 37.28 328 THR A O 1
ATOM 2605 N N . HIS A 1 329 ? -12.818 3.388 11.113 1.00 35.97 329 HIS A N 1
ATOM 2606 C CA . HIS A 1 329 ? -12.009 3.681 12.308 1.00 35.97 329 HIS A CA 1
ATOM 2607 C C . HIS A 1 329 ? -11.234 5.003 12.240 1.00 35.97 329 HIS A C 1
ATOM 2609 O O . HIS A 1 329 ? -10.156 5.128 12.820 1.00 35.97 329 HIS A O 1
ATOM 2615 N N . ALA A 1 330 ? -11.785 6.029 11.587 1.00 39.41 330 ALA A N 1
ATOM 2616 C CA . ALA A 1 330 ? -11.323 7.386 11.862 1.00 39.41 330 ALA A CA 1
ATOM 2617 C C . ALA A 1 330 ? -11.467 7.658 13.383 1.00 39.41 330 ALA A C 1
ATOM 2619 O O . ALA A 1 330 ? -12.505 7.303 13.961 1.00 39.41 330 ALA A O 1
ATOM 2620 N N . PRO A 1 331 ? -10.452 8.235 14.063 1.00 40.34 331 PRO A N 1
ATOM 2621 C CA . PRO A 1 331 ? -10.564 8.590 15.476 1.00 40.34 331 PRO A CA 1
ATOM 2622 C C . PRO A 1 331 ? -11.874 9.356 15.723 1.00 40.34 331 PRO A C 1
ATOM 2624 O O . PRO A 1 331 ? -12.270 10.130 14.849 1.00 40.34 331 PRO A O 1
ATOM 2627 N N . PRO A 1 332 ? -12.568 9.186 16.866 1.00 44.62 332 PRO A N 1
ATOM 2628 C CA . PRO A 1 332 ? -13.838 9.873 17.137 1.00 44.62 332 PRO A CA 1
ATOM 2629 C C . PRO A 1 332 ? -13.802 11.379 16.827 1.00 44.62 332 PRO A C 1
ATOM 2631 O O . PRO A 1 332 ? -14.745 11.905 16.248 1.00 44.62 332 PRO A O 1
ATOM 2634 N N . ALA A 1 333 ? -12.665 12.036 17.087 1.00 46.06 333 ALA A N 1
ATOM 2635 C CA . ALA A 1 333 ? -12.422 13.436 16.742 1.00 46.06 333 ALA A CA 1
ATOM 2636 C C . ALA A 1 333 ? -12.467 13.725 15.227 1.00 46.06 333 ALA A C 1
ATOM 2638 O O . ALA A 1 333 ? -13.053 14.715 14.808 1.00 46.06 333 ALA A O 1
ATOM 2639 N N . VAL A 1 334 ? -11.907 12.851 14.387 1.00 48.25 334 VAL A N 1
ATOM 2640 C CA . VAL A 1 334 ? -11.916 13.000 12.919 1.00 48.25 334 VAL A CA 1
ATOM 2641 C C . VAL A 1 334 ? -13.324 12.783 12.359 1.00 48.25 334 VAL A C 1
ATOM 2643 O O . VAL A 1 334 ? -13.754 13.504 11.462 1.00 48.25 334 VAL A O 1
ATOM 2646 N N . ARG A 1 335 ? -14.079 11.838 12.930 1.00 54.25 335 ARG A N 1
ATOM 2647 C CA . ARG A 1 335 ? -15.477 11.593 12.542 1.00 54.25 335 ARG A CA 1
ATOM 2648 C C . ARG A 1 335 ? -16.430 12.705 12.981 1.00 54.25 335 ARG A C 1
ATOM 2650 O O . ARG A 1 335 ? -17.375 13.002 12.255 1.00 54.25 335 ARG A O 1
ATOM 2657 N N . ALA A 1 336 ? -16.169 13.334 14.126 1.00 60.66 336 ALA A N 1
ATOM 2658 C CA . ALA A 1 336 ? -16.902 14.515 14.574 1.00 60.66 336 ALA A CA 1
ATOM 2659 C C . ALA A 1 336 ? -16.614 15.728 13.669 1.00 60.66 336 ALA A C 1
ATOM 2661 O O . ALA A 1 336 ? -17.539 16.423 13.261 1.00 60.66 336 ALA A O 1
ATOM 2662 N N . VAL A 1 337 ? -15.352 15.930 13.263 1.00 61.56 337 VAL A N 1
ATOM 2663 C CA . VAL A 1 337 ? -14.968 16.991 12.311 1.00 61.56 337 VAL A CA 1
ATOM 2664 C C . VAL A 1 337 ? -15.635 16.795 10.947 1.00 61.56 337 VAL A C 1
ATOM 2666 O O . VAL A 1 337 ? -16.139 17.760 10.371 1.00 61.56 337 VAL A O 1
ATOM 2669 N N . ALA A 1 338 ? -15.689 15.560 10.440 1.00 64.19 338 ALA A N 1
ATOM 2670 C CA . ALA A 1 338 ? -16.375 15.250 9.188 1.00 64.19 338 ALA A CA 1
ATOM 2671 C C . ALA A 1 338 ? -17.885 15.531 9.259 1.00 64.19 338 ALA A C 1
ATOM 2673 O O . ALA A 1 338 ? -18.442 16.105 8.323 1.00 64.19 338 ALA A O 1
ATOM 2674 N N . PHE A 1 339 ? -18.526 15.189 10.383 1.00 78.50 339 PHE A N 1
ATOM 2675 C CA . PHE A 1 339 ? -19.928 15.522 10.621 1.00 78.50 339 PHE A CA 1
ATOM 2676 C C . PHE A 1 339 ? -20.148 17.039 10.632 1.00 78.50 339 PHE A C 1
ATOM 2678 O O . PHE A 1 339 ? -20.981 17.536 9.878 1.00 78.50 339 PHE A O 1
ATOM 2685 N N . SER A 1 340 ? -19.365 17.794 11.413 1.00 75.44 340 SER A N 1
ATOM 2686 C CA . SER A 1 340 ? -19.493 19.256 11.482 1.00 75.44 340 SER A CA 1
ATOM 2687 C C . SER A 1 340 ? -19.263 19.928 10.127 1.00 75.44 340 SER A C 1
ATOM 2689 O O . SER A 1 340 ? -19.962 20.880 9.785 1.00 75.44 340 SER A O 1
ATOM 2691 N N . ALA A 1 341 ? -18.309 19.439 9.331 1.00 71.62 341 ALA A N 1
ATOM 2692 C CA . ALA A 1 341 ? -18.061 19.961 7.990 1.00 71.62 341 ALA A CA 1
ATOM 2693 C C . ALA A 1 341 ? -19.250 19.711 7.048 1.00 71.62 341 ALA A C 1
ATOM 2695 O O . ALA A 1 341 ? -19.702 20.640 6.375 1.00 71.62 341 ALA A O 1
ATOM 2696 N N . TRP A 1 342 ? -19.789 18.488 7.042 1.00 87.25 342 TRP A N 1
ATOM 2697 C CA . TRP A 1 342 ? -20.973 18.143 6.255 1.00 87.25 342 TRP A CA 1
ATOM 2698 C C . TRP A 1 342 ? -22.203 18.950 6.692 1.00 87.25 342 TRP A C 1
ATOM 2700 O O . TRP A 1 342 ? -22.896 19.512 5.848 1.00 87.25 342 TRP A O 1
ATOM 2710 N N . GLU A 1 343 ? -22.438 19.083 7.999 1.00 88.06 343 GLU A N 1
ATOM 2711 C CA . GLU A 1 343 ? -23.583 19.81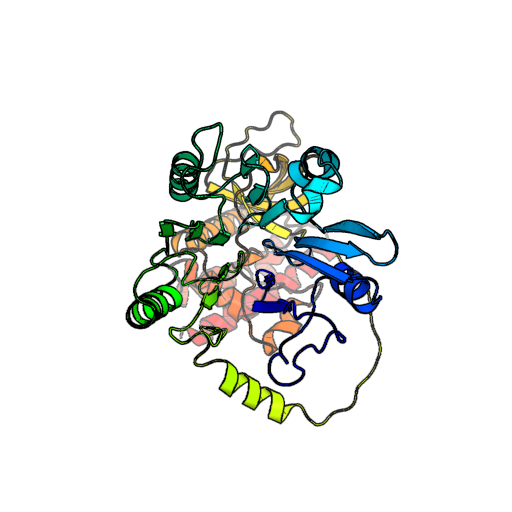6 8.543 1.00 88.06 343 GLU A CA 1
ATOM 2712 C C . GLU A 1 343 ? -23.514 21.316 8.206 1.00 88.06 343 GLU A C 1
ATOM 2714 O O . GLU A 1 343 ? -24.516 21.918 7.815 1.00 88.06 343 GLU A O 1
ATOM 2719 N N . ASN A 1 344 ? -22.329 21.926 8.306 1.00 79.81 344 ASN A N 1
ATOM 2720 C CA . ASN A 1 344 ? -22.128 23.328 7.935 1.00 79.81 344 ASN A CA 1
ATOM 2721 C C . ASN A 1 344 ? -22.353 23.555 6.436 1.00 79.81 344 ASN A C 1
ATOM 2723 O O . ASN A 1 344 ? -23.013 24.523 6.058 1.00 79.81 344 ASN A O 1
ATOM 2727 N N . ASN A 1 345 ? -21.857 22.648 5.591 1.00 82.00 345 ASN A N 1
ATOM 2728 C CA . ASN A 1 345 ? -22.092 22.703 4.151 1.00 82.00 345 ASN A CA 1
ATOM 2729 C C . ASN A 1 345 ? -23.585 22.548 3.816 1.00 82.00 345 ASN A C 1
ATOM 2731 O O . ASN A 1 345 ? -24.128 23.324 3.036 1.00 82.00 345 ASN A O 1
ATOM 2735 N N . LEU A 1 346 ? -24.275 21.601 4.459 1.00 90.19 346 LEU A N 1
ATOM 2736 C CA . LEU A 1 346 ? -25.715 21.408 4.295 1.00 90.19 346 LEU A CA 1
ATOM 2737 C C . LEU A 1 346 ? -26.497 22.675 4.669 1.00 90.19 346 LEU A C 1
ATOM 2739 O O . LEU A 1 346 ? -27.366 23.103 3.912 1.00 90.19 346 LEU A O 1
ATOM 2743 N N . LYS A 1 347 ? -26.177 23.303 5.808 1.00 90.31 347 LYS A N 1
ATOM 2744 C CA . LYS A 1 347 ? -26.816 24.556 6.245 1.00 90.31 347 LYS A CA 1
ATOM 2745 C C . LYS A 1 347 ? -26.601 25.684 5.234 1.00 90.31 347 LYS A C 1
ATOM 2747 O O . LYS A 1 347 ? -27.567 26.368 4.902 1.00 90.31 347 LYS A O 1
ATOM 2752 N N . ALA A 1 348 ? -25.379 25.838 4.720 1.00 83.94 348 ALA A N 1
ATOM 2753 C CA . ALA A 1 348 ? -25.054 26.848 3.714 1.00 83.94 348 ALA A CA 1
ATOM 2754 C C . ALA A 1 348 ? -25.843 26.631 2.412 1.00 83.94 348 ALA A C 1
ATOM 2756 O O . ALA A 1 348 ? -26.554 27.530 1.970 1.00 83.94 348 ALA A O 1
ATOM 2757 N N . ILE A 1 349 ? -25.819 25.411 1.867 1.00 87.38 349 ILE A N 1
ATOM 2758 C CA . ILE A 1 349 ? -26.532 25.045 0.632 1.00 87.38 349 ILE A CA 1
ATOM 2759 C C . ILE A 1 349 ? -28.044 25.251 0.782 1.00 87.38 349 ILE A C 1
ATOM 2761 O O . ILE A 1 349 ? -28.707 25.785 -0.109 1.00 87.38 349 ILE A O 1
ATOM 2765 N N . LEU A 1 350 ? -28.612 24.856 1.925 1.00 91.81 350 LEU A N 1
ATOM 2766 C CA . LEU A 1 350 ? -30.028 25.081 2.190 1.00 91.81 350 LEU A CA 1
ATOM 2767 C C . LEU A 1 350 ? -30.342 26.577 2.267 1.00 91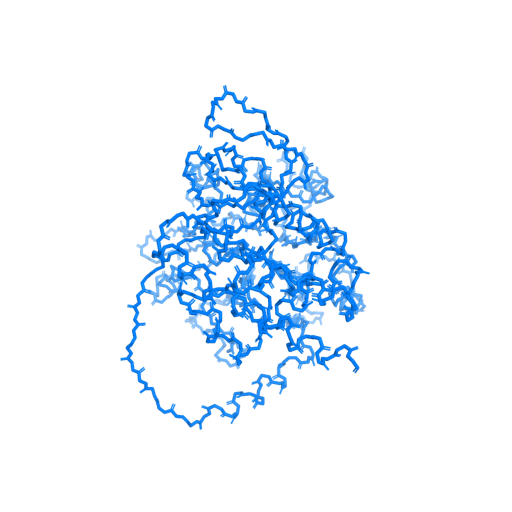.81 350 LEU A C 1
ATOM 2769 O O . LEU A 1 350 ? -31.386 26.982 1.761 1.00 91.81 350 LEU A O 1
ATOM 2773 N N . GLN A 1 351 ? -29.490 27.389 2.894 1.00 92.19 351 GLN A N 1
ATOM 2774 C CA . GLN A 1 351 ? -29.703 28.829 3.036 1.00 92.19 351 GLN A CA 1
ATOM 2775 C C . GLN A 1 351 ? -29.600 29.579 1.701 1.00 92.19 351 GLN A C 1
ATOM 2777 O O . GLN A 1 351 ? -30.420 30.460 1.453 1.00 92.19 351 GLN A O 1
ATOM 2782 N N . GLU A 1 352 ? -28.631 29.224 0.857 1.00 91.94 352 GLU A N 1
ATOM 2783 C CA . GLU A 1 352 ? -28.418 29.840 -0.459 1.00 91.94 352 GLU A CA 1
ATOM 2784 C C . GLU A 1 352 ? -29.532 29.479 -1.457 1.00 91.94 352 GLU A C 1
ATOM 2786 O O . GLU A 1 352 ? -29.983 30.335 -2.219 1.00 91.94 352 GLU A O 1
ATOM 2791 N N . GLY A 1 353 ? -30.032 28.238 -1.414 1.00 92.31 353 GLY A N 1
ATOM 2792 C CA . GLY A 1 353 ? -31.015 27.738 -2.377 1.00 92.31 353 GLY A CA 1
ATOM 2793 C C . GLY A 1 353 ? -30.416 27.515 -3.773 1.00 92.31 353 GLY A C 1
ATOM 2794 O O . GLY A 1 353 ? -29.203 27.486 -3.949 1.00 92.31 353 GLY A O 1
ATOM 2795 N N . GLY A 1 354 ? -31.270 27.293 -4.779 1.00 93.69 354 GLY A N 1
ATOM 2796 C CA . GLY A 1 354 ? -30.826 26.977 -6.143 1.00 93.69 354 GLY A CA 1
ATOM 2797 C C . GLY A 1 354 ? -30.020 25.676 -6.243 1.00 93.69 354 GLY A C 1
ATOM 2798 O O . GLY A 1 354 ? -29.100 25.579 -7.051 1.00 93.69 354 GLY A O 1
ATOM 2799 N N . ILE A 1 355 ? -30.327 24.688 -5.397 1.00 95.75 355 ILE A N 1
ATOM 2800 C CA . ILE A 1 355 ? -29.542 23.456 -5.268 1.00 95.75 355 ILE A CA 1
ATOM 2801 C C . ILE A 1 355 ? -29.607 22.655 -6.573 1.00 95.75 355 ILE A C 1
ATOM 2803 O O . ILE A 1 355 ? -30.691 22.269 -7.017 1.00 95.75 355 ILE A O 1
ATOM 2807 N N . LYS A 1 356 ? -28.436 22.389 -7.160 1.00 92.94 356 LYS A N 1
ATOM 2808 C CA . LYS A 1 356 ? -28.271 21.591 -8.388 1.00 92.94 356 LYS A CA 1
ATOM 2809 C C . LYS A 1 356 ? -27.763 20.176 -8.128 1.00 92.94 356 LYS A C 1
ATOM 2811 O O . LYS A 1 356 ? -28.062 19.276 -8.905 1.00 92.94 356 LYS A O 1
ATOM 2816 N N . ASP A 1 357 ? -27.079 19.979 -7.004 1.00 91.50 357 ASP A N 1
ATOM 2817 C CA . ASP A 1 357 ? -26.462 18.714 -6.616 1.00 91.50 357 ASP A CA 1
ATOM 2818 C C . ASP A 1 357 ? -26.940 18.276 -5.231 1.00 91.50 357 ASP A C 1
ATOM 2820 O O . ASP A 1 357 ? -27.115 19.092 -4.325 1.00 91.50 357 ASP A O 1
ATOM 2824 N N . PHE A 1 358 ? -27.154 16.972 -5.052 1.00 94.38 358 PHE A N 1
ATOM 2825 C CA . PHE A 1 358 ? -27.604 16.444 -3.768 1.00 94.38 358 PHE A CA 1
ATOM 2826 C C . PHE A 1 358 ? -26.465 16.509 -2.731 1.00 94.38 358 PHE A C 1
ATOM 2828 O O . PHE A 1 358 ? -25.342 16.109 -3.050 1.00 94.38 358 PHE A O 1
ATOM 2835 N N . PRO A 1 359 ? -26.719 16.963 -1.488 1.00 89.69 359 PRO A N 1
ATOM 2836 C CA . PRO A 1 359 ? -25.720 16.999 -0.424 1.00 89.69 359 PRO A CA 1
ATOM 2837 C C . PRO A 1 359 ? -25.528 15.594 0.164 1.00 89.69 359 PRO A C 1
ATOM 2839 O O . PRO A 1 359 ? -25.978 15.296 1.272 1.00 89.69 359 PRO A O 1
ATOM 2842 N N . TYR A 1 360 ? -24.884 14.712 -0.602 1.00 88.31 360 TYR A N 1
ATOM 2843 C CA . TYR A 1 360 ? -24.584 13.351 -0.166 1.00 88.31 360 TYR A CA 1
ATOM 2844 C C . TYR A 1 360 ? -23.815 13.349 1.158 1.00 88.31 360 TYR A C 1
ATOM 2846 O O . TYR A 1 360 ? -23.057 14.276 1.467 1.00 88.31 360 TYR A O 1
ATOM 2854 N N . LEU A 1 361 ? -23.998 12.281 1.937 1.00 84.00 361 LEU A N 1
ATOM 2855 C CA . LEU A 1 361 ? -23.066 11.991 3.019 1.00 84.00 361 LEU A CA 1
ATOM 2856 C C . LEU A 1 361 ? -21.663 11.821 2.411 1.00 84.00 361 LEU A C 1
ATOM 2858 O O . LEU A 1 361 ? -21.543 11.370 1.267 1.00 84.00 361 LEU A O 1
ATOM 2862 N N . PRO A 1 362 ? -20.594 12.156 3.150 1.00 74.94 362 PRO A N 1
ATOM 2863 C CA . PRO A 1 362 ? -19.241 11.905 2.674 1.00 74.94 362 PRO A CA 1
ATOM 2864 C C . PRO A 1 362 ? -19.073 10.429 2.287 1.00 74.94 362 PRO A C 1
ATOM 2866 O O . PRO A 1 362 ? -19.585 9.566 2.994 1.00 74.94 362 PRO A O 1
ATOM 2869 N N . SER A 1 363 ? -18.338 10.097 1.218 1.00 64.81 363 SER A N 1
ATOM 2870 C CA . SER A 1 363 ? -18.215 8.691 0.761 1.00 64.81 363 SER A CA 1
ATOM 2871 C C . SER A 1 363 ? -17.601 7.757 1.818 1.00 64.81 363 SER A C 1
ATOM 2873 O O . SER A 1 363 ? -17.884 6.563 1.856 1.00 64.81 363 SER A O 1
ATOM 2875 N N . HIS A 1 364 ? -16.852 8.319 2.770 1.00 61.84 364 HIS A N 1
ATOM 2876 C CA . HIS A 1 364 ? -16.326 7.623 3.938 1.00 61.84 364 HIS A CA 1
ATOM 2877 C C . HIS A 1 364 ? -17.424 7.245 4.965 1.00 61.84 364 HIS A C 1
ATOM 2879 O O . HIS A 1 364 ? -17.189 6.472 5.881 1.00 61.84 364 HIS A O 1
ATOM 2885 N N . ALA A 1 365 ? -18.652 7.738 4.837 1.00 70.00 365 ALA A N 1
ATOM 2886 C CA . ALA A 1 365 ? -19.780 7.262 5.635 1.00 70.00 365 ALA A CA 1
ATOM 2887 C C . ALA A 1 365 ? -20.298 5.885 5.171 1.00 70.00 365 ALA A C 1
ATOM 2889 O O . ALA A 1 365 ? -20.966 5.213 5.948 1.00 70.00 365 ALA A O 1
ATOM 2890 N N . SER A 1 366 ? -19.983 5.441 3.944 1.00 75.00 366 SER A N 1
ATOM 2891 C CA . SER A 1 366 ? -20.430 4.152 3.389 1.00 75.00 366 SER A CA 1
ATOM 2892 C C . SER A 1 366 ? -19.517 2.997 3.826 1.00 75.00 366 SER A C 1
ATOM 2894 O O . SER A 1 366 ? -18.627 2.574 3.087 1.00 75.00 366 SER A O 1
ATOM 2896 N N . ILE A 1 367 ? -19.735 2.472 5.029 1.00 70.00 367 ILE A N 1
ATOM 2897 C CA . ILE A 1 367 ? -18.848 1.511 5.702 1.00 70.00 367 ILE A CA 1
ATOM 2898 C C . ILE A 1 367 ? -19.487 0.161 6.047 1.00 70.00 367 ILE A C 1
ATOM 2900 O O . ILE A 1 367 ? -18.798 -0.765 6.474 1.00 70.00 367 ILE A O 1
ATOM 2904 N N . CYS A 1 368 ? -20.799 0.030 5.905 1.00 73.50 368 CYS A N 1
ATOM 2905 C CA . CYS A 1 368 ? -21.551 -1.133 6.338 1.00 73.50 368 CYS A CA 1
ATOM 2906 C C . CYS A 1 368 ? -21.154 -2.384 5.531 1.00 73.50 368 CYS A C 1
ATOM 2908 O O . CYS A 1 368 ? -21.302 -2.440 4.313 1.00 73.50 368 CYS A O 1
ATOM 2910 N N . GLY A 1 369 ? -20.689 -3.434 6.207 1.00 76.06 369 GLY A N 1
ATOM 2911 C CA . GLY A 1 369 ? -20.298 -4.694 5.562 1.00 76.06 369 GLY A CA 1
ATOM 2912 C C . GLY A 1 369 ? -21.458 -5.646 5.244 1.00 76.06 369 GLY A C 1
ATOM 2913 O O . GLY A 1 369 ? -21.220 -6.723 4.708 1.00 76.06 369 GLY A O 1
ATOM 2914 N N . LEU A 1 370 ? -22.704 -5.297 5.587 1.00 77.12 370 LEU A N 1
ATOM 2915 C CA . LEU A 1 370 ? -23.839 -6.214 5.457 1.00 77.12 370 LEU A CA 1
ATOM 2916 C C . LEU A 1 370 ? -24.214 -6.427 3.987 1.00 77.12 370 LEU A C 1
ATOM 2918 O O . LEU A 1 370 ? -24.522 -5.474 3.268 1.00 77.12 370 LEU A O 1
ATOM 2922 N N . ALA A 1 371 ? -24.253 -7.692 3.562 1.00 78.44 371 ALA A N 1
ATOM 2923 C CA . ALA A 1 371 ? -24.605 -8.079 2.195 1.00 78.44 371 ALA A CA 1
ATOM 2924 C C . ALA A 1 371 ? -25.993 -7.559 1.774 1.00 78.44 371 ALA A C 1
ATOM 2926 O O . ALA A 1 371 ? -26.158 -7.081 0.654 1.00 78.44 371 ALA A O 1
ATOM 2927 N N . ALA A 1 372 ? -26.963 -7.552 2.696 1.00 87.12 372 ALA A N 1
ATOM 2928 C CA . ALA A 1 372 ? -28.313 -7.035 2.454 1.00 87.12 372 ALA A CA 1
ATOM 2929 C C . ALA A 1 372 ? -28.343 -5.541 2.065 1.00 87.12 372 ALA A C 1
ATOM 2931 O O . ALA A 1 372 ? -29.257 -5.101 1.377 1.00 87.12 372 ALA A O 1
ATOM 2932 N N . CYS A 1 373 ? -27.329 -4.763 2.454 1.00 86.69 373 CYS A N 1
ATOM 2933 C CA . CYS A 1 373 ? -27.222 -3.335 2.147 1.00 86.69 373 CYS A CA 1
ATOM 2934 C C . CYS A 1 373 ? -26.514 -3.047 0.813 1.00 86.69 373 CYS A C 1
ATOM 2936 O O . CYS A 1 373 ? -26.387 -1.892 0.410 1.00 86.69 373 CYS A O 1
ATOM 2938 N N . TYR A 1 374 ? -26.011 -4.075 0.124 1.00 79.00 374 TYR A N 1
ATOM 2939 C CA . TYR A 1 374 ? -25.204 -3.896 -1.082 1.00 79.00 374 TYR A CA 1
ATOM 2940 C C . TYR A 1 374 ? -26.016 -3.366 -2.269 1.00 79.00 374 TYR A C 1
ATOM 2942 O O . TYR A 1 374 ? -25.553 -2.468 -2.973 1.00 79.00 374 TYR A O 1
ATOM 2950 N N . ALA A 1 375 ? -27.234 -3.884 -2.459 1.00 80.75 375 ALA A N 1
ATOM 2951 C CA . ALA A 1 375 ? -28.122 -3.472 -3.546 1.00 80.75 375 ALA A CA 1
ATOM 2952 C C . ALA A 1 375 ? -28.510 -1.986 -3.437 1.00 80.75 375 ALA A C 1
ATOM 2954 O O . ALA A 1 375 ? -28.428 -1.255 -4.419 1.00 80.75 375 ALA A O 1
ATOM 2955 N N . GLU A 1 376 ? -28.838 -1.526 -2.226 1.00 81.25 376 GLU A N 1
ATOM 2956 C CA . GLU A 1 376 ? -29.220 -0.136 -1.943 1.00 81.25 376 GLU A CA 1
ATOM 2957 C C . GLU A 1 376 ? -28.084 0.861 -2.247 1.00 81.25 376 GLU A C 1
ATOM 2959 O O . GLU A 1 376 ? -28.318 1.938 -2.790 1.00 81.25 376 GLU A O 1
ATOM 2964 N N . ARG A 1 377 ? -26.825 0.490 -1.979 1.00 82.00 377 ARG A N 1
ATOM 2965 C CA . ARG A 1 377 ? -25.661 1.357 -2.246 1.00 82.00 377 ARG A CA 1
ATOM 2966 C C . ARG A 1 377 ? -25.283 1.480 -3.717 1.00 82.00 377 ARG A C 1
ATOM 2968 O O . ARG A 1 377 ? -24.691 2.482 -4.119 1.00 82.00 377 ARG A O 1
ATOM 2975 N N . ARG A 1 378 ? -25.573 0.451 -4.512 1.00 78.44 378 ARG A N 1
ATOM 2976 C CA . ARG A 1 378 ? -25.210 0.399 -5.934 1.00 78.44 378 ARG A CA 1
ATOM 2977 C C . ARG A 1 378 ? -26.260 0.985 -6.866 1.00 78.44 378 ARG A C 1
ATOM 2979 O O . ARG A 1 378 ? -26.027 1.043 -8.070 1.00 78.44 378 ARG A O 1
ATOM 2986 N N . GLU A 1 379 ? -27.387 1.440 -6.336 1.00 83.12 379 GLU A N 1
ATOM 2987 C CA . GLU A 1 379 ? -28.389 2.131 -7.134 1.00 83.12 379 GLU A CA 1
ATOM 2988 C C . GLU A 1 379 ? -27.798 3.427 -7.719 1.00 83.12 379 GLU A C 1
ATOM 2990 O O . GLU A 1 379 ? -27.378 4.322 -6.986 1.00 83.12 379 GLU A O 1
ATOM 2995 N N . SER A 1 380 ? -27.755 3.532 -9.051 1.00 76.12 380 SER A N 1
ATOM 2996 C CA . SER A 1 380 ? -27.070 4.619 -9.766 1.00 76.12 380 SER A CA 1
ATOM 2997 C C . SER A 1 380 ? -27.688 6.005 -9.540 1.00 76.12 380 SER A C 1
ATOM 2999 O O . SER A 1 380 ? -26.979 7.002 -9.614 1.00 76.12 380 SER A O 1
ATOM 3001 N N . ASP A 1 381 ? -28.995 6.078 -9.257 1.00 82.56 381 ASP A N 1
ATOM 3002 C CA . ASP A 1 381 ? -29.701 7.310 -8.846 1.00 82.56 381 ASP A CA 1
ATOM 3003 C C . ASP A 1 381 ? -30.056 7.290 -7.340 1.00 82.56 381 ASP A C 1
ATOM 3005 O O . ASP A 1 381 ? -30.973 7.976 -6.881 1.00 82.56 381 ASP A O 1
ATOM 3009 N N . GLY A 1 382 ? -29.359 6.452 -6.566 1.00 88.25 382 GLY A N 1
ATOM 3010 C CA . GLY A 1 382 ? -29.557 6.260 -5.133 1.00 88.25 382 GLY A CA 1
ATOM 3011 C C . GLY A 1 382 ? -28.802 7.263 -4.262 1.00 88.25 382 GLY A C 1
ATOM 3012 O O . GLY A 1 382 ? -28.292 8.283 -4.723 1.00 88.25 382 GLY A O 1
ATOM 3013 N N . LEU A 1 383 ? -28.752 6.967 -2.963 1.00 90.69 383 LEU A N 1
ATOM 3014 C CA . LEU A 1 383 ? -27.994 7.748 -1.978 1.00 90.69 383 LEU A CA 1
ATOM 3015 C C . LEU A 1 383 ? -26.546 7.270 -1.816 1.00 90.69 383 LEU A C 1
ATOM 3017 O O . LEU A 1 383 ? -25.759 7.949 -1.163 1.00 90.69 383 LEU A O 1
ATOM 3021 N N . HIS A 1 384 ? -26.214 6.098 -2.367 1.00 89.31 384 HIS A N 1
ATOM 3022 C CA . HIS A 1 384 ? -24.930 5.409 -2.189 1.00 89.31 384 HIS A CA 1
ATOM 3023 C C . HIS A 1 384 ? -24.562 5.087 -0.728 1.00 89.31 384 HIS A C 1
ATOM 3025 O O . HIS A 1 384 ? -23.424 4.737 -0.432 1.00 89.31 384 HIS A O 1
ATOM 3031 N N . VAL A 1 385 ? -25.534 5.156 0.181 1.00 89.88 385 VAL A N 1
ATOM 3032 C CA . VAL A 1 385 ? -25.424 4.793 1.598 1.00 89.88 385 VAL A CA 1
ATOM 3033 C C . VAL A 1 385 ? -26.653 3.981 1.989 1.00 89.88 385 VAL A C 1
ATOM 3035 O O . VAL A 1 385 ? -27.736 4.223 1.458 1.00 89.88 385 VAL A O 1
ATOM 3038 N N . CYS A 1 386 ? -26.497 3.029 2.907 1.00 93.25 386 CYS A N 1
ATOM 3039 C CA . CYS A 1 386 ? -27.641 2.344 3.517 1.00 93.25 386 CYS A CA 1
ATOM 3040 C C . CYS A 1 386 ? -28.025 2.980 4.859 1.00 93.25 386 CYS A C 1
ATOM 3042 O O . CYS A 1 386 ? -27.301 3.816 5.405 1.00 93.25 386 CYS A O 1
ATOM 3044 N N . ARG A 1 387 ? -29.131 2.527 5.457 1.00 95.50 387 ARG A N 1
ATOM 3045 C CA . ARG A 1 387 ? -29.549 2.966 6.800 1.00 95.50 387 ARG A CA 1
ATOM 3046 C C . ARG A 1 387 ? -28.433 2.867 7.854 1.00 95.50 387 ARG A C 1
ATOM 3048 O O . ARG A 1 387 ? -28.272 3.794 8.642 1.00 95.50 387 ARG A O 1
ATOM 3055 N N . HIS A 1 388 ? -27.662 1.777 7.867 1.00 93.00 388 HIS A N 1
ATOM 3056 C CA . HIS A 1 388 ? -26.582 1.573 8.843 1.00 93.00 388 HIS A CA 1
ATOM 3057 C C . HIS A 1 388 ? -25.431 2.571 8.664 1.00 93.00 388 HIS A C 1
ATOM 3059 O O . HIS A 1 388 ? -24.842 3.012 9.646 1.00 93.00 388 HIS A O 1
ATOM 3065 N N . ASP A 1 389 ? -25.131 2.941 7.417 1.00 90.56 389 ASP A N 1
ATOM 3066 C CA . ASP A 1 389 ? -24.124 3.955 7.084 1.00 90.56 389 ASP A CA 1
ATOM 3067 C C . ASP A 1 389 ? -24.550 5.327 7.616 1.00 90.56 389 ASP A C 1
ATOM 3069 O O . ASP A 1 389 ? -23.783 6.013 8.294 1.00 90.56 389 ASP A O 1
ATOM 3073 N N . VAL A 1 390 ? -25.816 5.689 7.377 1.00 94.25 390 VAL A N 1
ATOM 3074 C CA . VAL A 1 390 ? -26.410 6.933 7.879 1.00 94.25 390 VAL A CA 1
ATOM 3075 C C . VAL A 1 390 ? -26.425 6.947 9.407 1.00 94.25 390 VAL A C 1
ATOM 3077 O O . VAL A 1 390 ? -25.990 7.925 10.007 1.00 94.25 390 VAL A O 1
ATOM 3080 N N . GLU A 1 391 ? -26.852 5.865 10.056 1.00 93.94 391 GLU A N 1
ATOM 3081 C CA . GLU A 1 391 ? -26.838 5.761 11.518 1.00 93.94 391 GLU A CA 1
ATOM 3082 C C . GLU A 1 391 ? -25.430 5.925 12.095 1.00 93.94 391 GLU A C 1
ATOM 3084 O O . GLU A 1 391 ? -25.212 6.748 12.989 1.00 93.94 391 GLU A O 1
ATOM 3089 N N . ALA A 1 392 ? -24.468 5.156 11.579 1.00 86.00 392 ALA A N 1
ATOM 3090 C CA . ALA A 1 392 ? -23.092 5.184 12.052 1.00 86.00 392 ALA A CA 1
ATOM 3091 C C . ALA A 1 392 ? -22.483 6.582 11.911 1.00 86.00 392 ALA A C 1
ATOM 3093 O O . ALA A 1 392 ? -21.788 7.030 12.821 1.00 86.00 392 ALA A O 1
ATOM 3094 N N . PHE A 1 393 ? -22.778 7.281 10.811 1.00 88.88 393 PHE A N 1
ATOM 3095 C CA . PHE A 1 393 ? -22.339 8.653 10.578 1.00 88.88 393 PHE A CA 1
ATOM 3096 C C . PHE A 1 393 ? -23.022 9.654 11.516 1.00 88.88 393 PHE A C 1
ATOM 3098 O O . PHE A 1 393 ? -22.351 10.452 12.157 1.00 88.88 393 PHE A O 1
ATOM 3105 N N . LEU A 1 394 ? -24.346 9.602 11.671 1.00 91.25 394 LEU A N 1
ATOM 3106 C CA . LEU A 1 394 ? -25.072 10.545 12.528 1.00 91.25 394 LEU A CA 1
ATOM 3107 C C . LEU A 1 394 ? -24.708 10.398 14.010 1.00 91.25 394 LEU A C 1
ATOM 3109 O O . LEU A 1 394 ? -24.705 11.390 14.742 1.00 91.25 394 LEU A O 1
ATOM 3113 N N . ARG A 1 395 ? -24.353 9.192 14.466 1.00 88.69 395 ARG A N 1
ATOM 3114 C CA . ARG A 1 395 ? -23.883 8.956 15.841 1.00 88.69 395 ARG A CA 1
ATOM 3115 C C . ARG A 1 395 ? -22.576 9.680 16.167 1.00 88.69 395 ARG A C 1
ATOM 3117 O O . ARG A 1 395 ? -22.295 9.911 17.341 1.00 88.69 395 ARG A O 1
ATOM 3124 N N . THR A 1 396 ? -21.797 10.096 15.167 1.00 81.75 396 THR A N 1
ATOM 3125 C CA . THR A 1 396 ? -20.552 10.852 15.386 1.00 81.75 396 THR A CA 1
ATOM 3126 C C . THR A 1 396 ? -20.804 12.323 15.721 1.00 81.75 396 THR A C 1
ATOM 3128 O O . THR A 1 396 ? -19.876 13.003 16.154 1.00 81.75 396 THR A O 1
ATOM 3131 N N . SER A 1 397 ? -22.049 12.801 15.584 1.00 84.56 397 SER A N 1
ATOM 3132 C CA . SER A 1 397 ? -22.459 14.166 15.942 1.00 84.56 397 SER A CA 1
ATOM 3133 C C . SER A 1 397 ? -22.388 14.460 17.443 1.00 84.56 397 SER A C 1
ATOM 3135 O O . SER A 1 397 ? -22.324 15.621 17.834 1.00 84.56 397 SER A O 1
ATOM 3137 N N . GLY A 1 398 ? -22.450 13.427 18.290 1.00 83.31 398 GLY A N 1
ATOM 3138 C CA . GLY A 1 398 ? -22.617 13.582 19.738 1.00 83.31 398 GLY A CA 1
ATOM 3139 C C . GLY A 1 398 ? -24.026 14.015 20.179 1.00 83.31 398 GLY A C 1
ATOM 3140 O O . GLY A 1 398 ? -24.279 14.062 21.377 1.00 83.31 398 GLY A O 1
ATOM 3141 N N . CYS A 1 399 ? -24.948 14.267 19.242 1.00 85.56 399 CYS A N 1
ATOM 3142 C CA . CYS A 1 399 ? -26.311 14.759 19.492 1.00 85.56 399 CYS A CA 1
ATOM 3143 C C . CYS A 1 399 ? -27.389 13.768 19.010 1.00 85.56 399 CYS A C 1
ATOM 3145 O O . CYS A 1 399 ? -28.474 14.169 18.601 1.00 85.56 399 CYS A O 1
ATOM 3147 N N . TYR A 1 400 ? -27.085 12.468 18.995 1.00 93.00 400 TYR A N 1
ATOM 3148 C CA . TYR A 1 400 ? -27.961 11.440 18.423 1.00 93.00 400 TYR A CA 1
ATOM 3149 C C . TYR A 1 400 ? -29.122 11.080 19.368 1.00 93.00 400 TYR A C 1
ATOM 3151 O O . TYR A 1 400 ? -29.046 10.109 20.121 1.00 93.00 400 TYR A O 1
ATOM 3159 N N . ASP A 1 401 ? -30.197 11.866 19.316 1.00 94.19 401 ASP A N 1
ATOM 3160 C CA . ASP A 1 401 ? -31.464 11.613 20.012 1.00 94.19 401 ASP A CA 1
ATOM 3161 C C . ASP A 1 401 ? -32.687 11.830 19.097 1.00 94.19 401 ASP A C 1
ATOM 3163 O O . ASP A 1 401 ? -32.573 12.327 17.973 1.00 94.19 401 ASP A O 1
ATOM 3167 N N . TYR A 1 402 ? -33.881 11.446 19.566 1.00 95.50 402 TYR A N 1
ATOM 3168 C CA . TYR A 1 402 ? -35.122 11.541 18.787 1.00 95.50 402 TYR A CA 1
ATOM 3169 C C . TYR A 1 402 ? -35.463 12.980 18.356 1.00 95.50 402 TYR A C 1
ATOM 3171 O O . TYR A 1 402 ? -35.881 13.208 17.217 1.00 95.50 402 TYR A O 1
ATOM 3179 N N . ALA A 1 403 ? -35.304 13.965 19.247 1.00 95.19 403 ALA A N 1
ATOM 3180 C CA . ALA A 1 403 ? -35.655 15.358 18.966 1.00 95.19 403 ALA A CA 1
ATOM 3181 C C . ALA A 1 403 ? -34.711 15.965 17.916 1.00 95.19 403 ALA A C 1
ATOM 3183 O O . ALA A 1 403 ? -35.142 16.676 16.998 1.00 95.19 403 ALA A O 1
ATOM 3184 N N . TRP A 1 404 ? -33.430 15.628 18.010 1.00 95.38 404 TRP A N 1
ATOM 3185 C CA . TRP A 1 404 ? -32.418 16.014 17.049 1.00 95.38 404 TRP A CA 1
ATOM 3186 C C . TRP A 1 404 ? -32.617 15.319 15.698 1.00 95.38 404 TRP A C 1
ATOM 3188 O O . TRP A 1 404 ? -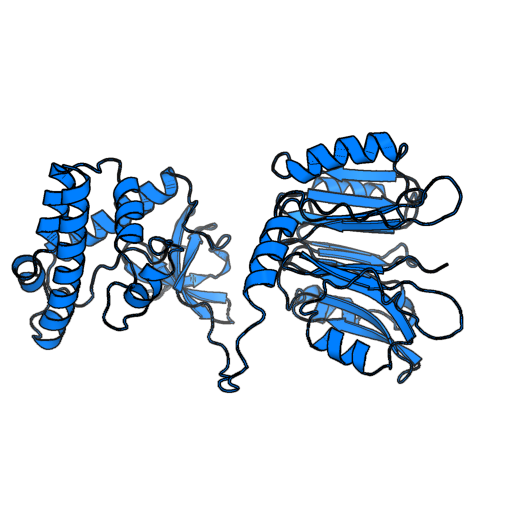32.658 16.000 14.672 1.00 95.38 404 TRP A O 1
ATOM 3198 N N . LEU A 1 405 ? -32.858 14.001 15.673 1.00 96.31 405 LEU A N 1
ATOM 3199 C CA . LEU A 1 405 ? -33.157 13.259 14.440 1.00 96.31 405 LEU A CA 1
ATOM 3200 C C . LEU A 1 405 ? -34.394 13.813 13.729 1.00 96.31 405 LEU A C 1
ATOM 3202 O O . LEU A 1 405 ? -34.380 13.965 12.509 1.00 96.31 405 LEU A O 1
ATOM 3206 N N . LYS A 1 406 ? -35.436 14.199 14.476 1.00 96.38 406 LYS A N 1
ATOM 3207 C CA . LYS A 1 406 ? -36.619 14.873 13.921 1.00 96.38 406 LYS A CA 1
ATOM 3208 C C . LYS A 1 406 ? -36.262 16.204 13.252 1.00 96.38 406 LYS A C 1
ATOM 3210 O O . LYS A 1 406 ? -36.806 16.527 12.197 1.00 96.38 406 LYS A O 1
ATOM 3215 N N . THR A 1 407 ? -35.343 16.965 13.843 1.00 95.56 407 THR A N 1
ATOM 3216 C CA . THR A 1 407 ? -34.861 18.231 13.272 1.00 95.56 407 THR A CA 1
ATOM 3217 C C . THR A 1 407 ? -34.098 17.990 11.972 1.00 95.56 407 THR A C 1
ATOM 3219 O O . THR A 1 407 ? -34.401 18.633 10.969 1.00 95.56 407 THR A O 1
ATOM 3222 N N . GLN A 1 408 ? -33.180 17.019 11.958 1.00 95.06 408 GLN A N 1
ATOM 3223 C CA . GLN A 1 408 ? -32.419 16.650 10.760 1.00 95.06 408 GLN A CA 1
ATOM 3224 C C . GLN A 1 408 ? -33.333 16.116 9.650 1.00 95.06 408 GLN A C 1
ATOM 3226 O O . GLN A 1 408 ? -33.239 16.554 8.506 1.00 95.06 408 GLN A O 1
ATOM 3231 N N . ARG A 1 409 ? -34.296 15.251 9.993 1.00 96.94 409 ARG A N 1
ATOM 3232 C CA . ARG A 1 409 ? -35.308 14.725 9.067 1.00 96.94 409 ARG A CA 1
ATOM 3233 C C . ARG A 1 409 ? -36.051 15.842 8.338 1.00 96.94 409 ARG A C 1
ATOM 3235 O O . ARG A 1 409 ? -36.212 15.779 7.123 1.00 96.94 409 ARG A O 1
ATOM 3242 N N . ASN A 1 410 ? -36.486 16.876 9.057 1.00 97.06 410 ASN A N 1
ATOM 3243 C CA . ASN A 1 410 ? -37.260 17.974 8.475 1.00 97.06 410 ASN A CA 1
ATOM 3244 C C . ASN A 1 410 ? -36.484 18.771 7.413 1.00 97.06 410 ASN A C 1
ATOM 3246 O O . ASN A 1 410 ? -37.111 19.324 6.509 1.00 97.06 410 ASN A O 1
ATOM 3250 N N . LEU A 1 411 ? -35.145 18.788 7.468 1.00 95.69 411 LEU A N 1
ATOM 3251 C CA . LEU A 1 411 ? -34.311 19.414 6.433 1.00 95.69 411 LEU A CA 1
ATOM 3252 C C . LEU A 1 411 ? -34.446 18.711 5.076 1.00 95.69 411 LEU A C 1
ATOM 3254 O O . LEU A 1 411 ? -34.334 19.357 4.037 1.00 95.69 411 LEU A O 1
ATOM 3258 N N . PHE A 1 412 ? -34.727 17.407 5.088 1.00 97.50 412 PHE A N 1
ATOM 3259 C CA . PHE A 1 412 ? -34.848 16.568 3.897 1.00 97.50 412 PHE A CA 1
ATOM 3260 C C . PHE A 1 412 ? -36.299 16.271 3.504 1.00 97.50 412 PHE A C 1
ATOM 3262 O O . PHE A 1 412 ? -36.535 15.449 2.624 1.00 97.50 412 PHE A O 1
ATOM 3269 N N . HIS A 1 413 ? -37.291 16.943 4.103 1.00 97.75 413 HIS A N 1
ATOM 3270 C CA . HIS A 1 413 ? -38.681 16.788 3.669 1.00 97.75 413 HIS A CA 1
ATOM 3271 C C . HIS A 1 413 ? -38.803 17.128 2.166 1.00 97.75 413 HIS A C 1
ATOM 3273 O O . HIS A 1 413 ? -38.398 18.232 1.786 1.00 97.75 413 HIS A O 1
ATOM 3279 N N . PRO A 1 414 ? -39.388 16.262 1.311 1.00 96.50 414 PRO A N 1
ATOM 3280 C CA . PRO A 1 414 ? -39.352 16.419 -0.151 1.00 96.50 414 PRO A CA 1
ATOM 3281 C C . PRO A 1 414 ? -39.847 17.784 -0.646 1.00 96.50 414 PRO A C 1
ATOM 3283 O O . PRO A 1 414 ? -39.236 18.409 -1.515 1.00 96.50 414 PRO A O 1
ATOM 3286 N N . ASP A 1 415 ? -40.916 18.306 -0.041 1.00 95.62 415 ASP A N 1
ATOM 3287 C CA . ASP A 1 415 ? -41.431 19.638 -0.380 1.00 95.62 415 ASP A CA 1
ATOM 3288 C C . ASP A 1 415 ? -40.537 20.781 0.096 1.00 95.62 415 ASP A C 1
ATOM 3290 O O . ASP A 1 415 ? -40.356 21.770 -0.615 1.00 95.62 415 ASP A O 1
ATOM 3294 N N . PHE A 1 416 ? -39.978 20.671 1.302 1.00 95.75 416 PHE A N 1
ATOM 3295 C CA . PHE A 1 416 ? -39.091 21.694 1.842 1.00 95.75 416 PHE A CA 1
ATOM 3296 C C . PHE A 1 416 ? -37.792 21.750 1.037 1.00 95.75 416 PHE A C 1
ATOM 3298 O O . PHE A 1 416 ? -37.437 22.816 0.537 1.00 95.75 416 PHE A O 1
ATOM 3305 N N . PHE A 1 417 ? -37.150 20.598 0.843 1.00 96.75 417 PHE A N 1
ATOM 3306 C CA . PHE A 1 417 ? -35.913 20.467 0.084 1.00 96.75 417 PHE A CA 1
ATOM 3307 C C . PHE A 1 417 ? -36.115 20.851 -1.389 1.00 96.75 417 PHE A C 1
ATOM 3309 O O . PHE A 1 417 ? -35.345 21.627 -1.950 1.00 96.75 417 PHE A O 1
ATOM 3316 N N . GLY A 1 418 ? -37.214 20.402 -2.006 1.00 96.12 418 GLY A N 1
ATOM 3317 C CA . GLY A 1 418 ? -37.542 20.714 -3.397 1.00 96.12 418 GLY A CA 1
ATOM 3318 C C . GLY A 1 418 ? -37.746 22.204 -3.681 1.00 96.12 418 GLY A C 1
ATOM 3319 O O . GLY A 1 418 ? -37.395 22.662 -4.763 1.00 96.12 418 GLY A O 1
ATOM 3320 N N . ARG A 1 419 ? -38.245 22.984 -2.708 1.00 96.44 419 ARG A N 1
ATOM 3321 C CA . ARG A 1 419 ? -38.338 24.455 -2.820 1.00 96.44 419 ARG A CA 1
ATOM 3322 C C . ARG A 1 419 ? -36.981 25.157 -2.794 1.00 96.44 419 ARG A C 1
ATOM 3324 O O . ARG A 1 419 ? -36.900 26.309 -3.204 1.00 96.44 419 ARG A O 1
ATOM 3331 N N . ARG A 1 420 ? -35.942 24.494 -2.283 1.00 96.25 420 ARG A N 1
ATOM 3332 C CA . ARG A 1 420 ? -34.564 25.002 -2.277 1.00 96.25 420 ARG A CA 1
ATOM 3333 C C . ARG A 1 420 ? -33.773 24.548 -3.503 1.00 96.25 420 ARG A C 1
ATOM 3335 O O . ARG A 1 420 ? -32.709 25.098 -3.742 1.00 96.25 420 ARG A O 1
ATOM 3342 N N . CYS A 1 421 ? -34.276 23.593 -4.283 1.00 96.44 421 CYS A N 1
ATOM 3343 C CA . CYS A 1 421 ? -33.635 23.143 -5.520 1.00 96.44 421 CYS A CA 1
ATOM 3344 C C . CYS A 1 421 ? -33.742 24.182 -6.645 1.00 96.44 421 CYS A C 1
ATOM 3346 O O . CYS A 1 421 ? -34.557 25.102 -6.583 1.00 96.44 421 CYS A O 1
ATOM 3348 N N . ASP A 1 422 ? -32.921 24.005 -7.679 1.00 95.31 422 ASP A N 1
ATOM 3349 C CA . ASP A 1 422 ? -32.932 24.817 -8.896 1.00 95.31 422 ASP A CA 1
ATOM 3350 C C . ASP A 1 422 ? -34.328 24.894 -9.560 1.00 95.31 422 ASP A C 1
ATOM 3352 O O . ASP A 1 422 ? -35.228 24.081 -9.307 1.00 95.31 422 ASP A O 1
ATOM 3356 N N . ALA A 1 423 ? -34.525 25.924 -10.390 1.00 93.75 423 ALA A N 1
ATOM 3357 C CA . ALA A 1 423 ? -35.751 26.160 -11.141 1.00 93.75 423 ALA A CA 1
ATOM 3358 C C . ALA A 1 423 ? -36.089 25.001 -12.106 1.00 93.75 423 ALA A C 1
ATOM 3360 O O . ALA A 1 423 ? -37.275 24.740 -12.328 1.00 93.75 423 ALA A O 1
ATOM 3361 N N . ASP A 1 424 ? -35.067 24.312 -12.628 1.00 96.81 424 ASP A N 1
ATOM 3362 C CA . ASP A 1 424 ? -35.186 23.183 -13.551 1.00 96.81 424 ASP A CA 1
ATOM 3363 C C . ASP A 1 424 ? -35.936 21.996 -12.917 1.00 96.81 424 ASP A C 1
ATOM 3365 O O . ASP A 1 424 ? -35.501 21.396 -11.929 1.00 96.81 424 ASP A O 1
ATOM 3369 N N . GLU A 1 425 ? -37.076 21.629 -13.511 1.00 95.38 425 GLU A N 1
ATOM 3370 C CA . GLU A 1 425 ? -37.953 20.582 -12.982 1.00 95.38 425 GLU A CA 1
ATOM 3371 C C . GLU A 1 425 ? -37.316 19.186 -13.028 1.00 95.38 425 GLU A C 1
ATOM 3373 O O . GLU A 1 425 ? -37.571 18.367 -12.146 1.00 95.38 425 GLU A O 1
ATOM 3378 N N . ARG A 1 426 ? -36.443 18.901 -14.002 1.00 93.81 426 ARG A N 1
ATOM 3379 C CA . ARG A 1 426 ? -35.756 17.606 -14.089 1.00 93.81 426 ARG A CA 1
ATOM 3380 C C . ARG A 1 426 ? -34.770 17.451 -12.936 1.00 93.81 426 ARG A C 1
ATOM 3382 O O . ARG A 1 426 ? -34.741 16.395 -12.299 1.00 93.81 426 ARG A O 1
ATOM 3389 N N . ILE A 1 427 ? -33.994 18.499 -12.658 1.00 92.06 427 ILE A N 1
ATOM 3390 C CA . ILE A 1 427 ? -33.050 18.535 -11.532 1.00 92.06 427 ILE A CA 1
ATOM 3391 C C . ILE A 1 427 ? -33.827 18.462 -10.214 1.00 92.06 427 ILE A C 1
ATOM 3393 O O . ILE A 1 427 ? -33.559 17.592 -9.384 1.00 92.06 427 ILE A O 1
ATOM 3397 N N . ARG A 1 428 ? -34.857 19.301 -10.048 1.00 96.31 428 ARG A N 1
ATOM 3398 C CA . ARG A 1 428 ? -35.709 19.322 -8.851 1.00 96.31 428 ARG A CA 1
ATOM 3399 C C . ARG A 1 428 ? -36.342 17.963 -8.565 1.00 96.31 428 ARG A C 1
ATOM 3401 O O . ARG A 1 428 ? -36.307 17.516 -7.420 1.00 96.31 428 ARG A O 1
ATOM 3408 N N . ALA A 1 429 ? -36.908 17.297 -9.571 1.00 95.50 429 ALA A N 1
ATOM 3409 C CA . ALA A 1 429 ? -37.533 15.989 -9.403 1.00 95.50 429 ALA A CA 1
ATOM 3410 C C . ALA A 1 429 ? -36.518 14.920 -8.969 1.00 95.50 429 ALA A C 1
ATOM 3412 O O . ALA A 1 429 ? -36.807 14.133 -8.068 1.00 95.50 429 ALA A O 1
ATOM 3413 N N . ALA A 1 430 ? -35.316 14.908 -9.558 1.00 94.94 430 ALA A N 1
ATOM 3414 C CA . ALA A 1 430 ? -34.258 13.974 -9.173 1.00 94.94 430 ALA A CA 1
ATOM 3415 C C . ALA A 1 430 ? -33.784 14.197 -7.725 1.00 94.94 430 ALA A C 1
ATOM 3417 O O . ALA A 1 430 ? -33.685 13.248 -6.946 1.00 94.94 430 ALA A O 1
ATOM 3418 N N . LEU A 1 431 ? -33.556 15.454 -7.335 1.00 96.38 431 LEU A N 1
ATOM 3419 C CA . LEU A 1 431 ? -33.130 15.800 -5.978 1.00 96.38 431 LEU A CA 1
ATOM 3420 C C . LEU A 1 431 ? -34.221 15.534 -4.932 1.00 96.38 431 LEU A C 1
ATOM 3422 O O . LEU A 1 431 ? -33.910 15.066 -3.837 1.00 96.38 431 LEU A O 1
ATOM 3426 N N . ARG A 1 432 ? -35.499 15.756 -5.272 1.00 97.00 432 ARG A N 1
ATOM 3427 C CA . ARG A 1 432 ? -36.643 15.415 -4.410 1.00 97.00 432 ARG A CA 1
ATOM 3428 C C . ARG A 1 432 ? -36.701 13.928 -4.083 1.00 97.00 432 ARG A C 1
ATOM 3430 O O . ARG A 1 432 ? -36.859 13.596 -2.914 1.00 97.00 432 ARG A O 1
ATOM 3437 N N . ARG A 1 433 ? -36.512 13.049 -5.075 1.00 96.31 433 ARG A N 1
ATOM 3438 C CA . ARG A 1 433 ? -36.486 11.591 -4.850 1.00 96.31 433 ARG A CA 1
ATOM 3439 C C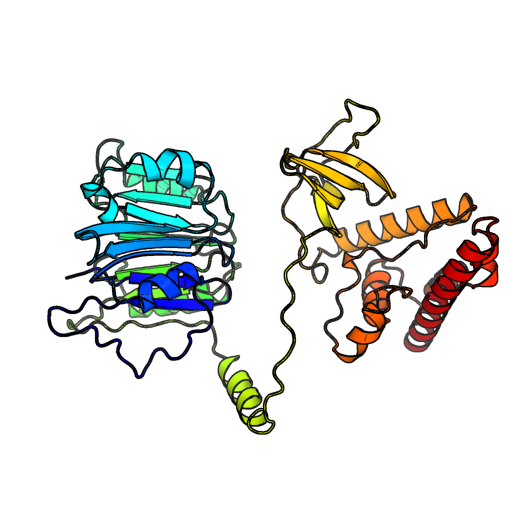 . ARG A 1 433 ? -35.372 11.179 -3.887 1.00 96.31 433 ARG A C 1
ATOM 3441 O O . ARG A 1 433 ? -35.576 10.324 -3.032 1.00 96.31 433 ARG A O 1
ATOM 3448 N N . LYS A 1 434 ? -34.195 11.802 -3.988 1.00 96.62 434 LYS A N 1
ATOM 3449 C CA . LYS A 1 434 ? -33.075 11.546 -3.065 1.00 96.62 434 LYS A CA 1
ATOM 3450 C C . LYS A 1 434 ? -33.369 12.066 -1.659 1.00 96.62 434 LYS A C 1
ATOM 3452 O O . LYS A 1 434 ? -33.146 11.349 -0.685 1.00 96.62 434 LYS A O 1
ATOM 3457 N N . ALA A 1 435 ? -33.936 13.268 -1.549 1.00 97.31 435 ALA A N 1
ATOM 3458 C CA . ALA A 1 435 ? -34.351 13.833 -0.268 1.00 97.31 435 ALA A CA 1
ATOM 3459 C C . ALA A 1 435 ? -35.402 12.948 0.420 1.00 97.31 435 ALA A C 1
ATOM 3461 O O . ALA A 1 435 ? -35.280 12.668 1.607 1.00 97.31 435 ALA A O 1
ATOM 3462 N N . GLU A 1 436 ? -36.368 12.430 -0.342 1.00 97.56 436 GLU A N 1
ATOM 3463 C CA . GLU A 1 436 ? -37.379 11.486 0.135 1.00 97.56 436 GLU A CA 1
ATOM 3464 C C . GLU A 1 436 ? -36.764 10.200 0.693 1.00 97.56 436 GLU A C 1
ATOM 3466 O O . GLU A 1 436 ? -37.080 9.817 1.818 1.00 97.56 436 GLU A O 1
ATOM 3471 N N . LYS A 1 437 ? -35.829 9.570 -0.031 1.00 96.69 437 LYS A N 1
ATOM 3472 C CA . LYS A 1 437 ? -35.120 8.378 0.465 1.00 96.69 437 LYS A CA 1
ATOM 3473 C C . LYS A 1 437 ? -34.429 8.651 1.801 1.00 96.69 437 LYS A C 1
ATOM 3475 O O . LYS A 1 437 ? -34.563 7.869 2.741 1.00 96.69 437 LYS A O 1
ATOM 3480 N N . LEU A 1 438 ? -33.736 9.784 1.918 1.00 96.69 438 LEU A N 1
ATOM 3481 C CA . LEU A 1 438 ? -33.027 10.124 3.149 1.00 96.69 438 LEU A CA 1
ATOM 3482 C C . LEU A 1 438 ? -34.013 10.450 4.284 1.00 96.69 438 LEU A C 1
ATOM 3484 O O . LEU A 1 438 ? -33.818 10.006 5.412 1.00 96.69 438 LEU A O 1
ATOM 3488 N N . PHE A 1 439 ? -35.116 11.140 3.984 1.00 97.75 439 PHE A N 1
ATOM 3489 C CA . PHE A 1 439 ? -36.214 11.407 4.917 1.00 97.75 439 PHE A CA 1
ATOM 3490 C C . PHE A 1 439 ? -36.837 10.121 5.482 1.00 97.75 439 PHE A C 1
ATOM 3492 O O . PHE A 1 439 ? -37.145 10.070 6.676 1.00 97.75 439 PHE A O 1
ATOM 3499 N N . VAL A 1 440 ? -36.993 9.085 4.649 1.00 97.44 440 VAL A N 1
ATOM 3500 C CA . VAL A 1 440 ? -37.457 7.753 5.069 1.00 97.44 440 VAL A CA 1
ATOM 3501 C C . VAL A 1 440 ? -36.441 7.091 5.998 1.00 97.44 440 VAL A C 1
ATOM 3503 O O . VAL A 1 440 ? -36.832 6.628 7.068 1.00 97.44 440 VAL A O 1
ATOM 3506 N N . ILE A 1 441 ? -35.145 7.114 5.657 1.00 97.19 441 ILE A N 1
ATOM 3507 C CA . ILE A 1 441 ? -34.085 6.576 6.527 1.00 97.19 441 ILE A CA 1
ATOM 3508 C C . ILE A 1 441 ? -34.115 7.263 7.898 1.00 97.19 441 ILE A C 1
ATOM 3510 O O . ILE A 1 441 ? -34.136 6.583 8.919 1.00 97.19 441 ILE A O 1
ATOM 3514 N N . PHE A 1 442 ? -34.194 8.597 7.951 1.00 97.50 442 PHE A N 1
ATOM 3515 C CA . PHE A 1 442 ? -34.322 9.318 9.222 1.00 97.50 442 PHE A CA 1
ATOM 3516 C C . PHE A 1 442 ? -35.566 8.894 10.018 1.00 97.50 442 PHE A C 1
ATOM 3518 O O . PHE A 1 442 ? -35.488 8.775 11.238 1.00 97.50 442 PHE A O 1
ATOM 3525 N N . GLY A 1 443 ? -36.697 8.638 9.351 1.00 97.19 443 GLY A N 1
ATOM 3526 C CA . GLY A 1 443 ? -37.901 8.099 9.991 1.00 97.19 443 GLY A CA 1
ATOM 3527 C C . GLY A 1 443 ? -37.657 6.740 10.655 1.00 97.19 443 GLY A C 1
ATOM 3528 O O . GLY A 1 443 ? -37.963 6.576 11.831 1.00 97.19 443 GLY A O 1
ATOM 3529 N N . GLN A 1 444 ? -37.010 5.814 9.944 1.00 97.19 444 GLN A N 1
ATOM 3530 C CA . GLN A 1 444 ? -36.640 4.495 10.476 1.00 97.19 444 GLN A CA 1
ATOM 3531 C C . GLN A 1 444 ? -35.659 4.592 11.655 1.00 97.19 444 GLN A C 1
ATOM 3533 O O . GLN A 1 444 ? -35.726 3.801 12.593 1.00 97.19 444 GLN A O 1
ATOM 3538 N N . LEU A 1 445 ? -34.733 5.558 11.624 1.00 96.50 445 LEU A N 1
ATOM 3539 C CA . LEU A 1 445 ? -33.801 5.797 12.729 1.00 96.50 445 LEU A CA 1
ATOM 3540 C C . LEU A 1 445 ? -34.505 6.355 13.969 1.00 96.50 445 LEU A C 1
ATOM 3542 O O . LEU A 1 445 ? -34.170 5.961 15.086 1.00 96.50 445 LEU A O 1
ATOM 3546 N N . MET A 1 446 ? -35.505 7.221 13.784 1.00 96.69 446 MET A N 1
ATOM 3547 C CA . MET A 1 446 ? -36.323 7.744 14.880 1.00 96.69 446 MET A CA 1
ATOM 3548 C C . MET A 1 446 ? -37.105 6.636 15.599 1.00 96.69 446 MET A C 1
ATOM 3550 O O . MET A 1 446 ? -37.159 6.660 16.824 1.00 96.69 446 MET A O 1
ATOM 3554 N N . GLU A 1 447 ? -37.649 5.657 14.868 1.00 93.94 447 GLU A N 1
ATOM 3555 C CA . GLU A 1 447 ? -38.356 4.494 15.440 1.00 93.94 447 GLU A CA 1
ATOM 3556 C C . GLU A 1 447 ? -37.450 3.615 16.316 1.00 93.94 447 GLU A C 1
ATOM 3558 O O . GLU A 1 447 ? -37.918 2.969 17.246 1.00 93.94 447 GLU A O 1
ATOM 3563 N N . THR A 1 448 ? -36.138 3.605 16.056 1.00 89.19 448 THR A N 1
ATOM 3564 C CA . THR A 1 448 ? -35.165 2.895 16.906 1.00 89.19 448 THR A CA 1
ATOM 3565 C C . THR A 1 448 ? -34.641 3.695 18.093 1.00 89.19 448 THR A C 1
ATOM 3567 O O . THR A 1 448 ? -33.923 3.142 18.923 1.00 89.19 448 THR A O 1
ATOM 3570 N N . CYS A 1 449 ? -34.966 4.986 18.175 1.00 79.12 449 CYS A N 1
ATOM 3571 C CA . CYS A 1 449 ? -34.587 5.853 19.292 1.00 79.12 449 CYS A CA 1
ATOM 3572 C C . CYS A 1 449 ? -35.711 6.060 20.317 1.00 79.12 449 CYS A C 1
ATOM 3574 O O . CYS A 1 449 ? -35.438 6.639 21.368 1.00 79.12 449 CYS A O 1
ATOM 3576 N N . SER A 1 450 ? -36.945 5.668 19.986 1.00 56.34 450 SER A N 1
ATOM 3577 C CA . SER A 1 450 ? -38.146 5.848 20.813 1.00 56.34 450 SER A CA 1
ATOM 3578 C C . SER A 1 450 ? -38.350 4.769 21.862 1.00 56.34 450 SER A C 1
ATOM 3580 O O . SER A 1 450 ? -38.072 3.593 21.539 1.00 56.34 450 SER A O 1
#

Secondary structure (DSSP, 8-state):
-PPPEEEEETTTEEEEE----SS-----TTS--------HHHHHHHHTT-EEEEEEEEE-SSTT-EEEEEEETTTSSEEEEESS--HIIIIIIGGGS-HHHHTTEEEEE-SSTT-EEEEESS-TT-EEEES--HHHHHHHHHHB-SSSBBTBS-SEEEE-STT-EEEE-SS-EEEE--TT-HHHHHHHHHHHHHH-S--TTTEEEEEE-SSSTT-EEEEEE-TTS-EE-----S-SSHHHHHHHHHTT------------------SEEEEESS-B--SSTTBPPB-TT-EEEEEE--TTSEEEEEETTS-EEEEEGGGEEEE---GGG--HHHHHHHHHHHHHHHHHHHHH--B-S--PPPGGG-----GGGHHHHH-TTS-S--HHHHHHHHGGGS--SHHHHHHHHHHT-HHHHHHHB-S-HHHHHHHHHHHHHHHHHHHHHHHTT-

Organism: NCBI:txid470096

Radius of gyration: 27.42 Å; chains: 1; bounding box: 76×66×47 Å

pLDDT: mean 72.03, std 21.45, range [23.25, 97.75]

Foldseek 3Di:
DAQWEWEAEPPGAIDTDDDDDDDDPPPVPPDPPPDDDQPVVVVVVVVVVQFPFWLYKYYAQDSQAIKTWTAGNVVRFIDIDGGLADCCCVPPNVVPDDRVQRSQKYKYYALDRQFIWIAGQPQFQDIDGDPAQPVVVVVVCVQRVNHGGPQGDWLEKAHAPPNWIWIAGQPDIDTDDDVQLVLCVVVVVVVCVPQPDDHCQFWSYKYYRNHDRNRIFTFTQDDPRDGDRDGDGSPPDVPVVVVVVVVVPPDDDDDDDDDDDDDDDAFFKFFFCDFDDDPDPQADGHDGGFIWGFRADDPVQWTWIAGLLGDTHIDGVNRTDDTPPALVDDPLVVLLVLLVSLVVSLVVLLVQFQAQDASARRLSLAHDPDPVCPVQLPPPLHSNHDLVSVVVSVVSNVPPALVVLVVVLVSLQLVSVLRRHRPDPVSSVSNSVHSVVVSVSSVVSSVVRD